Protein 6LJ9 (pdb70)

Nearest PDB structures (foldseek):
  6lj9-assembly1_B  TM=1.004E+00  e=5.883E-54  African swine fever virus pig/Kenya/KEN-50/1950
  6lj9-assembly1_A  TM=9.691E-01  e=2.703E-45  African swine fever virus pig/Kenya/KEN-50/1950
  6ljb-assembly1_A  TM=9.754E-01  e=1.232E-43  African swine fever virus pig/Kenya/KEN-50/1950
  6ups-assembly1_A  TM=6.199E-01  e=3.196E-05  Orientia tsutsugamushi str. Ikeda
  5dgg-assembly1_A  TM=4.895E-01  e=5.203E-03  Legionella pneumophila subsp. pneumophila str. Philadelphia 1

InterPro domains:
  IPR003653 Ulp1 protease family, C-terminal catalytic domain [PF02902] (165-269)
  IPR016510 Cysteine protease S273R [PIRSF007159] (1-273)
  IPR038765 Papain-like cysteine peptidase superfamily [SSF54001] (130-269)

Solvent-accessible surface area: 25075 Å² total

Organism: African swine fever virus (isolate Pig/Kenya/KEN-50/1950) (NCBI:txid561445)

Secondary structure (DSSP, 8-state):
-HHHHSS--S--B-TT-S--S--S-HHHHHHTHHHHTTTTTTT-SSHHHHTTSHHHHHHHHHHT--HHHHHHHHBPEES-SSS-PPPPHHHHHHHHHHHHHHSTTEEE--STTSS-GGGGT-SS----HHHHT-S-EEETTEEE----SEEEEEEEGGGSSSSS--EEEEEE---SSEEEEEE-TT-PPPPHHHHH--HHHHHHTTT-S-EEEEEE-SS----SSSTHHHHHHHHHHHHHTT--HHHHHHS---S---TTHHHHEE--/-HHHHSS--S--B-TT---SS-SS-HHHHHHTHHHHHTTGGGT--SHHHHTTSHHHHHHTTTTT--HHHHHHHHBPPBS-SSS-PPPPHHHHHHHHHHHHHH-TTEEEPPP------TT---HHHHT-SEEEETTEEEE---SEEEEEEE---EEEEEE---SSEEEEEE-TT-PPPPHHHHH--HHHHHHTTT-S-EEEEEE-SS----SSSTHHHHHHHHHHHHHTT--TTHHHHS---S---HHHHHH-B--

Foldseek 3Di:
DLLVLFDFDLAFWFPPDPDDVALADPVLCVVCVVQVVPQVVQPHDHPLCRLPRVVNVVVCVVPVHDSVCSPLQTGFAADDQLDLAADDVVLVQSQQLSVCQVVVQEAEDDDDVDDDDLVDAVCLQVQNDWDAHSNDTGTDHHQKYWYWAFPCRTWIWIWHDDAAIETETENLQLDWDDDVVVVNVVHQVRVVVVHPHYYYYYLRQHNQEPDDRCSPVVRVSVRSSVSSPDDSVCSNPDHDHPVVSNCSSRRHDHD/DLLVLFDFDLQFWQPPDPVSPALADPVCCVQCVVQVVVVVVLVDDHPLSSCPRPVNVVSCVVVVHDSVCSCLPTGFAADPLLDLAADDLRLVQSQVLSVCVVLVQEAEDDSVCAADLCQVVDPDHDAVQLQVQNDWGARRNDTGTDHHFKYKGWYFPVVPPDPHGAIWMWMWHPDLATETETGGLQLDFDDPSVVVCCVRQVRVVVVHPHYYYYYLRQDNQEPDPGCSVVVRVVVSSCVSSPNDSVCSNPPHDHPVSSNCSSRRHHDD

B-factor: mean 47.34, std 27.39, range [9.04, 198.15]

St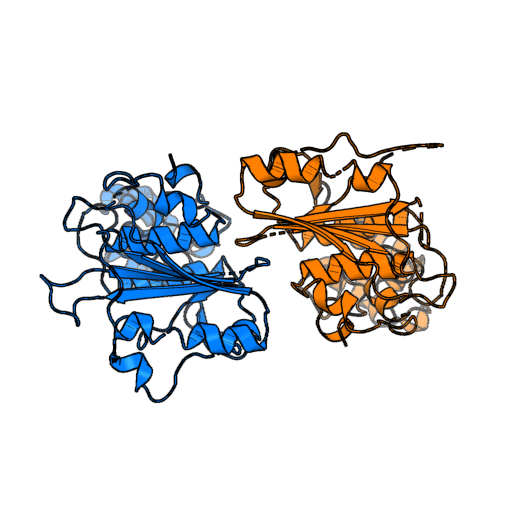ructure (mmCIF, N/CA/C/O backbone):
data_6LJ9
#
_entry.id   6LJ9
#
_cell.length_a   60.165
_cell.length_b   83.280
_cell.length_c   108.724
_cell.angle_alpha   90.000
_cell.angle_beta   90.000
_cell.angle_gamma   90.000
#
_symmetry.space_group_name_H-M   'P 21 21 21'
#
loop_
_entity.id
_entity.type
_entity.pdbx_description
1 polymer 'Cysteine protease S273R'
2 water water
#
loop_
_atom_site.group_PDB
_atom_site.id
_atom_site.type_symbol
_atom_site.label_atom_id
_atom_site.label_alt_id
_atom_site.label_comp_id
_atom_site.label_asym_id
_atom_site.label_entity_id
_atom_site.label_seq_id
_atom_site.pdbx_PDB_ins_code
_atom_site.Cartn_x
_atom_site.Cartn_y
_atom_site.Cartn_z
_atom_site.occupancy
_atom_site.B_iso_or_equiv
_atom_site.auth_seq_id
_atom_site.auth_comp_id
_atom_site.auth_asym_id
_atom_site.auth_atom_id
_atom_site.pdbx_PDB_model_num
ATOM 1 N N . SER A 1 2 ? 0.761 -34.666 -10.840 1.00 46.72 2 SER B N 1
ATOM 2 C CA . SER A 1 2 ? 1.963 -34.003 -10.348 1.00 58.68 2 SER B CA 1
ATOM 3 C C . SER A 1 2 ? 1.885 -32.501 -10.597 1.00 68.77 2 SER B C 1
ATOM 4 O O . SER A 1 2 ? 1.000 -31.823 -10.077 1.00 63.71 2 SER B O 1
ATOM 6 N N . ILE A 1 3 ? 2.824 -31.986 -11.396 1.00 72.49 3 ILE B N 1
ATOM 7 C CA . ILE A 1 3 ? 2.784 -30.577 -11.778 1.00 56.53 3 ILE B CA 1
ATOM 8 C C . ILE A 1 3 ? 1.548 -30.290 -12.618 1.00 47.78 3 ILE B C 1
ATOM 9 O O . ILE A 1 3 ? 1.021 -29.170 -12.606 1.00 45.02 3 ILE B O 1
ATOM 14 N N . LEU A 1 4 ? 1.059 -31.294 -13.350 1.00 46.96 4 LEU B N 1
ATOM 15 C CA . LEU A 1 4 ? -0.140 -31.114 -14.161 1.00 49.38 4 LEU B CA 1
ATOM 16 C C . LEU A 1 4 ? -1.357 -30.789 -13.304 1.00 48.93 4 LEU B C 1
ATOM 17 O O . LEU A 1 4 ? -2.247 -30.051 -13.744 1.00 47.19 4 LEU B O 1
ATOM 22 N N . GLU A 1 5 ? -1.417 -31.322 -12.082 1.00 52.03 5 GLU B N 1
ATOM 23 C CA . GLU A 1 5 ? -2.505 -30.992 -11.169 1.00 44.41 5 GLU B CA 1
ATOM 24 C C . GLU A 1 5 ? -2.297 -29.656 -10.469 1.00 44.41 5 GLU B C 1
ATOM 25 O O . GLU A 1 5 ? -3.252 -29.113 -9.903 1.00 50.07 5 GLU B O 1
ATOM 31 N N . LYS A 1 6 ? -1.077 -29.116 -10.497 1.00 44.26 6 LYS B N 1
ATOM 32 C CA . LYS A 1 6 ? -0.804 -27.845 -9.837 1.00 43.50 6 LYS B CA 1
ATOM 33 C C . LYS A 1 6 ? -1.219 -26.660 -10.700 1.00 43.96 6 LYS B C 1
ATOM 34 O O . LYS A 1 6 ? -1.750 -25.670 -10.184 1.00 37.31 6 LYS B O 1
ATOM 40 N N . ILE A 1 7 ? -0.993 -26.741 -12.012 1.00 36.23 7 ILE B N 1
ATOM 41 C CA . ILE A 1 7 ? -1.298 -25.631 -12.909 1.00 29.34 7 ILE B CA 1
ATOM 42 C C . ILE A 1 7 ? -2.809 -25.448 -13.001 1.00 29.87 7 ILE B C 1
ATOM 43 O O . ILE A 1 7 ? -3.582 -26.318 -12.581 1.00 32.19 7 ILE B O 1
ATOM 48 N N . THR A 1 8 ? -3.238 -24.316 -13.554 1.00 33.23 8 THR B N 1
ATOM 49 C CA . THR A 1 8 ? -4.634 -23.899 -13.506 1.00 35.81 8 THR B CA 1
ATOM 50 C C . THR A 1 8 ? -5.457 -24.371 -14.699 1.00 33.66 8 THR B C 1
ATOM 51 O O . THR A 1 8 ? -6.654 -24.070 -14.758 1.00 34.86 8 THR B O 1
ATOM 55 N N . SER A 1 9 ? -4.861 -25.096 -15.642 1.00 32.06 9 SER B N 1
ATOM 56 C CA . SER A 1 9 ? -5.591 -25.531 -16.823 1.00 32.51 9 SER B CA 1
ATOM 57 C C . SER A 1 9 ? -6.456 -26.751 -16.503 1.00 30.79 9 SER B C 1
ATOM 58 O O . SER A 1 9 ? -6.399 -27.322 -15.410 1.00 36.10 9 SER B O 1
ATOM 61 N N . SER A 1 10 ? -7.274 -27.144 -17.474 1.00 32.90 10 SER B N 1
ATOM 62 C CA . SER A 1 10 ? -8.199 -28.258 -17.313 1.00 32.99 10 SER B CA 1
ATOM 63 C C . SER A 1 10 ? -8.534 -28.802 -18.695 1.00 31.05 10 SER B C 1
ATOM 64 O O . SER A 1 10 ? -8.334 -28.111 -19.701 1.00 22.59 10 SER B O 1
ATOM 67 N N . PRO A 1 11 ? -9.035 -30.041 -18.782 1.00 25.57 11 PRO B N 1
ATOM 68 C CA . PRO A 1 11 ? -9.384 -30.605 -20.096 1.00 29.09 11 PRO B CA 1
ATOM 69 C C . PRO A 1 11 ? -10.556 -29.925 -20.786 1.00 32.00 11 PRO B C 1
ATOM 70 O O . PRO A 1 11 ? -10.909 -30.333 -21.899 1.00 35.06 11 PRO B O 1
ATOM 74 N N . SER A 1 12 ? -11.179 -28.921 -20.171 1.00 29.82 12 SER B N 1
ATOM 75 C CA . SER A 1 12 ? -12.273 -28.214 -20.821 1.00 26.76 12 SER B CA 1
ATOM 76 C C . SER A 1 12 ? -11.782 -27.520 -22.086 1.00 32.83 12 SER B C 1
ATOM 77 O O . SER A 1 12 ? -10.629 -27.091 -22.178 1.00 40.59 12 SER B O 1
ATOM 80 N N . GLU A 1 13 ? -12.669 -27.420 -23.074 1.00 17.22 13 GLU B N 1
ATOM 81 C CA . GLU A 1 13 ? -12.340 -26.774 -24.337 1.00 21.14 13 GLU B CA 1
ATOM 82 C C . GLU A 1 13 ? -12.718 -25.297 -24.367 1.00 24.08 13 GLU B C 1
ATOM 83 O O . GLU A 1 13 ? -12.553 -24.653 -25.409 1.00 32.11 13 GLU B O 1
ATOM 89 N N . CYS A 1 14 ? -13.222 -24.748 -23.264 1.00 15.74 14 CYS B N 1
ATOM 90 C CA . CYS A 1 14 ? -13.495 -23.321 -23.202 1.00 34.22 14 CYS B CA 1
ATOM 91 C C . CYS A 1 14 ? -12.193 -22.547 -23.031 1.00 33.92 14 CYS B C 1
ATOM 92 O O . CYS A 1 14 ? -11.172 -23.091 -22.606 1.00 35.72 14 CYS B O 1
ATOM 95 N N . ALA A 1 15 ? -12.240 -21.260 -23.365 1.00 36.16 15 ALA B N 1
ATOM 96 C CA . ALA A 1 15 ? -11.060 -20.419 -23.225 1.00 38.05 15 ALA B CA 1
ATOM 97 C C . ALA A 1 15 ? -10.765 -20.157 -21.751 1.00 41.60 15 ALA B C 1
ATOM 98 O O . ALA A 1 15 ? -11.662 -20.169 -20.905 1.00 32.61 15 ALA B O 1
ATOM 100 N N . GLU A 1 16 ? -9.483 -19.928 -21.447 1.00 40.47 16 GLU B N 1
ATOM 101 C CA . GLU A 1 16 ? -9.076 -19.737 -20.056 1.00 41.65 16 GLU B CA 1
ATOM 102 C C . GLU A 1 16 ? -9.690 -18.476 -19.461 1.00 40.49 16 GLU B C 1
ATOM 103 O O . GLU A 1 16 ? -10.134 -18.478 -18.307 1.00 59.06 16 GLU B O 1
ATOM 109 N N . HIS A 1 17 ? -9.719 -17.386 -20.229 1.00 44.71 17 HIS B N 1
ATOM 110 C CA . HIS A 1 17 ? -10.267 -16.136 -19.719 1.00 47.19 17 HIS B CA 1
ATOM 111 C C . HIS A 1 17 ? -11.780 -16.183 -19.546 1.00 46.22 17 HIS B C 1
ATOM 112 O O . HIS A 1 17 ? -12.341 -15.278 -18.919 1.00 52.50 17 HIS B O 1
ATOM 119 N N . ILE A 1 18 ? -12.448 -17.208 -20.075 1.00 46.90 18 ILE B N 1
ATOM 120 C CA . ILE A 1 18 ? -13.885 -17.349 -19.878 1.00 48.02 18 ILE B CA 1
ATOM 121 C C . ILE A 1 18 ? -14.153 -17.818 -18.454 1.00 55.88 18 ILE B C 1
ATOM 122 O O . ILE A 1 18 ? -13.587 -18.818 -17.994 1.00 56.89 18 ILE B O 1
ATOM 127 N N . THR A 1 19 ? -15.016 -17.090 -17.746 1.00 58.76 19 THR B N 1
ATOM 128 C CA . THR A 1 19 ? -15.376 -17.452 -16.382 1.00 64.56 19 THR B CA 1
ATOM 129 C C . THR A 1 19 ? -16.541 -18.428 -16.313 1.00 65.53 19 THR B C 1
ATOM 130 O O . THR A 1 19 ? -16.687 -19.124 -15.302 1.00 78.63 19 THR B O 1
ATOM 134 N N . ASN A 1 20 ? -17.367 -18.494 -17.355 1.00 53.93 20 ASN B N 1
ATOM 135 C CA . ASN A 1 20 ? -18.438 -19.481 -17.400 1.00 71.38 20 ASN B CA 1
ATOM 136 C C . ASN A 1 20 ? -17.855 -20.888 -17.374 1.00 73.12 20 ASN B C 1
ATOM 137 O O . ASN A 1 20 ? -16.903 -21.193 -18.097 1.00 70.90 20 ASN B O 1
ATOM 142 N N . LYS A 1 21 ? -18.423 -21.745 -16.524 1.00 74.77 21 LYS B N 1
ATOM 143 C CA . LYS A 1 21 ? -17.964 -23.120 -16.403 1.00 83.88 21 LYS B CA 1
ATOM 144 C C . LYS A 1 21 ? -18.968 -24.149 -16.897 1.00 87.33 21 LYS B C 1
ATOM 145 O O . LYS A 1 21 ? -18.561 -25.256 -17.260 1.00 80.69 21 LYS B O 1
ATOM 151 N N . ASP A 1 22 ? -20.261 -23.818 -16.916 1.00 86.95 22 ASP B N 1
ATOM 152 C CA . ASP A 1 22 ? -21.249 -24.746 -17.455 1.00 84.73 22 ASP B CA 1
ATOM 153 C C . ASP A 1 22 ? -21.137 -24.851 -18.971 1.00 72.93 22 ASP B C 1
ATOM 154 O O . ASP A 1 22 ? -21.331 -25.932 -19.540 1.00 67.93 22 ASP B O 1
ATOM 159 N N . SER A 1 23 ? -20.818 -23.745 -19.639 1.00 54.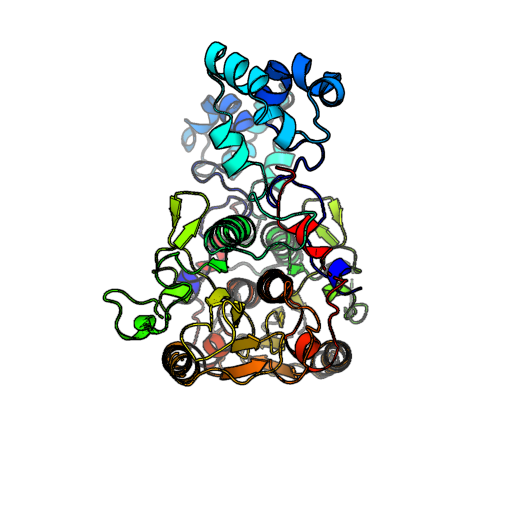95 23 SER B N 1
ATOM 160 C CA . SER A 1 23 ? -20.786 -23.713 -21.093 1.00 45.57 23 SER B CA 1
ATOM 161 C C . SER A 1 23 ? -19.727 -22.726 -21.558 1.00 41.96 23 SER B C 1
ATOM 162 O O . SER A 1 23 ? -19.448 -21.730 -20.885 1.00 34.03 23 SER B O 1
ATOM 165 N N . CYS A 1 24 ? -19.136 -23.014 -22.721 1.00 19.88 24 CYS B N 1
ATOM 166 C CA . CYS A 1 24 ? -18.226 -22.055 -23.337 1.00 37.42 24 CYS B CA 1
ATOM 167 C C . CYS A 1 24 ? -18.982 -20.958 -24.075 1.00 45.31 24 CYS B C 1
ATOM 168 O O . CYS A 1 24 ? -18.491 -19.827 -24.171 1.00 32.06 24 CYS B O 1
ATOM 171 N N . LEU A 1 25 ? -20.164 -21.275 -24.597 1.00 33.96 25 LEU B N 1
ATOM 172 C CA . LEU A 1 25 ? -20.927 -20.327 -25.395 1.00 44.72 25 LEU B CA 1
ATOM 173 C C . LEU A 1 25 ? -21.410 -19.158 -24.544 1.00 45.45 25 LEU B C 1
ATOM 174 O O . LEU A 1 25 ? -21.722 -19.307 -23.359 1.00 59.88 25 LEU B O 1
ATOM 179 N N . SER A 1 26 ? -21.466 -17.983 -25.167 1.00 38.93 26 SER B N 1
ATOM 180 C CA . SER A 1 26 ? -22.092 -16.836 -24.531 1.00 46.66 26 SER B CA 1
ATOM 181 C C . SER A 1 26 ? -23.569 -17.124 -24.286 1.00 52.08 26 SER B C 1
ATOM 182 O O . SER A 1 26 ? -24.214 -17.864 -25.035 1.00 51.85 26 SER B O 1
ATOM 185 N N . LYS A 1 27 ? -24.104 -16.531 -23.218 1.00 64.76 27 LYS B N 1
ATOM 186 C CA . LYS A 1 27 ? -25.449 -16.875 -22.773 1.00 77.04 27 LYS B CA 1
ATOM 187 C C . LYS A 1 27 ? -26.523 -16.493 -23.786 1.00 73.96 27 LYS B C 1
ATOM 188 O O . LYS A 1 27 ? -27.657 -16.970 -23.676 1.00 73.02 27 LYS B O 1
ATOM 194 N N . LYS A 1 28 ? -26.196 -15.652 -24.769 1.00 75.41 28 LYS B N 1
ATOM 195 C CA . LYS A 1 28 ? -27.150 -15.363 -25.835 1.00 76.67 28 LYS B CA 1
ATOM 196 C C . LYS A 1 28 ? -27.180 -16.487 -26.865 1.00 67.68 28 LYS B C 1
ATOM 197 O O . LYS A 1 28 ? -28.256 -16.956 -27.251 1.00 60.81 28 LYS B O 1
ATOM 203 N N . ILE A 1 29 ? -26.004 -16.927 -27.321 1.00 60.73 29 ILE B N 1
ATOM 204 C CA . ILE A 1 29 ? -25.930 -18.069 -28.229 1.00 55.48 29 ILE B CA 1
ATOM 205 C C . ILE A 1 29 ? -26.441 -19.327 -27.541 1.00 57.40 29 ILE B C 1
ATOM 206 O O . ILE A 1 29 ? -27.001 -20.221 -28.189 1.00 59.49 29 ILE B O 1
ATOM 211 N N . GLN A 1 30 ? -26.267 -19.411 -26.221 1.00 49.42 30 GLN B N 1
ATOM 212 C CA . GLN A 1 30 ? -26.692 -20.594 -25.481 1.00 44.20 30 GLN B CA 1
ATOM 213 C C . GLN A 1 30 ? -28.208 -20.752 -25.510 1.00 47.42 30 GLN B C 1
ATOM 214 O O . GLN A 1 30 ? -28.721 -21.875 -25.580 1.00 43.33 30 GLN B O 1
ATOM 220 N N . LYS A 1 31 ? -28.943 -19.637 -25.469 1.00 42.80 31 LYS B N 1
ATOM 221 C CA . LYS A 1 31 ? -30.401 -19.708 -25.485 1.00 49.68 31 LYS B CA 1
ATOM 222 C C . LYS A 1 31 ? -30.921 -20.105 -26.862 1.00 56.45 31 LYS B C 1
ATOM 223 O O . LYS A 1 31 ? -31.716 -21.043 -26.990 1.00 62.57 31 LYS B O 1
ATOM 229 N N . GLU A 1 32 ? -30.482 -19.399 -27.907 1.00 52.97 32 GLU B N 1
ATOM 230 C CA . GLU A 1 32 ? -31.031 -19.611 -29.242 1.00 71.44 32 GLU B CA 1
ATOM 231 C C . GLU A 1 32 ? -30.656 -20.965 -29.832 1.00 68.62 32 GLU B C 1
ATOM 232 O O . GLU A 1 32 ? -31.298 -21.403 -30.793 1.00 61.94 32 GLU B O 1
ATOM 238 N N . LEU A 1 33 ? -29.642 -21.637 -29.288 1.00 60.68 33 LEU B N 1
ATOM 239 C CA . LEU A 1 33 ? -29.248 -22.959 -29.757 1.00 54.62 33 LEU B CA 1
ATOM 240 C C . LEU A 1 33 ? -29.657 -24.061 -28.786 1.00 57.86 33 LEU B C 1
ATOM 241 O O . LEU A 1 33 ? -29.104 -25.163 -28.839 1.00 52.39 33 LEU B O 1
ATOM 246 N N . THR A 1 34 ? -30.624 -23.788 -27.905 1.00 69.62 34 THR B N 1
ATOM 247 C CA . THR A 1 34 ? -30.970 -24.756 -26.868 1.00 73.72 34 THR B CA 1
ATOM 248 C C . THR A 1 34 ? -31.598 -26.018 -27.448 1.00 62.87 34 THR B C 1
ATOM 249 O O . THR A 1 34 ? -31.513 -27.086 -26.832 1.00 59.63 34 THR B O 1
ATOM 253 N N . SER A 1 35 ? -32.224 -25.925 -28.624 1.00 60.65 35 SER B N 1
ATOM 254 C CA . SER A 1 35 ? -32.823 -27.110 -29.227 1.00 65.73 35 SER B CA 1
ATOM 255 C C . SER A 1 35 ? -31.758 -28.033 -29.803 1.00 68.64 35 SER B C 1
ATOM 256 O O . SER A 1 35 ? -31.815 -29.253 -29.609 1.00 77.25 35 SER B O 1
ATOM 259 N N . PHE A 1 36 ? -30.776 -27.470 -30.510 1.00 62.75 36 PHE B N 1
ATOM 260 C CA . PHE A 1 36 ? -29.698 -28.286 -31.057 1.00 57.66 36 PHE B CA 1
ATOM 261 C C . PHE A 1 36 ? -28.766 -28.795 -29.966 1.00 56.04 36 PHE B C 1
ATOM 262 O O . PHE A 1 36 ? -28.220 -29.898 -30.085 1.00 55.64 36 PHE B O 1
ATOM 270 N N . LEU A 1 37 ? -28.575 -28.015 -28.900 1.00 55.36 37 LEU B N 1
ATOM 271 C CA . LEU A 1 37 ? -27.639 -28.408 -27.852 1.00 54.18 37 LEU B CA 1
ATOM 272 C C . LEU A 1 37 ? -28.149 -29.596 -27.046 1.00 64.79 37 LEU B C 1
ATOM 273 O O . LEU A 1 37 ? -27.347 -30.419 -26.588 1.00 68.90 37 LEU B O 1
ATOM 278 N N . GLN A 1 38 ? -29.465 -29.708 -26.861 1.00 71.49 38 GLN B N 1
ATOM 279 C CA . GLN A 1 38 ? -30.009 -30.826 -26.097 1.00 70.99 38 GLN B CA 1
ATOM 280 C C . GLN A 1 38 ? -29.999 -32.129 -26.884 1.00 67.33 38 GLN B C 1
ATOM 281 O O . GLN A 1 38 ? -29.847 -33.201 -26.290 1.00 63.16 38 GLN B O 1
ATOM 287 N N . LYS A 1 39 ? -30.157 -32.066 -28.199 1.00 66.84 39 LYS B N 1
ATOM 288 C CA . LYS A 1 39 ? -30.053 -33.259 -29.042 1.00 60.62 39 LYS B CA 1
ATOM 289 C C . LYS A 1 39 ? -28.635 -33.401 -29.598 1.00 61.40 39 LYS B C 1
ATOM 290 O O . LYS A 1 39 ? -28.405 -33.479 -30.803 1.00 73.26 39 LYS B O 1
ATOM 296 N N . LYS A 1 40 ? -27.671 -33.439 -28.675 1.00 59.83 40 LYS B N 1
ATOM 297 C CA . LYS A 1 40 ? -26.265 -33.508 -29.066 1.00 57.14 40 LYS B CA 1
ATOM 298 C C . LYS A 1 40 ? -25.955 -34.807 -29.801 1.00 66.40 40 LYS B C 1
ATOM 299 O O . LYS A 1 40 ? -25.317 -34.798 -30.861 1.00 63.74 40 LYS B O 1
ATOM 305 N N . GLU A 1 41 ? -26.393 -35.941 -29.244 1.00 82.60 41 GLU B N 1
ATOM 306 C CA . GLU A 1 41 ? -26.053 -37.233 -29.830 1.00 91.59 41 GLU B CA 1
ATOM 307 C C . GLU A 1 41 ? -26.721 -37.435 -31.184 1.00 83.27 41 GLU B C 1
ATOM 308 O O . GLU A 1 41 ? -26.132 -38.059 -32.074 1.00 88.62 41 GLU B O 1
ATOM 314 N N . THR A 1 42 ? -27.942 -36.920 -31.361 1.00 78.60 42 THR B N 1
ATOM 315 C CA . THR A 1 42 ? -28.614 -37.037 -32.651 1.00 81.62 42 THR B CA 1
ATOM 316 C C . THR A 1 42 ? -27.847 -36.333 -33.764 1.00 81.32 42 THR B C 1
ATOM 317 O O . THR A 1 42 ? -28.039 -36.664 -34.939 1.00 83.76 42 THR B O 1
ATOM 321 N N . LEU A 1 43 ? -26.989 -35.373 -33.423 1.00 72.91 43 LEU B N 1
ATOM 322 C CA . LEU A 1 43 ? -26.111 -34.728 -34.389 1.00 71.65 43 LEU B CA 1
ATOM 323 C C . LEU A 1 43 ? -24.746 -35.397 -34.486 1.00 68.72 43 LEU B C 1
ATOM 324 O O . LEU A 1 43 ? -23.933 -34.994 -35.325 1.00 60.00 43 LEU B O 1
ATOM 329 N N 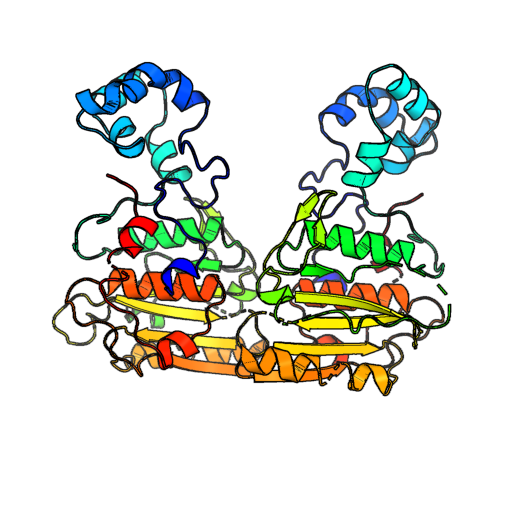. GLY A 1 44 ? -24.476 -36.398 -33.652 1.00 67.96 44 GLY B N 1
ATOM 330 C CA . GLY A 1 44 ? -23.172 -37.026 -33.625 1.00 74.70 44 GLY B CA 1
ATOM 331 C C . GLY A 1 44 ? -22.129 -36.294 -32.816 1.00 74.59 44 GLY B C 1
ATOM 332 O O . GLY A 1 44 ? -20.936 -36.580 -32.965 1.00 70.43 44 GLY B O 1
ATOM 333 N N . CYS A 1 45 ? -22.537 -35.367 -31.954 1.00 78.85 45 CYS B N 1
ATOM 334 C CA . CYS A 1 45 ? -21.619 -34.540 -31.188 1.00 80.11 45 CYS B CA 1
ATOM 335 C C . CYS A 1 45 ? -21.743 -34.823 -29.697 1.00 66.04 45 CYS B C 1
ATOM 336 O O . CYS A 1 45 ? -22.776 -35.290 -29.211 1.00 68.04 45 CYS B O 1
ATOM 339 N N . ASP A 1 46 ? -20.663 -34.526 -28.972 1.00 68.25 46 ASP B N 1
ATOM 340 C CA . ASP A 1 46 ? -20.676 -34.523 -27.518 1.00 67.42 46 ASP B CA 1
ATOM 341 C C . ASP A 1 46 ? -19.995 -33.294 -26.935 1.00 60.72 46 ASP B C 1
ATOM 342 O O . ASP A 1 46 ? -19.973 -33.140 -25.709 1.00 78.00 46 ASP B O 1
ATOM 347 N N . SER A 1 47 ? -19.441 -32.423 -27.773 1.00 53.94 47 SER B N 1
ATOM 348 C CA . SER A 1 47 ? -18.812 -31.185 -27.345 1.00 43.34 47 SER B CA 1
ATOM 349 C C . SER A 1 47 ? -19.535 -30.004 -27.979 1.00 48.09 47 SER B C 1
ATOM 350 O O . SER A 1 47 ? -20.213 -30.139 -29.002 1.00 48.24 47 SER B O 1
ATOM 353 N N . GLU A 1 48 ? -19.376 -28.834 -27.357 1.00 51.08 48 GLU B N 1
ATOM 354 C CA . GLU A 1 48 ? -20.036 -27.636 -27.865 1.00 39.02 48 GLU B CA 1
ATOM 355 C C . GLU A 1 48 ? -19.403 -27.161 -29.166 1.00 36.19 48 GLU B C 1
ATOM 356 O O . GLU A 1 48 ? -20.103 -26.661 -30.055 1.00 33.80 48 GLU B O 1
ATOM 362 N N . 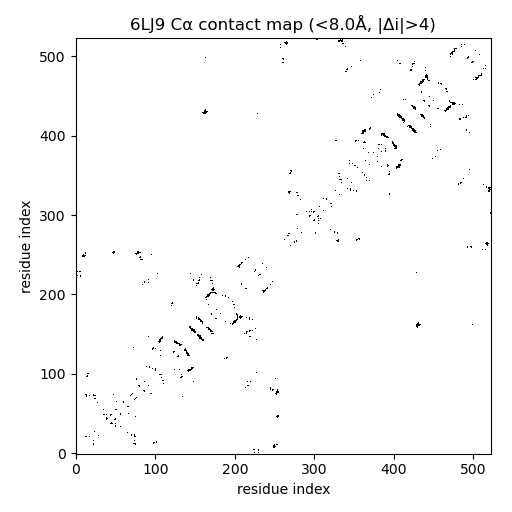SER A 1 49 ? -18.081 -27.301 -29.296 1.00 23.93 49 SER B N 1
ATOM 363 C CA . SER A 1 49 ? -17.420 -26.920 -30.539 1.00 32.87 49 SER B CA 1
ATOM 364 C C . SER A 1 49 ? -17.897 -27.772 -31.706 1.00 33.49 49 SER B C 1
ATOM 365 O O . SER A 1 49 ? -17.957 -27.292 -32.843 1.00 31.27 49 SER B O 1
ATOM 368 N N . CYS A 1 50 ? -18.240 -29.035 -31.445 1.00 35.92 50 CYS B N 1
ATOM 369 C CA . CYS A 1 50 ? -18.816 -29.882 -32.482 1.00 53.39 50 CYS B CA 1
ATOM 370 C C . CYS A 1 50 ? -20.202 -29.400 -32.889 1.00 46.96 50 CYS B C 1
ATOM 371 O O . CYS A 1 50 ? -20.594 -29.551 -34.051 1.00 44.01 50 CYS B O 1
ATOM 374 N N . VAL A 1 51 ? -20.948 -28.810 -31.955 1.00 44.42 51 VAL B N 1
ATOM 375 C CA . VAL A 1 51 ? -22.317 -28.391 -32.242 1.00 41.19 51 VAL B CA 1
ATOM 376 C C . VAL A 1 51 ? -22.327 -27.161 -33.141 1.00 42.52 51 VAL B C 1
ATOM 377 O O . VAL A 1 51 ? -22.962 -27.152 -34.202 1.00 51.10 51 VAL B O 1
ATOM 381 N N . ILE A 1 52 ? -21.612 -26.109 -32.741 1.00 29.46 52 ILE B N 1
ATOM 382 C CA . ILE A 1 52 ? -21.667 -24.829 -33.441 1.00 43.10 52 ILE B CA 1
ATOM 383 C C . ILE A 1 52 ? -20.900 -24.914 -34.757 1.00 49.53 52 ILE B C 1
ATOM 384 O O . ILE A 1 52 ? -20.878 -23.958 -35.542 1.00 55.01 52 ILE B O 1
ATOM 389 N N . THR A 1 53 ? -20.257 -26.054 -35.007 1.00 46.44 53 THR B N 1
ATOM 390 C CA . THR A 1 53 ? -19.667 -26.334 -36.308 1.00 47.79 53 THR B CA 1
ATOM 391 C C . THR A 1 53 ? -20.472 -27.333 -37.126 1.00 58.69 53 THR B C 1
ATOM 392 O O . THR A 1 53 ? -20.151 -27.546 -38.300 1.00 55.82 53 THR B O 1
ATOM 396 N N . HIS A 1 54 ? -21.496 -27.944 -36.544 1.00 59.32 54 HIS B N 1
ATOM 397 C CA . HIS A 1 54 ? -22.337 -28.867 -37.290 1.00 50.85 54 HIS B CA 1
ATOM 398 C C . HIS A 1 54 ? -23.075 -28.105 -38.387 1.00 42.46 54 HIS B C 1
ATOM 399 O O . HIS A 1 54 ? -23.634 -27.031 -38.119 1.00 46.81 54 HIS B O 1
ATOM 406 N N . PRO A 1 55 ? -23.091 -28.605 -39.626 1.00 49.84 55 PRO B N 1
ATOM 407 C CA . PRO A 1 55 ? -23.714 -27.838 -40.719 1.00 49.48 55 PRO B CA 1
ATOM 408 C C . PRO A 1 55 ? -25.194 -27.562 -40.515 1.00 49.46 55 PRO B C 1
ATOM 409 O O . PRO A 1 55 ? -25.716 -26.614 -41.115 1.00 53.64 55 PRO B O 1
ATOM 413 N N . ALA A 1 56 ? -25.888 -28.352 -39.692 1.00 47.81 56 ALA B N 1
ATOM 414 C CA . ALA A 1 56 ? -27.280 -28.044 -39.385 1.00 52.32 56 ALA B CA 1
ATOM 415 C C . ALA A 1 56 ? -27.384 -26.843 -38.455 1.00 57.96 56 ALA B C 1
ATOM 416 O O . ALA A 1 56 ? -28.250 -25.980 -38.639 1.00 51.75 56 ALA B O 1
ATOM 418 N N . VAL A 1 57 ? -26.510 -26.770 -37.450 1.00 63.23 57 VAL B N 1
ATOM 419 C CA . VAL A 1 57 ? -26.515 -25.626 -36.546 1.00 51.52 57 VAL B CA 1
ATOM 420 C C . VAL A 1 57 ? -25.978 -24.389 -37.253 1.00 40.44 57 VAL B C 1
ATOM 421 O O . VAL A 1 57 ? -26.454 -23.270 -37.024 1.00 45.03 57 VAL B O 1
ATOM 425 N N . LYS A 1 58 ? -24.984 -24.568 -38.128 1.00 39.94 58 LYS B N 1
ATOM 426 C CA . LYS A 1 58 ? -24.446 -23.436 -38.872 1.00 49.66 58 LYS B CA 1
ATOM 427 C C . LYS A 1 58 ? -25.485 -22.834 -39.807 1.00 52.45 58 LYS B C 1
ATOM 428 O O . LYS A 1 58 ? -25.421 -21.639 -40.111 1.00 56.49 58 LYS B O 1
ATOM 434 N N . ALA A 1 59 ? -26.446 -23.640 -40.269 1.00 56.54 59 ALA B N 1
ATOM 435 C CA . ALA A 1 59 ? -27.502 -23.135 -41.140 1.00 65.57 59 ALA B CA 1
ATOM 436 C C . ALA A 1 59 ? -28.625 -22.468 -40.358 1.00 65.01 59 ALA B C 1
ATOM 437 O O . ALA A 1 59 ? -29.233 -21.512 -40.853 1.00 83.00 59 ALA B O 1
ATOM 439 N N . TYR A 1 60 ? -28.923 -22.957 -39.153 1.00 60.77 60 TYR B N 1
ATOM 440 C CA . TYR A 1 60 ? -29.927 -22.304 -38.320 1.00 52.48 60 TYR B CA 1
ATOM 441 C C . TYR A 1 60 ? -29.446 -20.930 -37.872 1.00 55.95 60 TYR B C 1
ATOM 442 O O . TYR A 1 60 ? -30.135 -19.922 -38.066 1.00 64.49 60 TYR B O 1
ATOM 451 N N . ALA A 1 61 ? -28.256 -20.872 -37.269 1.00 67.60 61 ALA B N 1
ATOM 452 C CA . ALA A 1 61 ? -27.654 -19.596 -36.908 1.00 77.66 61 ALA B CA 1
ATOM 453 C C . ALA A 1 61 ? -27.280 -18.763 -38.126 1.00 83.50 61 ALA B C 1
ATOM 454 O O . ALA A 1 61 ? -26.885 -17.604 -37.966 1.00 81.49 61 ALA B O 1
ATOM 456 N N . GLN A 1 62 ? -27.379 -19.330 -39.329 1.00 89.57 62 GLN B N 1
ATOM 457 C CA . GLN A 1 62 ? -27.215 -18.566 -40.557 1.00 99.29 62 GLN B CA 1
ATOM 458 C C . GLN A 1 62 ? -28.466 -17.768 -40.904 1.00 105.04 62 GLN B C 1
ATOM 459 O O . GLN A 1 62 ? -28.393 -16.843 -41.720 1.00 112.49 62 GLN B O 1
ATOM 465 N N . GLN A 1 63 ? -29.606 -18.096 -40.291 1.00 96.94 63 GLN B N 1
ATOM 466 C CA . GLN A 1 63 ? -30.824 -17.322 -40.506 1.00 84.76 63 GLN B CA 1
ATOM 467 C C . GLN A 1 63 ? -30.817 -16.045 -39.672 1.00 84.07 63 GLN B C 1
ATOM 468 O O . GLN A 1 63 ? -30.869 -14.936 -40.213 1.00 91.54 63 GLN B O 1
ATOM 474 N N . LYS A 1 64 ? -30.751 -16.180 -38.351 1.00 82.68 64 LYS B N 1
ATOM 475 C CA . LYS A 1 64 ? -30.615 -15.009 -37.503 1.00 83.90 64 LYS B CA 1
ATOM 476 C C . LYS A 1 64 ? -29.164 -14.527 -37.503 1.00 83.46 64 LYS B C 1
ATOM 477 O O . LYS A 1 64 ? -28.251 -15.213 -37.967 1.00 84.17 64 LYS B O 1
ATOM 483 N N . GLY A 1 65 ? -28.956 -13.323 -36.977 1.00 84.04 65 GLY B N 1
ATOM 484 C CA . GLY A 1 65 ? -27.645 -12.703 -37.011 1.00 88.70 65 GLY B CA 1
ATOM 485 C C . GLY A 1 65 ? -26.641 -13.274 -36.031 1.00 91.38 65 GLY B C 1
ATOM 486 O O . GLY A 1 65 ? -25.950 -12.522 -35.337 1.00 88.93 65 GLY B O 1
ATOM 487 N N . LEU A 1 66 ? -26.538 -14.599 -35.971 1.00 88.58 66 LEU B N 1
ATOM 488 C CA . LEU A 1 66 ? -25.618 -15.263 -35.060 1.00 84.12 66 LEU B CA 1
ATOM 489 C C . LEU A 1 66 ? -24.313 -15.581 -35.779 1.00 82.17 66 LEU B C 1
ATOM 490 O O . LEU A 1 66 ? -24.317 -16.223 -36.835 1.00 78.18 66 LEU B O 1
ATOM 495 N N . ASP A 1 67 ? -23.202 -15.131 -35.202 1.00 77.34 67 ASP B N 1
ATOM 496 C CA . ASP A 1 67 ? -21.869 -15.359 -35.759 1.00 70.86 67 ASP B CA 1
ATOM 497 C C . ASP A 1 67 ? -21.225 -16.488 -34.960 1.00 68.74 67 ASP B C 1
ATOM 498 O O . ASP A 1 67 ? -20.583 -16.262 -33.934 1.00 60.11 67 ASP B O 1
ATOM 503 N N . LEU A 1 68 ? -21.406 -17.721 -35.441 1.00 63.09 68 LEU B N 1
ATOM 504 C CA . LEU A 1 68 ? -20.814 -18.870 -34.766 1.00 55.88 68 LEU B CA 1
ATOM 505 C C . LEU A 1 68 ? -19.296 -18.871 -34.885 1.00 60.76 68 LEU B C 1
ATOM 506 O O . LEU A 1 68 ? -18.609 -19.447 -34.033 1.00 65.96 68 LEU B O 1
ATOM 511 N N . SER A 1 69 ? -18.756 -18.235 -35.928 1.00 56.38 69 SER B N 1
ATOM 512 C CA . SER A 1 69 ? -17.308 -18.184 -36.095 1.00 57.57 69 SER B CA 1
ATOM 513 C C . SER A 1 69 ? -16.657 -17.328 -35.016 1.00 62.13 69 SER B C 1
ATOM 514 O O . SER A 1 69 ? -15.577 -17.664 -34.517 1.00 62.22 69 SER B O 1
ATOM 517 N N . LYS A 1 70 ? -17.297 -16.217 -34.642 1.00 64.12 70 LYS B N 1
ATOM 518 C CA . LYS A 1 70 ? -16.756 -15.381 -33.576 1.00 63.27 70 LYS B CA 1
ATOM 519 C C . LYS A 1 70 ? -16.796 -16.107 -32.237 1.00 51.23 70 LYS B C 1
ATOM 520 O O . LYS A 1 70 ? -15.884 -15.957 -31.415 1.00 45.69 70 LYS B O 1
ATOM 526 N N . GLU A 1 71 ? -17.845 -16.899 -32.001 1.00 52.60 71 GLU B N 1
ATOM 527 C CA . GLU A 1 71 ? -17.909 -17.698 -30.781 1.00 49.60 71 GLU B CA 1
ATOM 528 C C . GLU A 1 71 ? -16.807 -18.749 -30.753 1.00 32.44 71 GLU B C 1
ATOM 529 O O . GLU A 1 71 ? -16.217 -19.014 -29.701 1.00 36.10 71 GLU B O 1
ATOM 535 N N . LEU A 1 72 ? -16.511 -19.355 -31.904 1.00 29.96 72 LEU B N 1
ATOM 536 C CA . LEU A 1 72 ? -15.519 -20.424 -31.940 1.00 41.44 72 LEU B CA 1
ATOM 537 C C . LEU A 1 72 ? -14.111 -19.885 -31.712 1.00 43.72 72 LEU B C 1
ATOM 538 O O . LEU A 1 72 ? -13.291 -20.534 -31.053 1.00 42.46 72 LEU B O 1
ATOM 543 N N . GLU A 1 73 ? -13.815 -18.696 -32.238 1.00 50.82 73 GLU B N 1
ATOM 544 C CA . GLU A 1 73 ? -12.465 -18.154 -32.139 1.00 54.27 73 GLU B CA 1
ATOM 545 C C . GLU A 1 73 ? -12.207 -17.463 -30.805 1.00 46.93 73 GLU B C 1
ATOM 546 O O . GLU A 1 73 ? -11.075 -17.492 -30.310 1.00 50.27 73 GLU B O 1
ATOM 552 N N . THR A 1 74 ? -13.229 -16.848 -30.208 1.00 42.33 74 THR B N 1
ATOM 553 C CA . THR A 1 74 ? -13.042 -16.044 -29.006 1.00 30.24 74 THR B CA 1
ATOM 554 C C . THR A 1 74 ? -13.380 -16.776 -27.714 1.00 42.81 74 THR B C 1
ATOM 555 O O . THR A 1 74 ? -12.885 -16.379 -26.653 1.00 40.23 74 THR B O 1
ATOM 559 N N . ARG A 1 75 ? -14.203 -17.825 -27.769 1.00 37.09 75 ARG B N 1
ATOM 560 C CA . ARG A 1 75 ? -14.697 -18.486 -26.569 1.00 27.54 75 ARG B CA 1
ATOM 561 C C . ARG A 1 75 ? -14.098 -19.864 -26.329 1.00 30.38 75 ARG B C 1
ATOM 562 O O . ARG A 1 75 ? -14.249 -20.398 -25.225 1.00 21.96 75 ARG B O 1
ATOM 570 N N . PHE A 1 76 ? -13.435 -20.456 -27.318 1.00 26.48 76 PHE B N 1
ATOM 571 C CA . PHE A 1 76 ? -12.906 -21.806 -27.209 1.00 19.45 76 PHE B CA 1
ATOM 572 C C . PHE A 1 76 ? -11.390 -21.792 -27.340 1.00 30.86 76 PHE B C 1
ATOM 573 O O . PHE A 1 76 ? -10.792 -20.821 -27.813 1.00 37.87 76 PHE B O 1
ATOM 581 N N . LYS A 1 77 ? -10.771 -22.889 -26.912 1.00 26.09 77 LYS B N 1
ATOM 582 C CA . LYS A 1 77 ? -9.344 -23.063 -27.119 1.00 30.64 77 LYS B CA 1
ATOM 583 C C . LYS A 1 77 ? -9.057 -23.319 -28.597 1.00 30.37 77 LYS B C 1
ATOM 584 O O . LYS A 1 77 ? -9.949 -23.641 -29.386 1.00 32.91 77 LYS B O 1
ATOM 590 N N . ALA A 1 78 ? -7.789 -23.167 -28.967 1.00 37.45 78 ALA B N 1
ATOM 591 C CA . ALA A 1 78 ? -7.400 -23.304 -30.360 1.00 32.61 78 ALA B CA 1
ATOM 592 C C . ALA A 1 78 ? -7.557 -24.751 -30.826 1.00 29.87 78 ALA B C 1
ATOM 593 O O . ALA A 1 78 ? -7.432 -25.686 -30.031 1.00 28.60 78 ALA B O 1
ATOM 595 N N . PRO A 1 79 ? -7.841 -24.962 -32.109 1.00 37.45 79 PRO B N 1
ATOM 596 C CA . PRO A 1 79 ? -7.883 -26.330 -32.633 1.00 35.97 79 PRO B CA 1
ATOM 597 C C . PRO A 1 79 ? -6.484 -26.909 -32.763 1.00 44.85 79 PRO B C 1
ATOM 598 O O . PRO A 1 79 ? -5.516 -26.202 -33.052 1.00 41.24 79 PRO B O 1
ATOM 602 N N . GLY A 1 80 ? -6.385 -28.217 -32.541 1.00 36.76 80 GLY B N 1
ATOM 603 C CA . GLY A 1 80 ? -5.117 -28.900 -32.630 1.00 25.89 80 GLY B CA 1
ATOM 604 C C . GLY A 1 80 ? -5.199 -30.362 -32.243 1.00 32.28 80 GLY B C 1
ATOM 605 O O . GLY A 1 80 ? -6.269 -30.889 -31.925 1.00 36.50 80 GLY B O 1
ATOM 606 N N . PRO A 1 81 ? -4.053 -31.049 -32.266 1.00 28.53 81 PRO B N 1
ATOM 607 C CA . PRO A 1 81 ? -4.035 -32.472 -31.902 1.00 27.03 81 PRO B CA 1
ATOM 608 C C . PRO A 1 81 ? -4.311 -32.693 -30.423 1.00 31.76 81 PRO B C 1
ATOM 609 O O . PRO A 1 81 ? -3.382 -32.794 -29.615 1.00 23.81 81 PRO B O 1
ATOM 613 N N . ARG A 1 82 ? -5.591 -32.775 -30.060 1.00 26.73 82 ARG B N 1
ATOM 614 C CA . ARG A 1 82 ? -5.961 -32.882 -28.653 1.00 15.72 82 ARG B CA 1
ATOM 615 C C . ARG A 1 82 ? -5.880 -34.319 -28.150 1.00 23.34 82 ARG B C 1
ATOM 616 O O . ARG A 1 82 ? -5.350 -34.568 -27.062 1.00 31.54 82 ARG B O 1
ATOM 624 N N . ASN A 1 83 ? -6.395 -35.275 -28.924 1.00 21.80 83 ASN B N 1
ATOM 625 C CA . ASN A 1 83 ? -6.521 -36.653 -28.472 1.00 26.10 83 ASN B CA 1
ATOM 626 C C . ASN A 1 83 ? -5.518 -37.609 -29.104 1.00 16.71 83 ASN B C 1
ATOM 627 O O . ASN A 1 83 ? -5.454 -38.771 -28.686 1.00 26.59 83 ASN B O 1
ATOM 632 N N . ASN A 1 84 ? -4.743 -37.165 -30.089 1.00 30.36 84 ASN B N 1
ATOM 633 C CA . ASN A 1 84 ? -3.708 -37.981 -30.708 1.00 29.61 84 ASN B CA 1
ATOM 634 C C . ASN A 1 84 ? -2.332 -37.428 -30.360 1.00 33.95 84 ASN B C 1
ATOM 635 O O . ASN A 1 84 ? -2.192 -36.472 -29.593 1.00 37.29 84 ASN B O 1
ATOM 640 N N . THR A 1 85 ? -1.303 -38.043 -30.942 1.00 27.84 85 THR B N 1
ATOM 641 C CA . THR A 1 85 ? 0.076 -37.609 -30.758 1.00 23.81 85 THR B CA 1
ATOM 642 C C . THR A 1 85 ? 0.616 -36.894 -31.994 1.00 27.34 85 THR B C 1
ATOM 643 O O . THR A 1 85 ? 1.806 -36.985 -32.301 1.00 39.62 85 THR B O 1
ATOM 647 N N . GLY A 1 86 ? -0.250 -36.182 -32.711 1.00 34.28 86 GLY B N 1
ATOM 648 C CA . GLY A 1 86 ? 0.196 -35.436 -33.870 1.00 27.75 86 GLY B CA 1
ATOM 649 C C . GLY A 1 86 ? 1.125 -34.299 -33.489 1.00 34.86 86 GLY B C 1
ATOM 650 O O . GLY A 1 86 ? 0.992 -33.676 -32.435 1.00 28.30 86 GLY B O 1
ATOM 651 N N . LEU A 1 87 ? 2.086 -34.030 -34.368 1.00 36.65 87 LEU B N 1
ATOM 652 C CA . LEU A 1 87 ? 3.079 -33.001 -34.097 1.00 39.41 87 LEU B CA 1
ATOM 653 C C . LEU A 1 87 ? 2.444 -31.617 -34.129 1.00 38.53 87 LEU B C 1
ATOM 654 O O . LEU A 1 87 ? 1.572 -31.334 -34.955 1.00 33.28 87 LEU B O 1
ATOM 659 N N . LEU A 1 88 ? 2.888 -30.754 -33.221 1.00 35.29 88 LEU B N 1
ATOM 660 C CA . LEU A 1 88 ? 2.352 -29.405 -33.131 1.00 32.18 88 LEU B CA 1
ATOM 661 C C . LEU A 1 88 ? 3.010 -28.498 -34.161 1.00 39.33 88 LEU B C 1
ATOM 662 O O . LEU A 1 88 ? 4.229 -28.529 -34.352 1.00 41.30 88 LEU B O 1
ATOM 667 N N . THR A 1 89 ? 2.193 -27.691 -34.828 1.00 27.13 89 THR B N 1
ATOM 668 C CA . THR A 1 89 ? 2.692 -26.688 -35.752 1.00 32.66 89 THR B CA 1
ATOM 669 C C . THR A 1 89 ? 2.906 -25.365 -35.020 1.00 34.33 89 THR B C 1
ATOM 670 O O . THR A 1 89 ? 2.505 -25.189 -33.867 1.00 35.41 89 THR B O 1
ATOM 674 N N . ASN A 1 90 ? 3.560 -24.425 -35.707 1.00 34.80 90 ASN B N 1
ATOM 675 C CA . ASN A 1 90 ? 3.700 -23.083 -35.153 1.00 37.62 90 ASN B CA 1
ATOM 676 C C . ASN A 1 90 ? 2.348 -22.400 -35.009 1.00 33.75 90 ASN B C 1
ATOM 677 O O . ASN A 1 90 ? 2.188 -21.511 -34.165 1.00 46.67 90 ASN B O 1
ATOM 682 N N . PHE A 1 91 ? 1.364 -22.802 -35.818 1.00 41.01 91 PHE B N 1
ATOM 683 C CA . PHE A 1 91 ? 0.011 -22.280 -35.659 1.00 31.12 91 PHE B CA 1
ATOM 684 C C . PHE A 1 91 ? -0.589 -22.723 -34.331 1.00 38.45 91 PHE B C 1
ATOM 685 O O . PHE A 1 91 ? -1.166 -21.914 -33.596 1.00 29.33 91 PHE B O 1
ATOM 693 N N . ASN A 1 92 ? -0.458 -24.012 -34.004 1.00 34.17 92 ASN B N 1
ATOM 694 C CA . ASN A 1 92 ? -0.936 -24.506 -32.716 1.00 28.22 92 ASN B CA 1
ATOM 695 C C . ASN A 1 92 ? -0.242 -23.807 -31.556 1.00 33.54 92 ASN B C 1
ATOM 696 O O . ASN A 1 92 ? -0.856 -23.586 -30.506 1.00 24.23 92 ASN B O 1
ATOM 701 N N . ILE A 1 93 ? 1.031 -23.453 -31.726 1.00 30.13 93 ILE B N 1
ATOM 702 C CA . ILE A 1 93 ? 1.786 -22.830 -30.645 1.00 29.34 93 ILE B CA 1
ATOM 703 C C . ILE A 1 93 ? 1.484 -21.340 -30.557 1.00 26.65 93 ILE B C 1
ATOM 704 O O . ILE A 1 93 ? 1.320 -20.794 -29.460 1.00 40.41 93 ILE B O 1
ATOM 709 N N . ASP A 1 94 ? 1.402 -20.659 -31.703 1.00 37.41 94 ASP B N 1
ATOM 710 C CA . ASP A 1 94 ? 1.104 -19.229 -31.695 1.00 35.35 94 ASP B CA 1
ATOM 711 C C . ASP A 1 94 ? -0.292 -18.961 -31.147 1.00 35.23 94 ASP B C 1
ATOM 712 O O . ASP A 1 94 ? -0.485 -18.051 -30.332 1.00 31.82 94 ASP B O 1
ATOM 717 N N . GLU A 1 95 ? -1.281 -19.745 -31.584 1.00 33.98 95 GLU B N 1
ATOM 718 C CA . GLU A 1 95 ? -2.649 -19.543 -31.115 1.00 27.91 95 GLU B CA 1
ATOM 719 C C . GLU A 1 95 ? -2.764 -19.805 -29.618 1.00 27.13 95 GLU B C 1
ATOM 720 O O . GLU A 1 95 ? -3.532 -19.133 -28.920 1.00 37.70 95 GLU B O 1
ATOM 726 N N . THR A 1 96 ? -2.006 -20.777 -29.107 1.00 25.30 96 THR B N 1
ATOM 727 C CA . THR A 1 96 ? -2.061 -21.083 -27.681 1.00 26.52 96 THR B CA 1
ATOM 728 C C . THR A 1 96 ? -1.436 -19.968 -26.850 1.00 27.87 96 THR B C 1
ATOM 729 O O . THR A 1 96 ? -1.989 -19.572 -25.817 1.00 26.58 96 THR B O 1
ATOM 733 N N . LEU A 1 97 ? -0.287 -19.444 -27.285 1.00 20.52 97 LEU B N 1
ATOM 734 C CA . LEU A 1 97 ? 0.368 -18.381 -26.530 1.00 30.45 97 LEU B CA 1
ATOM 735 C C . LEU A 1 97 ? -0.437 -17.088 -26.575 1.00 17.79 97 LEU B C 1
ATOM 736 O O . LEU A 1 97 ? -0.478 -16.344 -25.588 1.00 25.85 97 LEU B O 1
ATOM 741 N N . GLN A 1 98 ? -1.080 -16.799 -27.710 1.00 29.08 98 GLN B N 1
ATOM 742 C CA . GLN A 1 98 ? -1.904 -15.597 -27.799 1.00 29.34 98 GLN B CA 1
ATOM 743 C C . GLN A 1 98 ? -3.095 -15.678 -26.855 1.00 24.17 98 GLN B C 1
ATOM 744 O O . GLN A 1 98 ? -3.501 -14.670 -26.265 1.00 28.84 98 GLN B O 1
ATOM 750 N N . ARG A 1 99 ? -3.667 -16.871 -26.696 1.00 23.14 99 ARG B N 1
ATOM 751 C CA . ARG A 1 99 ? -4.810 -17.020 -25.804 1.00 23.38 99 ARG B CA 1
ATOM 752 C C . ARG A 1 99 ? -4.397 -16.882 -24.344 1.00 23.75 99 ARG B C 1
ATOM 753 O O . ARG A 1 99 ? -5.152 -16.337 -23.530 1.00 18.99 99 ARG B O 1
ATOM 761 N N . TRP A 1 100 ? -3.201 -17.361 -23.995 1.00 23.53 100 TRP B N 1
ATOM 762 C CA . TRP A 1 100 ? -2.733 -17.242 -22.617 1.00 28.86 100 TRP B CA 1
ATOM 763 C C . TRP A 1 100 ? -2.446 -15.794 -22.239 1.00 27.34 100 TRP B C 1
ATOM 764 O O . TRP A 1 100 ? -2.577 -15.425 -21.066 1.00 22.28 100 TRP B O 1
ATOM 775 N N . ALA A 1 101 ? -2.053 -14.965 -23.210 1.00 17.64 101 ALA B N 1
ATOM 776 C CA . ALA A 1 101 ? -1.840 -13.548 -22.940 1.00 17.05 101 ALA B CA 1
ATOM 777 C C . ALA A 1 101 ? -3.126 -12.844 -22.530 1.00 22.71 101 ALA B C 1
ATOM 778 O O . ALA A 1 101 ? -3.066 -11.791 -21.886 1.00 24.94 101 ALA B O 1
ATOM 780 N N . ILE A 1 102 ? -4.283 -13.404 -22.886 1.00 27.07 102 ILE B N 1
ATOM 781 C CA . ILE A 1 102 ? -5.553 -12.807 -22.488 1.00 23.99 102 ILE B CA 1
ATOM 782 C C . ILE A 1 102 ? -5.782 -12.995 -20.993 1.00 23.23 102 ILE B C 1
ATOM 783 O O . ILE A 1 102 ? -6.143 -12.051 -20.281 1.00 27.74 102 ILE B O 1
ATOM 788 N N . LYS A 1 103 ? -5.573 -14.215 -20.493 1.00 26.77 103 LYS B N 1
ATOM 789 C CA . LYS A 1 103 ? -5.758 -14.459 -19.065 1.00 24.26 103 LYS B CA 1
ATOM 790 C C . LYS A 1 103 ? -4.626 -13.842 -18.254 1.00 31.56 103 LYS B C 1
ATOM 791 O O . LYS A 1 103 ? -4.867 -13.152 -17.257 1.00 43.45 103 LYS B O 1
ATOM 797 N N . TYR A 1 104 ? -3.383 -14.080 -18.667 1.00 28.04 104 TYR B N 1
ATOM 798 C CA . TYR A 1 104 ? -2.211 -13.535 -17.981 1.00 13.61 104 TYR B CA 1
ATOM 799 C C . TYR A 1 104 ? -1.898 -12.176 -18.594 1.00 22.51 104 TYR B C 1
ATOM 800 O O . TYR A 1 104 ? -1.186 -12.067 -19.593 1.00 29.48 104 TYR B O 1
ATOM 809 N N . THR A 1 105 ? -2.441 -11.123 -17.978 1.00 22.92 105 THR B N 1
ATOM 810 C CA . THR A 1 105 ? -2.320 -9.770 -18.506 1.00 30.37 105 THR B CA 1
ATOM 811 C C . THR A 1 105 ? -0.924 -9.179 -18.338 1.00 32.54 105 THR B C 1
ATOM 812 O O . THR A 1 105 ? -0.661 -8.102 -18.883 1.00 34.71 105 THR B O 1
ATOM 816 N N . LYS A 1 106 ? -0.031 -9.841 -17.604 1.00 27.79 106 LYS B N 1
ATOM 817 C CA . LYS A 1 106 ? 1.360 -9.416 -17.498 1.00 23.64 106 LYS B CA 1
ATOM 818 C C . LYS A 1 106 ? 2.299 -10.357 -18.246 1.00 33.43 106 LYS B C 1
ATOM 819 O O . LYS A 1 106 ? 3.489 -10.433 -17.925 1.00 24.06 106 LYS B O 1
ATOM 825 N N . PHE A 1 107 ? 1.783 -11.070 -19.243 1.00 20.63 107 PHE B N 1
ATOM 826 C CA . PHE A 1 107 ? 2.549 -12.039 -20.013 1.00 23.34 107 PHE B CA 1
ATOM 827 C C . PHE A 1 107 ? 2.688 -11.556 -21.449 1.00 28.71 107 PHE B C 1
ATOM 828 O O . PHE A 1 107 ? 1.686 -11.253 -22.107 1.00 23.19 107 PHE B O 1
ATOM 836 N N . PHE A 1 108 ? 3.926 -11.482 -21.927 1.00 19.11 108 PHE B N 1
ATOM 837 C CA . PHE A 1 108 ? 4.221 -11.082 -23.297 1.00 21.19 108 PHE B CA 1
ATOM 838 C C . PHE A 1 108 ? 4.519 -12.342 -24.101 1.00 28.34 108 PHE B C 1
ATOM 839 O O . PHE A 1 108 ? 5.511 -13.031 -23.843 1.00 20.58 108 PHE B O 1
ATOM 847 N N . ASN A 1 109 ? 3.657 -12.643 -25.069 1.00 29.33 109 ASN B N 1
ATOM 848 C CA . ASN A 1 109 ? 3.817 -13.826 -25.902 1.00 35.00 109 ASN B CA 1
ATOM 849 C C . ASN A 1 109 ? 4.679 -13.508 -27.115 1.00 37.41 109 ASN B C 1
ATOM 850 O O . ASN A 1 109 ? 4.617 -12.406 -27.667 1.00 32.91 109 ASN B O 1
ATOM 855 N N . CYS A 1 110 ? 5.481 -14.484 -27.522 1.00 48.46 110 CYS B N 1
ATOM 856 C CA . CYS A 1 110 ? 6.370 -14.336 -28.664 1.00 57.97 110 CYS B CA 1
ATOM 857 C C . CYS A 1 110 ? 5.564 -14.075 -29.931 1.00 52.42 110 CYS B C 1
ATOM 858 O O . CYS A 1 110 ? 4.696 -14.890 -30.284 1.00 48.41 110 CYS B O 1
ATOM 861 N N . PRO A 1 111 ? 5.804 -12.971 -30.637 1.00 61.91 111 PRO B N 1
ATOM 862 C CA . PRO A 1 111 ? 5.070 -12.708 -31.884 1.00 60.24 111 PRO B CA 1
ATOM 863 C C . PRO A 1 111 ? 5.561 -13.614 -33.004 1.00 74.33 111 PRO B C 1
ATOM 864 O O . PRO A 1 111 ? 6.749 -13.626 -33.335 1.00 77.97 111 PRO B O 1
ATOM 868 N N . PHE A 1 112 ? 4.640 -14.380 -33.581 1.00 75.94 112 PHE B N 1
ATOM 869 C CA . PHE A 1 112 ? 4.947 -15.239 -34.717 1.00 80.04 112 PHE B CA 1
ATOM 870 C C . PHE A 1 112 ? 4.651 -14.495 -36.012 1.00 78.87 112 PHE B C 1
ATOM 871 O O . PHE A 1 112 ? 3.582 -13.894 -36.161 1.00 77.40 112 PHE B O 1
ATOM 879 N N . SER A 1 113 ? 5.598 -14.537 -36.943 1.00 85.32 113 SER B N 1
ATOM 880 C CA . SER A 1 113 ? 5.442 -13.851 -38.219 1.00 102.17 113 SER B CA 1
ATOM 881 C C . SER A 1 113 ? 6.032 -14.672 -39.360 1.00 105.11 113 SER B C 1
ATOM 882 O O . SER A 1 113 ? 5.418 -15.629 -39.830 1.00 107.66 113 SER B O 1
ATOM 885 N N . ILE A 1 120 ? 14.244 -19.648 -44.764 1.00 142.19 120 ILE B N 1
ATOM 886 C CA . ILE A 1 120 ? 14.866 -20.770 -44.072 1.00 146.70 120 ILE B CA 1
ATOM 887 C C . ILE A 1 120 ? 15.160 -20.430 -42.617 1.00 152.74 120 ILE B C 1
ATOM 888 O O . ILE A 1 120 ? 14.705 -21.121 -41.705 1.00 152.36 120 ILE B O 1
ATOM 893 N N . HIS A 1 121 ? 15.924 -19.362 -42.402 1.00 156.17 121 HIS B N 1
ATOM 894 C CA . HIS A 1 121 ? 16.433 -19.011 -41.085 1.00 155.97 121 HIS B CA 1
ATOM 895 C C . HIS A 1 121 ? 15.831 -17.690 -40.632 1.00 152.23 121 HIS B C 1
ATOM 896 O O . HIS A 1 121 ? 15.880 -16.695 -41.363 1.00 149.35 121 HIS B O 1
ATOM 903 N N . TYR A 1 122 ? 15.265 -17.691 -39.430 1.00 152.03 122 TYR B N 1
ATOM 904 C CA . TYR A 1 122 ? 14.729 -16.498 -38.797 1.00 147.30 122 TYR B CA 1
ATOM 905 C C . TYR A 1 122 ? 15.319 -16.379 -37.400 1.00 145.08 122 TYR B C 1
ATOM 906 O O . TYR A 1 122 ? 15.908 -17.323 -36.867 1.00 142.91 122 TYR B O 1
ATOM 915 N N . LYS A 1 123 ? 15.157 -15.201 -36.804 1.00 142.36 123 LYS B N 1
ATOM 916 C CA . LYS A 1 123 ? 15.586 -14.995 -35.429 1.00 134.31 123 LYS B CA 1
ATOM 917 C C . LYS A 1 123 ? 14.837 -13.805 -34.850 1.00 133.23 123 LYS B C 1
ATOM 918 O O . LYS A 1 123 ? 14.597 -12.815 -35.546 1.00 131.15 123 LYS B O 1
ATOM 924 N N . PHE A 1 124 ? 14.475 -13.916 -33.575 1.00 131.85 124 PHE B N 1
ATOM 925 C CA . PHE A 1 124 ? 13.723 -12.890 -32.854 1.00 124.57 124 PHE B CA 1
ATOM 926 C C . PHE A 1 124 ? 14.632 -11.977 -32.042 1.00 119.97 124 PHE B C 1
ATOM 927 O O . PHE A 1 124 ? 14.276 -11.540 -30.945 1.00 105.66 124 PHE B O 1
ATOM 935 N N . ASN A 1 125 ? 15.815 -11.663 -32.565 1.00 125.88 125 ASN B N 1
ATOM 936 C CA . ASN A 1 125 ? 16.709 -10.724 -31.901 1.00 127.44 125 ASN B CA 1
ATOM 937 C C . ASN A 1 125 ? 16.151 -9.305 -31.877 1.00 123.42 125 ASN B C 1
ATOM 938 O O . ASN A 1 125 ? 16.731 -8.437 -31.218 1.00 113.81 125 ASN B O 1
ATOM 943 N N . GLN A 1 126 ? 15.031 -9.052 -32.555 1.00 125.24 126 GLN B N 1
ATOM 944 C CA . GLN A 1 126 ? 14.475 -7.710 -32.693 1.00 118.10 126 GLN B CA 1
ATOM 945 C C . GLN A 1 126 ? 13.773 -7.225 -31.433 1.00 103.25 126 GLN B C 1
ATOM 946 O O . GLN A 1 126 ? 13.173 -6.143 -31.462 1.00 97.88 126 GLN B O 1
ATOM 952 N N . VAL A 1 127 ? 13.834 -7.980 -30.350 1.00 94.59 127 VAL B N 1
ATOM 953 C CA . VAL A 1 127 ? 13.048 -7.715 -29.156 1.00 80.55 127 VAL B CA 1
ATOM 954 C C . VAL A 1 127 ? 13.922 -7.027 -28.120 1.00 66.80 127 VAL B C 1
ATOM 955 O O . VAL A 1 127 ? 15.114 -7.335 -27.981 1.00 72.39 127 VAL B O 1
ATOM 959 N N . ASP A 1 128 ? 13.330 -6.065 -27.417 1.00 45.65 128 ASP B N 1
ATOM 960 C CA . ASP A 1 128 ? 13.942 -5.379 -26.287 1.00 42.38 128 ASP B CA 1
ATOM 961 C C . ASP A 1 128 ? 13.155 -5.744 -25.037 1.00 43.35 128 ASP B C 1
ATOM 962 O O . ASP A 1 128 ? 11.981 -5.377 -24.913 1.00 49.69 128 ASP B O 1
ATOM 975 N N . VAL A 1 130 ? 13.589 -4.738 -21.961 1.00 24.71 130 VAL B N 1
ATOM 976 C CA . VAL A 1 130 ? 13.299 -3.583 -21.117 1.00 29.34 130 VAL B CA 1
ATOM 977 C C . VAL A 1 130 ? 12.031 -2.882 -21.591 1.00 37.85 130 VAL B C 1
ATOM 978 O O . VAL A 1 130 ? 11.206 -2.447 -20.779 1.00 35.57 130 VAL B O 1
ATOM 982 N N . LYS A 1 131 ? 11.851 -2.764 -22.910 1.00 32.03 131 LYS B N 1
ATOM 983 C CA . LYS A 1 131 ? 10.618 -2.184 -23.433 1.00 35.05 131 LYS B CA 1
ATOM 984 C C . LYS A 1 131 ? 9.417 -3.065 -23.109 1.00 38.42 131 LYS B C 1
ATOM 985 O O . LYS A 1 131 ? 8.323 -2.558 -22.834 1.00 29.54 131 LYS B O 1
ATOM 991 N N . VAL A 1 132 ? 9.603 -4.388 -23.136 1.00 30.30 132 VAL B N 1
ATOM 992 C CA . VAL A 1 132 ? 8.527 -5.304 -22.763 1.00 32.48 132 VAL B CA 1
ATOM 993 C C . VAL A 1 132 ? 8.115 -5.076 -21.314 1.00 34.43 132 VAL B C 1
ATOM 994 O O . VAL A 1 132 ? 6.922 -5.060 -20.983 1.00 31.55 132 VAL B O 1
ATOM 998 N N . TYR A 1 133 ? 9.097 -4.884 -20.430 1.00 28.25 133 TYR B N 1
ATOM 999 C CA . TYR A 1 133 ? 8.799 -4.693 -19.015 1.00 27.88 133 TYR B CA 1
ATOM 1000 C C . TYR A 1 133 ? 8.086 -3.369 -18.769 1.00 39.62 133 TYR B C 1
ATOM 1001 O O . TYR A 1 133 ? 7.161 -3.297 -17.951 1.00 31.55 133 TYR B O 1
ATOM 1010 N N . LYS A 1 134 ? 8.495 -2.313 -19.470 1.00 36.38 134 LYS B N 1
ATOM 1011 C CA . LYS A 1 134 ? 7.942 -0.981 -19.258 1.00 36.15 134 LYS B CA 1
ATOM 1012 C C . LYS A 1 134 ? 6.633 -0.743 -20.000 1.00 42.85 134 LYS B C 1
ATOM 1013 O O . LYS A 1 134 ? 6.058 0.342 -19.868 1.00 49.81 134 LYS B O 1
ATOM 1019 N N . GLY A 1 135 ? 6.146 -1.714 -20.766 1.00 30.59 135 GLY B N 1
ATOM 1020 C CA . GLY A 1 135 ? 4.903 -1.527 -21.494 1.00 29.43 135 GLY B CA 1
ATOM 1021 C C . GLY A 1 135 ? 5.048 -0.710 -22.756 1.00 33.12 135 GLY B C 1
ATOM 1022 O O . GLY A 1 135 ? 4.146 0.066 -23.098 1.00 23.89 135 GLY B O 1
ATOM 1023 N N . GLU A 1 136 ? 6.165 -0.864 -23.462 1.00 22.94 136 GLU B N 1
ATOM 1024 C CA . GLU A 1 136 ? 6.441 -0.095 -24.664 1.00 27.01 136 GLU B CA 1
ATOM 1025 C C . GLU A 1 136 ? 6.444 -0.943 -25.928 1.00 30.32 136 GLU B C 1
ATOM 1026 O O . GLU A 1 136 ? 6.582 -0.391 -27.024 1.00 35.37 136 GLU B O 1
ATOM 1032 N N . GLU A 1 137 ? 6.298 -2.259 -25.811 1.00 29.12 137 GLU B N 1
ATOM 1033 C CA . GLU A 1 137 ? 6.256 -3.147 -26.965 1.00 31.61 137 GLU B CA 1
ATOM 1034 C C . GLU A 1 137 ? 4.810 -3.474 -27.310 1.00 28.10 137 GLU B C 1
ATOM 1035 O O . GLU A 1 137 ? 4.039 -3.899 -26.443 1.00 33.29 137 GLU B O 1
ATOM 1041 N N . LEU A 1 138 ? 4.449 -3.273 -28.574 1.00 38.75 138 LEU B N 1
ATOM 1042 C CA . LEU A 1 138 ? 3.089 -3.538 -29.019 1.00 37.37 138 LEU B CA 1
ATOM 1043 C C . LEU A 1 138 ? 2.822 -5.037 -29.075 1.00 42.55 138 LEU B C 1
ATOM 1044 O O . LEU A 1 138 ? 3.675 -5.823 -29.499 1.00 34.11 138 LEU B O 1
ATOM 1049 N N . GLN A 1 139 ? 1.628 -5.431 -28.636 1.00 39.03 139 GLN B N 1
ATOM 1050 C CA . GLN A 1 139 ? 1.177 -6.811 -28.747 1.00 42.07 139 GLN B CA 1
ATOM 1051 C C . GLN A 1 139 ? -0.332 -6.820 -28.933 1.00 41.28 139 GLN B C 1
ATOM 1052 O O . GLN A 1 139 ? -1.034 -5.887 -28.534 1.00 40.34 139 GLN B O 1
ATOM 1058 N N . TYR A 1 140 ? -0.824 -7.893 -29.548 1.00 38.68 140 TYR B N 1
ATOM 1059 C CA . TYR A 1 140 ? -2.241 -8.052 -29.853 1.00 43.52 140 TYR B CA 1
ATOM 1060 C C . TYR A 1 140 ? -2.857 -9.015 -28.844 1.00 43.85 140 TYR B C 1
ATOM 1061 O O . TYR A 1 140 ? -2.528 -10.206 -28.832 1.00 50.44 140 TYR B O 1
ATOM 1070 N N . VAL A 1 141 ? -3.747 -8.498 -28.003 1.00 42.21 141 VAL B N 1
ATOM 1071 C CA . VAL A 1 141 ? -4.463 -9.292 -27.011 1.00 36.46 141 VAL B CA 1
ATOM 1072 C C . VAL A 1 141 ? -5.949 -9.184 -27.315 1.00 36.27 141 VAL B C 1
ATOM 1073 O O . VAL A 1 141 ? -6.505 -8.078 -27.328 1.00 41.54 141 VAL B O 1
ATOM 1077 N N . GLU A 1 142 ? -6.586 -10.329 -27.567 1.00 32.05 142 GLU B N 1
ATOM 1078 C CA . GLU A 1 142 ? -8.024 -10.396 -27.831 1.00 38.38 142 GLU B CA 1
ATOM 1079 C C . GLU A 1 142 ? -8.405 -9.552 -29.047 1.00 38.68 142 GLU B C 1
ATOM 1080 O O . GLU A 1 142 ? -9.467 -8.927 -29.086 1.00 43.97 142 GLU B O 1
ATOM 1086 N N . GLY A 1 143 ? -7.527 -9.533 -30.048 1.00 43.60 143 GLY B N 1
ATOM 1087 C CA . GLY A 1 143 ? -7.787 -8.809 -31.275 1.00 44.54 143 GLY B CA 1
ATOM 1088 C C . GLY A 1 143 ? -7.614 -7.310 -31.195 1.00 50.13 143 GLY B C 1
ATOM 1089 O O . GLY A 1 143 ? -8.053 -6.604 -32.109 1.00 47.79 143 GLY B O 1
ATOM 1090 N N . LYS A 1 144 ? -6.988 -6.798 -30.138 1.00 54.73 144 LYS B N 1
ATOM 1091 C CA . LYS A 1 144 ? -6.790 -5.367 -29.953 1.00 45.57 144 LYS B CA 1
ATOM 1092 C C . LYS A 1 144 ? -5.309 -5.080 -29.756 1.00 42.51 144 LYS B C 1
ATOM 1093 O O . LYS A 1 144 ? -4.645 -5.740 -28.950 1.00 38.57 144 LYS B O 1
ATOM 1099 N N . ALA A 1 145 ? -4.798 -4.096 -30.493 1.00 39.94 145 ALA B N 1
ATOM 1100 C CA . ALA A 1 145 ? -3.408 -3.682 -30.349 1.00 29.67 145 ALA B CA 1
ATOM 1101 C C . ALA A 1 145 ? -3.243 -2.873 -29.068 1.00 34.44 145 ALA B C 1
ATOM 1102 O O . ALA A 1 145 ? -3.861 -1.815 -28.910 1.00 31.94 145 ALA B O 1
ATOM 1104 N N . VAL A 1 146 ? -2.412 -3.371 -28.150 1.00 25.26 146 VAL B N 1
ATOM 1105 C CA . VAL A 1 146 ? -2.225 -2.751 -26.845 1.00 25.38 146 VAL B CA 1
ATOM 1106 C C . VAL A 1 146 ? -0.745 -2.747 -26.484 1.00 27.09 146 VAL B C 1
ATOM 1107 O O . VAL A 1 146 ? 0.066 -3.476 -27.060 1.00 36.31 146 VAL B O 1
ATOM 1111 N N . LYS A 1 147 ? -0.405 -1.895 -25.517 1.00 27.65 147 LYS B N 1
ATOM 1112 C CA . LYS A 1 147 ? 0.909 -1.880 -24.885 1.00 23.97 147 LYS B CA 1
ATOM 1113 C C . LYS A 1 147 ? 0.694 -1.958 -23.382 1.00 34.37 147 LYS B C 1
ATOM 1114 O O . LYS A 1 147 ? -0.021 -1.127 -22.815 1.00 41.55 147 LYS B O 1
ATOM 1120 N N . ARG A 1 148 ? 1.299 -2.953 -22.743 1.00 26.60 148 ARG B N 1
ATOM 1121 C CA . ARG A 1 148 ? 1.084 -3.199 -21.327 1.00 24.70 148 ARG B CA 1
ATOM 1122 C C . ARG A 1 148 ? 2.378 -3.675 -20.680 1.00 33.02 148 ARG B C 1
ATOM 1123 O O . ARG A 1 148 ? 3.168 -4.385 -21.313 1.00 23.27 148 ARG B O 1
ATOM 1131 N N . PRO A 1 149 ? 2.620 -3.288 -19.428 1.00 33.10 149 PRO B N 1
ATOM 1132 C CA . PRO A 1 149 ? 3.829 -3.747 -18.724 1.00 33.50 149 PRO B CA 1
ATOM 1133 C C . PRO A 1 149 ? 3.730 -5.228 -18.392 1.00 34.76 149 PRO B C 1
ATOM 1134 O O . PRO A 1 149 ? 2.858 -5.652 -17.630 1.00 34.96 149 PRO B O 1
ATOM 1138 N N . CYS A 1 150 ? 4.629 -6.016 -18.973 1.00 26.55 150 CYS B N 1
ATOM 1139 C CA . CYS A 1 150 ? 4.666 -7.458 -18.777 1.00 29.21 150 CYS B CA 1
ATOM 1140 C C . CYS A 1 150 ? 5.909 -7.826 -17.979 1.00 26.97 150 CYS B C 1
ATOM 1141 O O . CYS A 1 150 ? 7.019 -7.408 -18.326 1.00 36.58 150 CYS B O 1
ATOM 1144 N N . ASN A 1 151 ? 5.718 -8.602 -16.913 1.00 19.35 151 ASN B N 1
ATOM 1145 C CA . ASN A 1 151 ? 6.819 -9.114 -16.109 1.00 25.24 151 ASN B CA 1
ATOM 1146 C C . ASN A 1 151 ? 7.145 -10.570 -16.422 1.00 28.09 151 ASN B C 1
ATOM 1147 O O . ASN A 1 151 ? 7.967 -11.176 -15.727 1.00 21.83 151 ASN B O 1
ATOM 1152 N N . THR A 1 152 ? 6.517 -11.146 -17.445 1.00 27.11 152 THR B N 1
ATOM 1153 C CA . THR A 1 152 ? 6.868 -12.475 -17.920 1.00 21.46 152 THR B CA 1
ATOM 1154 C C . THR A 1 152 ? 6.931 -12.453 -19.440 1.00 20.99 152 THR B C 1
ATOM 1155 O O . THR A 1 152 ? 6.167 -11.744 -20.099 1.00 25.78 152 THR B O 1
ATOM 1159 N N . PHE A 1 153 ? 7.852 -13.239 -19.992 1.00 23.43 153 PHE B N 1
ATOM 1160 C CA . PHE A 1 153 ? 8.033 -13.342 -21.434 1.00 21.86 153 PHE B CA 1
ATOM 1161 C C . PHE A 1 153 ? 8.127 -14.813 -21.809 1.00 22.92 153 PHE B C 1
ATOM 1162 O O . PHE A 1 153 ? 8.886 -15.560 -21.186 1.00 25.63 153 PHE B O 1
ATOM 1170 N N . GLY A 1 154 ? 7.359 -15.230 -22.813 1.00 25.17 154 GLY B N 1
ATOM 1171 C CA . GLY A 1 154 ? 7.390 -16.620 -23.239 1.00 27.37 154 GLY B CA 1
ATOM 1172 C C . GLY A 1 154 ? 7.563 -16.833 -24.732 1.00 28.93 154 GLY B C 1
ATOM 1173 O O . GLY A 1 154 ? 7.014 -16.081 -25.543 1.00 32.63 154 GLY B O 1
ATOM 1174 N N . CYS A 1 155 ? 8.328 -17.856 -25.115 1.00 30.14 155 CYS B N 1
ATOM 1175 C CA . CYS A 1 155 ? 8.562 -18.138 -26.525 1.00 39.63 155 CYS B CA 1
ATOM 1176 C C . CYS A 1 155 ? 8.774 -19.635 -26.710 1.00 26.09 155 CYS B C 1
ATOM 1177 O O . CYS A 1 155 ? 9.362 -20.301 -25.851 1.00 30.35 155 CYS B O 1
ATOM 1180 N N . VAL A 1 156 ? 8.282 -20.160 -27.829 1.00 34.49 156 VAL B N 1
ATOM 1181 C CA . VAL A 1 156 ? 8.515 -21.544 -28.225 1.00 38.70 156 VAL B CA 1
ATOM 1182 C C . VAL A 1 156 ? 9.045 -21.511 -29.650 1.00 29.83 156 VAL B C 1
ATOM 1183 O O . VAL A 1 156 ? 8.325 -21.116 -30.576 1.00 49.78 156 VAL B O 1
ATOM 1187 N N . LEU A 1 157 ? 10.303 -21.905 -29.826 1.00 30.81 157 LEU B N 1
ATOM 1188 C CA . LEU A 1 157 ? 10.983 -21.788 -31.104 1.00 43.83 157 LEU B CA 1
ATOM 1189 C C . LEU A 1 157 ? 11.522 -23.146 -31.531 1.00 43.48 157 LEU B C 1
ATOM 1190 O O . LEU A 1 157 ? 11.548 -24.106 -30.756 1.00 33.41 157 LEU B O 1
ATOM 1195 N N . ASN A 1 158 ? 11.955 -23.211 -32.786 1.00 63.28 158 ASN B N 1
ATOM 1196 C CA . ASN A 1 158 ? 12.417 -24.441 -33.411 1.00 72.13 158 ASN B CA 1
ATOM 1197 C C . ASN A 1 158 ? 13.923 -24.366 -33.616 1.00 68.62 158 ASN B C 1
ATOM 1198 O O . ASN A 1 158 ? 14.442 -23.339 -34.066 1.00 75.12 158 ASN B O 1
ATOM 1203 N N . THR A 1 159 ? 14.617 -25.450 -33.288 1.00 70.98 159 THR B N 1
ATOM 1204 C CA . THR A 1 159 ? 16.065 -25.508 -33.451 1.00 81.65 159 THR B CA 1
ATOM 1205 C C . THR A 1 159 ? 16.437 -26.159 -34.779 1.00 87.57 159 THR B C 1
ATOM 1206 O O . THR A 1 159 ? 17.203 -25.599 -35.563 1.00 87.10 159 THR B O 1
ATOM 1210 N N . LYS A 1 167 ? 13.752 -33.167 -30.317 1.00 108.12 167 LYS B N 1
ATOM 1211 C CA . LYS A 1 167 ? 13.175 -32.113 -29.492 1.00 101.79 167 LYS B CA 1
ATOM 1212 C C . LYS A 1 167 ? 13.499 -30.746 -30.084 1.00 101.02 167 LYS B C 1
ATOM 1213 O O . LYS A 1 167 ? 14.243 -29.962 -29.496 1.00 100.81 167 LYS B O 1
ATOM 1219 N N . HIS A 1 168 ? 12.934 -30.472 -31.262 1.00 94.24 168 HIS B N 1
ATOM 1220 C CA . HIS A 1 168 ? 13.214 -29.218 -31.952 1.00 81.62 168 HIS B CA 1
ATOM 1221 C C . HIS A 1 168 ? 12.452 -28.050 -31.337 1.00 68.79 168 HIS B C 1
ATOM 1222 O O . HIS A 1 168 ? 12.979 -26.934 -31.266 1.00 73.39 168 HIS B O 1
ATOM 1229 N N . TRP A 1 169 ? 11.220 -28.279 -30.889 1.00 46.51 169 TRP B N 1
ATOM 1230 C CA . TRP A 1 169 ? 10.494 -27.256 -30.147 1.00 35.33 169 TRP B CA 1
ATOM 1231 C C . TRP A 1 169 ? 11.105 -27.104 -28.760 1.00 28.31 169 TRP B C 1
ATOM 1232 O O . TRP A 1 169 ? 11.181 -28.075 -28.005 1.00 30.26 169 TRP B O 1
ATOM 1243 N N . VAL A 1 170 ? 11.538 -25.890 -28.417 1.00 18.50 170 VAL B N 1
ATOM 1244 C CA . VAL A 1 170 ? 12.067 -25.605 -27.091 1.00 24.09 170 VAL B CA 1
ATOM 1245 C C . VAL A 1 170 ? 11.377 -24.362 -26.546 1.00 34.43 170 VAL B C 1
ATOM 1246 O O . VAL A 1 170 ? 10.750 -23.597 -27.282 1.00 23.60 170 VAL B O 1
ATOM 1250 N N . ALA A 1 171 ? 11.503 -24.166 -25.236 1.00 21.52 171 ALA B N 1
ATOM 1251 C CA . ALA A 1 171 ? 10.801 -23.105 -24.526 1.00 21.99 171 ALA B CA 1
ATOM 1252 C C . ALA A 1 171 ? 11.791 -22.085 -23.982 1.00 37.39 171 ALA B C 1
ATOM 1253 O O . ALA A 1 171 ? 12.810 -22.453 -23.388 1.00 30.23 171 ALA B O 1
ATOM 1255 N N . ILE A 1 172 ? 11.484 -20.807 -24.185 1.00 27.63 172 ILE B N 1
ATOM 1256 C CA . ILE A 1 172 ? 12.232 -19.698 -23.602 1.00 19.09 172 ILE B CA 1
ATOM 1257 C C . ILE A 1 172 ? 11.278 -18.928 -22.702 1.00 28.88 172 ILE B C 1
ATOM 1258 O O . ILE A 1 172 ? 10.211 -18.490 -23.152 1.00 23.16 172 ILE B O 1
ATOM 1263 N N . PHE A 1 173 ? 11.649 -18.771 -21.434 1.00 21.46 173 PHE B N 1
ATOM 1264 C CA . PHE A 1 173 ? 10.818 -18.056 -20.475 1.00 23.23 173 PHE B CA 1
ATOM 1265 C C . PHE A 1 173 ? 11.679 -17.085 -19.683 1.00 23.60 173 PHE B C 1
ATOM 1266 O O . PHE A 1 173 ? 12.729 -17.465 -19.157 1.00 27.65 173 PHE B O 1
ATOM 1274 N N . VAL A 1 174 ? 11.232 -15.835 -19.604 1.00 32.42 174 VAL B N 1
ATOM 1275 C CA . VAL A 1 174 ? 11.902 -14.794 -18.833 1.00 29.06 174 VAL B CA 1
ATOM 1276 C C . VAL A 1 174 ? 10.981 -14.404 -17.686 1.00 31.10 174 VAL B C 1
ATOM 1277 O O . VAL A 1 174 ? 9.845 -13.970 -17.912 1.00 31.20 174 VAL B O 1
ATOM 1281 N N . ASP A 1 175 ? 11.469 -14.559 -16.457 1.00 27.37 175 ASP B N 1
ATOM 1282 C CA . ASP A 1 175 ? 10.697 -14.277 -15.252 1.00 16.43 175 ASP B CA 1
ATOM 1283 C C . ASP A 1 175 ? 11.215 -12.980 -14.644 1.00 25.28 175 ASP B C 1
ATOM 1284 O O . ASP A 1 175 ? 12.320 -12.944 -14.093 1.00 20.22 175 ASP B O 1
ATOM 1297 N N . ARG A 1 177 ? 9.309 -11.223 -12.399 1.00 15.32 177 ARG B N 1
ATOM 1298 C CA . ARG A 1 177 ? 8.490 -11.017 -11.215 1.00 16.11 177 ARG B CA 1
ATOM 1299 C C . ARG A 1 177 ? 9.360 -11.076 -9.966 1.00 28.72 177 ARG B C 1
ATOM 1300 O O . ARG A 1 177 ? 10.351 -11.809 -9.912 1.00 27.70 177 ARG B O 1
ATOM 1308 N N . GLY A 1 178 ? 8.986 -10.282 -8.965 1.00 24.84 178 GLY B N 1
ATOM 1309 C CA . GLY A 1 178 ? 9.639 -10.326 -7.671 1.00 45.97 178 GLY B CA 1
ATOM 1310 C C . GLY A 1 178 ? 10.992 -9.647 -7.585 1.00 47.64 178 GLY B C 1
ATOM 1311 O O . GLY A 1 178 ? 11.215 -8.602 -8.203 1.00 50.79 178 GLY B O 1
ATOM 1312 N N . ASP A 1 179 ? 11.908 -10.247 -6.824 1.00 57.14 179 ASP B N 1
ATOM 1313 C CA . ASP A 1 179 ? 13.163 -9.606 -6.453 1.00 80.98 179 ASP B CA 1
ATOM 1314 C C . ASP A 1 179 ? 14.366 -10.084 -7.251 1.00 75.76 179 ASP B C 1
ATOM 1315 O O . ASP A 1 179 ? 15.333 -9.328 -7.394 1.00 90.90 179 ASP B O 1
ATOM 1320 N N . CYS A 1 180 ? 14.349 -11.311 -7.766 1.00 50.68 180 CYS B N 1
ATOM 1321 C CA . CYS A 1 180 ? 15.462 -11.838 -8.548 1.00 38.89 180 CYS B CA 1
ATOM 1322 C C . CYS A 1 180 ? 14.919 -12.470 -9.818 1.00 46.57 180 CYS B C 1
ATOM 1323 O O . CYS A 1 180 ? 14.066 -13.361 -9.756 1.00 46.44 180 CYS B O 1
ATOM 1326 N N . TRP A 1 181 ? 15.424 -12.020 -10.961 1.00 30.69 181 TRP B N 1
ATOM 1327 C CA . TRP A 1 181 ? 14.895 -12.389 -12.264 1.00 33.54 181 TRP B CA 1
ATOM 1328 C C . TRP A 1 181 ? 15.720 -13.507 -12.889 1.00 30.63 181 TRP B C 1
ATOM 1329 O O . TRP A 1 181 ? 16.876 -13.739 -12.526 1.00 39.29 181 TRP B O 1
ATOM 1340 N N . SER A 1 182 ? 15.105 -14.205 -13.843 1.00 26.59 182 SER B N 1
ATOM 1341 C CA . SER A 1 182 ? 15.718 -15.373 -14.456 1.00 25.83 182 SER B CA 1
ATOM 1342 C C . SER A 1 182 ? 15.384 -15.427 -15.938 1.00 30.00 182 SER B C 1
ATOM 1343 O O . SER A 1 182 ? 14.276 -15.072 -16.349 1.00 26.22 182 SER B O 1
ATOM 1346 N N . ILE A 1 183 ? 16.355 -15.872 -16.731 1.00 31.97 183 ILE B N 1
ATOM 1347 C CA . ILE A 1 183 ? 16.182 -16.136 -18.154 1.00 27.99 183 ILE B CA 1
ATOM 1348 C C . ILE A 1 183 ? 16.424 -17.624 -18.362 1.00 37.03 183 ILE B C 1
ATOM 1349 O O . ILE A 1 183 ? 17.522 -18.123 -18.087 1.00 35.19 183 ILE B O 1
ATOM 1354 N N . GLU A 1 184 ? 15.404 -18.330 -18.842 1.00 26.96 184 GLU B N 1
ATOM 1355 C CA . GLU A 1 184 ? 15.369 -19.784 -18.791 1.00 26.90 184 GLU B CA 1
ATOM 1356 C C . GLU A 1 184 ? 15.267 -20.381 -20.187 1.00 23.78 184 GLU B C 1
ATOM 1357 O O . GLU A 1 184 ? 14.555 -19.858 -21.050 1.00 23.97 184 GLU B O 1
ATOM 1363 N N . TYR A 1 185 ? 15.988 -21.482 -20.395 1.00 28.42 185 TYR B N 1
ATOM 1364 C CA . TYR A 1 185 ? 15.917 -22.281 -21.614 1.00 30.77 185 TYR B CA 1
ATOM 1365 C C . TYR A 1 185 ? 15.569 -23.707 -21.217 1.00 26.83 185 TYR B C 1
ATOM 1366 O O . TYR A 1 185 ? 16.287 -24.324 -20.423 1.00 30.00 185 TYR B O 1
ATOM 1375 N N . PHE A 1 186 ? 14.474 -24.230 -21.762 1.00 19.48 186 PHE B N 1
ATOM 1376 C CA . PHE A 1 186 ? 13.991 -25.560 -21.420 1.00 28.09 186 PHE B CA 1
ATOM 1377 C C . PHE A 1 186 ? 14.094 -26.481 -22.628 1.00 27.63 186 PHE B C 1
ATOM 1378 O O . PHE A 1 186 ? 13.657 -26.124 -23.727 1.00 31.00 186 PHE B O 1
ATOM 1386 N N . ASN A 1 187 ? 14.669 -27.664 -22.415 1.00 35.02 187 ASN B N 1
ATOM 1387 C CA . ASN A 1 187 ? 14.798 -28.684 -23.453 1.00 38.22 187 ASN B CA 1
ATOM 1388 C C . ASN A 1 187 ? 14.466 -30.025 -22.814 1.00 38.24 187 ASN B C 1
ATOM 1389 O O . ASN A 1 187 ? 15.270 -30.562 -22.045 1.00 49.74 187 ASN B O 1
ATOM 1394 N N . SER A 1 188 ? 13.285 -30.564 -23.126 1.00 26.25 188 SER B N 1
ATOM 1395 C CA . SER A 1 188 ? 12.825 -31.801 -22.503 1.00 35.82 188 SER B CA 1
ATOM 1396 C C . SER A 1 188 ? 13.651 -33.014 -22.907 1.00 32.85 188 SER B C 1
ATOM 1397 O O . SER A 1 188 ? 13.521 -34.065 -22.271 1.00 37.00 188 SER B O 1
ATOM 1400 N N . ALA A 1 189 ? 14.483 -32.908 -23.942 1.00 24.80 189 ALA B N 1
ATOM 1401 C CA . ALA A 1 189 ? 15.416 -33.975 -24.273 1.00 42.18 189 ALA B CA 1
ATOM 1402 C C . ALA A 1 189 ? 16.728 -33.868 -23.509 1.00 47.73 189 ALA B C 1
ATOM 1403 O O . ALA A 1 189 ? 17.575 -34.758 -23.633 1.00 49.67 189 ALA B O 1
ATOM 1405 N N . GLY A 1 190 ? 16.915 -32.806 -22.728 1.00 41.27 190 GLY B N 1
ATOM 1406 C CA . GLY A 1 190 ? 18.131 -32.641 -21.960 1.00 44.57 190 GLY B CA 1
ATOM 1407 C C . GLY A 1 190 ? 19.327 -32.146 -22.739 1.00 44.60 190 GLY B C 1
ATOM 1408 O O . GLY A 1 190 ? 20.460 -32.323 -22.283 1.00 52.24 190 GLY B O 1
ATOM 1409 N N . ASN A 1 191 ? 19.114 -31.524 -23.897 1.00 38.07 191 ASN B N 1
ATOM 1410 C CA . ASN A 1 191 ? 20.205 -31.039 -24.732 1.00 49.07 191 ASN B CA 1
ATOM 1411 C C . ASN A 1 191 ? 20.480 -29.568 -24.451 1.00 50.67 191 ASN B C 1
ATOM 1412 O O . ASN A 1 191 ? 19.553 -28.763 -24.320 1.00 37.55 191 ASN B O 1
ATOM 1417 N N . SER A 1 192 ? 21.765 -29.224 -24.372 1.00 45.49 192 SER B N 1
ATOM 1418 C CA . SER A 1 192 ? 22.166 -27.870 -24.023 1.00 44.59 192 SER B CA 1
ATOM 1419 C C . SER A 1 192 ? 21.764 -26.890 -25.127 1.00 40.89 192 SER B C 1
ATOM 1420 O O . SER A 1 192 ? 21.628 -27.279 -26.288 1.00 42.88 192 SER B O 1
ATOM 1423 N N . PRO A 1 193 ? 21.549 -25.614 -24.792 1.00 41.92 193 PRO B N 1
ATOM 1424 C CA . PRO A 1 193 ? 21.142 -24.659 -25.818 1.00 44.88 193 PRO B CA 1
ATOM 1425 C C . PRO A 1 193 ? 22.277 -24.394 -26.790 1.00 47.16 193 PRO B C 1
ATOM 1426 O O . PRO A 1 193 ? 23.460 -24.570 -26.455 1.00 39.02 193 PRO B O 1
ATOM 1430 N N . PRO A 1 194 ? 21.961 -23.996 -28.018 1.00 45.35 194 PRO B N 1
ATOM 1431 C CA . PRO A 1 194 ? 23.005 -23.687 -28.995 1.00 39.52 194 PRO B CA 1
ATOM 1432 C C . PRO A 1 194 ? 23.625 -22.323 -28.724 1.00 54.93 194 PRO B C 1
ATOM 1433 O O . PRO A 1 194 ? 23.183 -21.561 -27.864 1.00 56.77 194 PRO B O 1
ATOM 1437 N N . GLY A 1 195 ? 24.675 -22.036 -29.490 1.00 61.67 195 GLY B N 1
ATOM 1438 C CA . GLY A 1 195 ? 25.374 -20.772 -29.433 1.00 50.39 195 GLY B CA 1
ATOM 1439 C C . GLY A 1 195 ? 24.489 -19.547 -29.581 1.00 50.72 195 GLY B C 1
ATOM 1440 O O . GLY A 1 195 ? 24.529 -18.639 -28.746 1.00 45.73 195 GLY B O 1
ATOM 1441 N N . PRO A 1 196 ? 23.690 -19.478 -30.654 1.00 34.84 196 PRO B N 1
ATOM 1442 C CA . PRO A 1 196 ? 22.826 -18.297 -30.834 1.00 37.66 196 PRO B CA 1
ATOM 1443 C C . PRO A 1 196 ? 21.842 -18.081 -29.698 1.00 49.61 196 PRO B C 1
ATOM 1444 O O . PRO A 1 196 ? 21.536 -16.928 -29.368 1.00 54.78 196 PRO B O 1
ATOM 1448 N N . VAL A 1 197 ? 21.332 -19.155 -29.091 1.00 42.68 197 VAL B N 1
ATOM 1449 C CA . VAL A 1 197 ? 20.428 -18.998 -27.956 1.00 27.93 197 VAL B CA 1
ATOM 1450 C C . VAL A 1 197 ? 21.174 -18.431 -26.756 1.00 32.67 197 VAL B C 1
ATOM 1451 O O . VAL A 1 197 ? 20.676 -17.533 -26.067 1.00 39.52 197 VAL B O 1
ATOM 1455 N N . ILE A 1 198 ? 22.382 -18.937 -26.491 1.00 40.12 198 ILE B N 1
ATOM 1456 C CA . ILE A 1 198 ? 23.177 -18.428 -25.376 1.00 36.92 198 ILE B CA 1
ATOM 1457 C C . ILE A 1 198 ? 23.517 -16.959 -25.589 1.00 38.37 198 ILE B C 1
ATOM 1458 O O . ILE A 1 198 ? 23.480 -16.154 -24.650 1.00 49.17 198 ILE B O 1
ATOM 1463 N N . ARG A 1 199 ? 23.849 -16.587 -26.827 1.00 43.98 199 ARG B N 1
ATOM 1464 C CA . ARG A 1 199 ? 24.139 -15.189 -27.135 1.00 55.30 199 ARG B CA 1
ATOM 1465 C C . ARG A 1 199 ? 22.932 -14.303 -26.854 1.00 53.18 199 ARG B C 1
ATOM 1466 O O . ARG A 1 199 ? 23.070 -13.204 -26.304 1.00 62.56 199 ARG B O 1
ATOM 1474 N N . TRP A 1 200 ? 21.737 -14.768 -27.225 1.00 44.28 200 TRP B N 1
ATOM 1475 C CA . TRP A 1 200 ? 20.524 -13.998 -26.971 1.00 40.63 200 TRP B CA 1
ATOM 1476 C C . TRP A 1 200 ? 20.256 -13.863 -25.477 1.00 31.86 200 TRP B C 1
ATOM 1477 O O . TRP A 1 200 ? 19.911 -12.776 -25.000 1.00 33.48 200 TRP B O 1
ATOM 1496 N N . GLU A 1 202 ? 22.405 -13.991 -23.016 1.00 46.98 202 GLU B N 1
ATOM 1497 C CA . GLU A 1 202 ? 23.390 -13.100 -22.411 1.00 49.36 202 GLU B CA 1
ATOM 1498 C C . GLU A 1 202 ? 23.119 -11.643 -22.762 1.00 40.36 202 GLU B C 1
ATOM 1499 O O . GLU A 1 202 ? 23.376 -10.753 -21.944 1.00 48.61 202 GLU B O 1
ATOM 1505 N N . ARG A 1 203 ? 22.605 -11.379 -23.967 1.00 34.08 203 ARG B N 1
ATOM 1506 C CA . ARG A 1 203 ? 22.246 -10.012 -24.330 1.00 43.38 203 ARG B CA 1
ATOM 1507 C C . ARG A 1 203 ? 21.054 -9.522 -23.517 1.00 47.14 203 ARG B C 1
ATOM 1508 O O . ARG A 1 203 ? 21.033 -8.371 -23.065 1.00 43.42 203 ARG B O 1
ATOM 1516 N N . VAL A 1 204 ? 20.054 -10.385 -23.314 1.00 34.08 204 VAL B N 1
ATOM 1517 C CA . VAL A 1 204 ? 18.887 -10.001 -22.527 1.00 33.60 204 VAL B CA 1
ATOM 1518 C C . VAL A 1 204 ? 19.270 -9.770 -21.069 1.00 34.21 204 VAL B C 1
ATOM 1519 O O . VAL A 1 204 ? 18.714 -8.883 -20.408 1.00 40.09 204 VAL B O 1
ATOM 1523 N N . LYS A 1 205 ? 20.227 -10.541 -20.544 1.00 31.64 205 LYS B N 1
ATOM 1524 C CA . LYS A 1 205 ? 20.655 -10.337 -19.162 1.00 39.55 205 LYS B CA 1
ATOM 1525 C C . LYS A 1 205 ? 21.314 -8.975 -18.985 1.00 49.09 205 LYS B C 1
ATOM 1526 O O . LYS A 1 205 ? 21.112 -8.307 -17.963 1.00 55.68 205 LYS B O 1
ATOM 1532 N N . GLN A 1 206 ? 22.105 -8.545 -19.971 1.00 49.75 206 GLN B N 1
ATOM 1533 C CA . GLN A 1 206 ? 22.748 -7.237 -19.888 1.00 43.26 206 GLN B CA 1
ATOM 1534 C C . GLN A 1 206 ? 21.717 -6.116 -19.899 1.00 44.48 206 GLN B C 1
ATOM 1535 O O . GLN A 1 206 ? 21.887 -5.099 -19.217 1.00 46.92 206 GLN B O 1
ATOM 1541 N N . GLN A 1 207 ? 20.638 -6.284 -20.667 1.00 38.14 207 GLN B N 1
ATOM 1542 C CA . GLN A 1 207 ? 19.584 -5.275 -20.690 1.00 32.44 207 GLN B CA 1
ATOM 1543 C C . GLN A 1 207 ? 18.845 -5.217 -19.359 1.00 38.07 207 GLN B C 1
ATOM 1544 O O . GLN A 1 207 ? 18.564 -4.128 -18.846 1.00 37.64 207 GLN B O 1
ATOM 1550 N N . LEU A 1 208 ? 18.522 -6.379 -18.785 1.00 38.16 208 LEU B N 1
ATOM 1551 C CA . LEU A 1 208 ? 17.740 -6.402 -17.553 1.00 32.94 208 LEU B CA 1
ATOM 1552 C C . LEU A 1 208 ? 18.556 -5.947 -16.350 1.00 32.94 208 LEU B C 1
ATOM 1553 O O . LEU A 1 208 ? 17.985 -5.452 -15.371 1.00 43.84 208 LEU B O 1
ATOM 1558 N N . LEU A 1 209 ? 19.883 -6.101 -16.397 1.00 31.91 209 LEU B N 1
ATOM 1559 C CA . LEU A 1 209 ? 20.728 -5.643 -15.300 1.00 27.40 209 LEU B CA 1
ATOM 1560 C C . LEU A 1 209 ? 20.758 -4.126 -15.181 1.00 47.91 209 LEU B C 1
ATOM 1561 O O . LEU A 1 209 ? 21.318 -3.608 -14.210 1.00 54.70 209 LEU B O 1
ATOM 1566 N N . LYS A 1 210 ? 20.179 -3.408 -16.144 1.00 43.83 210 LYS B N 1
ATOM 1567 C CA . LYS A 1 210 ? 20.069 -1.959 -16.053 1.00 44.80 210 LYS B CA 1
ATOM 1568 C C . LYS A 1 210 ? 18.873 -1.517 -15.219 1.00 46.22 210 LYS B C 1
ATOM 1569 O O . LYS A 1 210 ? 18.877 -0.395 -14.701 1.00 57.78 210 LYS B O 1
ATOM 1575 N N . ILE A 1 211 ? 17.860 -2.367 -15.074 1.00 42.99 211 ILE B N 1
ATOM 1576 C CA . ILE A 1 211 ? 16.675 -2.038 -14.290 1.00 31.90 211 ILE B CA 1
ATOM 1577 C C . ILE A 1 211 ? 16.507 -2.924 -13.066 1.00 33.90 211 ILE B C 1
ATOM 1578 O O . ILE A 1 211 ? 15.590 -2.678 -12.267 1.00 42.42 211 ILE B O 1
ATOM 1583 N N . HIS A 1 212 ? 17.347 -3.941 -12.886 1.00 29.98 212 HIS B N 1
ATOM 1584 C CA . HIS A 1 212 ? 17.238 -4.839 -11.747 1.00 38.35 212 HIS B CA 1
ATOM 1585 C C . HIS A 1 212 ? 18.629 -5.239 -11.281 1.00 41.06 212 HIS B C 1
ATOM 1586 O O . HIS A 1 212 ? 19.584 -5.253 -12.061 1.00 53.50 212 HIS B O 1
ATOM 1593 N N . HIS A 1 213 ? 18.724 -5.584 -9.996 1.00 39.48 213 HIS B N 1
ATOM 1594 C CA . HIS A 1 213 ? 20.024 -5.832 -9.385 1.00 43.87 213 HIS B CA 1
ATOM 1595 C C . HIS A 1 213 ? 20.528 -7.244 -9.665 1.00 39.96 213 HIS B C 1
ATOM 1596 O O . HIS A 1 213 ? 21.721 -7.436 -9.925 1.00 53.26 213 HIS B O 1
ATOM 1603 N N . THR A 1 214 ? 19.646 -8.239 -9.621 1.00 46.10 214 THR B N 1
ATOM 1604 C CA . THR A 1 214 ? 20.030 -9.634 -9.802 1.00 49.29 214 THR B CA 1
ATOM 1605 C C . THR A 1 214 ? 19.252 -10.226 -10.968 1.00 42.75 214 THR B C 1
ATOM 1606 O O . THR A 1 214 ? 18.018 -10.269 -10.938 1.00 57.37 214 THR B O 1
ATOM 1610 N N . VAL A 1 215 ? 19.976 -10.678 -11.988 1.00 42.65 215 VAL B N 1
ATOM 1611 C CA . VAL A 1 215 ? 19.400 -11.374 -13.132 1.00 43.80 215 VAL B CA 1
ATOM 1612 C C . VAL A 1 215 ? 20.217 -12.636 -13.363 1.00 42.55 215 VAL B C 1
ATOM 1613 O O . VAL A 1 215 ? 21.440 -12.564 -13.536 1.00 44.08 215 VAL B O 1
ATOM 1617 N N . LYS A 1 216 ? 19.549 -13.784 -13.361 1.00 40.89 216 LYS B N 1
ATOM 1618 C CA . LYS A 1 216 ? 20.201 -15.073 -13.530 1.00 41.25 216 LYS B CA 1
ATOM 1619 C C . LYS A 1 216 ? 19.831 -15.669 -14.881 1.00 37.20 216 LYS B C 1
ATOM 1620 O O . LYS A 1 216 ? 18.685 -15.562 -15.325 1.00 42.74 216 LYS B O 1
ATOM 1626 N N . THR A 1 217 ? 20.808 -16.285 -15.535 1.00 35.18 217 THR B N 1
ATOM 1627 C CA . THR A 1 217 ? 20.584 -17.010 -16.775 1.00 41.60 217 THR B CA 1
ATOM 1628 C C . THR A 1 217 ? 20.719 -18.502 -16.496 1.00 45.14 217 THR B C 1
ATOM 1629 O O . THR A 1 217 ? 21.559 -18.919 -15.690 1.00 49.91 217 THR B O 1
ATOM 1633 N N . LEU A 1 218 ? 19.872 -19.305 -17.135 1.00 37.69 218 LEU B N 1
ATOM 1634 C CA . LEU A 1 218 ? 19.722 -20.689 -16.710 1.00 43.52 218 LEU B CA 1
ATOM 1635 C C . LEU A 1 218 ? 19.309 -21.575 -17.875 1.00 31.84 218 LEU B C 1
ATOM 1636 O O . LEU A 1 218 ? 18.484 -21.184 -18.704 1.00 33.46 218 LEU B O 1
ATOM 1641 N N . ALA A 1 219 ? 19.881 -22.775 -17.916 1.00 29.04 219 ALA B N 1
ATOM 1642 C CA . ALA A 1 219 ? 19.482 -23.824 -18.845 1.00 30.96 219 ALA B CA 1
ATOM 1643 C C . ALA A 1 219 ? 18.807 -24.937 -18.055 1.00 39.36 219 ALA B C 1
ATOM 1644 O O . ALA A 1 219 ? 19.413 -25.507 -17.141 1.00 44.55 219 ALA B O 1
ATOM 1646 N N . VAL A 1 220 ? 17.556 -25.237 -18.400 1.00 41.90 220 VAL B N 1
ATOM 1647 C CA . VAL A 1 220 ? 16.815 -26.316 -17.756 1.00 35.18 220 VAL B CA 1
ATOM 1648 C C . VAL A 1 220 ? 16.929 -27.567 -18.618 1.00 36.53 220 VAL B C 1
ATOM 1649 O O . VAL A 1 220 ? 16.003 -27.913 -19.361 1.00 30.65 220 VAL B O 1
ATOM 1653 N N . THR A 1 221 ? 18.079 -28.246 -18.532 1.00 46.33 221 THR B N 1
ATOM 1654 C CA . THR A 1 221 ? 18.364 -29.414 -19.359 1.00 54.13 221 THR B CA 1
ATOM 1655 C C . THR A 1 221 ? 18.905 -30.581 -18.537 1.00 54.89 221 THR B C 1
ATOM 1656 O O . THR A 1 221 ? 19.583 -31.454 -19.088 1.00 60.15 221 THR B O 1
ATOM 1660 N N . ASN A 1 222 ? 18.619 -30.613 -17.233 1.00 48.08 222 ASN B N 1
ATOM 1661 C CA . ASN A 1 222 ? 19.143 -31.673 -16.375 1.00 52.35 222 ASN B CA 1
ATOM 1662 C C . ASN A 1 222 ? 18.602 -33.036 -16.791 1.00 57.21 222 ASN B C 1
ATOM 1663 O O . ASN A 1 222 ? 19.364 -33.995 -16.958 1.00 53.35 222 ASN B O 1
ATOM 1668 N N . ILE A 1 223 ? 17.288 -33.140 -16.958 1.00 51.19 223 ILE B N 1
ATOM 1669 C CA . ILE A 1 223 ? 16.612 -34.412 -17.177 1.00 39.39 223 ILE B CA 1
ATOM 1670 C C . ILE A 1 223 ? 16.177 -34.507 -18.632 1.00 40.79 223 ILE B C 1
ATOM 1671 O O . ILE A 1 223 ? 15.761 -33.510 -19.235 1.00 46.45 223 ILE B O 1
ATOM 1676 N N . ARG A 1 224 ? 16.283 -35.709 -19.198 1.00 34.54 224 ARG B N 1
ATOM 1677 C CA . ARG A 1 224 ? 15.667 -36.014 -20.487 1.00 51.05 224 ARG B CA 1
ATOM 1678 C C . ARG A 1 224 ? 14.231 -36.434 -20.204 1.00 44.49 224 ARG B C 1
ATOM 1679 O O . ARG A 1 224 ? 13.930 -37.612 -20.005 1.00 41.13 224 ARG B O 1
ATOM 1687 N N . HIS A 1 225 ? 13.332 -35.448 -20.171 1.00 34.77 225 HIS B N 1
ATOM 1688 C CA . HIS A 1 225 ? 11.933 -35.728 -19.864 1.00 28.41 225 HIS B CA 1
ATOM 1689 C C . HIS A 1 225 ? 11.278 -36.545 -20.971 1.00 27.88 225 HIS B C 1
ATOM 1690 O O . HIS A 1 225 ? 10.562 -37.517 -20.701 1.00 20.55 225 HIS B O 1
ATOM 1697 N N . GLN A 1 226 ? 11.517 -36.169 -22.224 1.00 32.22 226 GLN B N 1
ATOM 1698 C CA . GLN A 1 226 ? 10.822 -36.774 -23.352 1.00 34.83 226 GLN B CA 1
ATOM 1699 C C . GLN A 1 226 ? 11.510 -38.069 -23.765 1.00 35.99 226 GLN B C 1
ATOM 1700 O O . GLN A 1 226 ? 12.695 -38.067 -24.118 1.00 41.72 226 GLN B O 1
ATOM 1706 N N . ARG A 1 227 ? 10.765 -39.174 -23.719 1.00 29.84 227 ARG B N 1
ATOM 1707 C CA . ARG A 1 227 ? 11.219 -40.444 -24.263 1.00 29.97 227 ARG B CA 1
ATOM 1708 C C . ARG A 1 227 ? 10.499 -40.826 -25.548 1.00 41.06 227 ARG B C 1
ATOM 1709 O O . ARG A 1 227 ? 10.903 -41.794 -26.201 1.00 41.05 227 ARG B O 1
ATOM 1717 N N . SER A 1 228 ? 9.451 -40.096 -25.922 1.00 31.33 228 SER B N 1
ATOM 1718 C CA . SER A 1 228 ? 8.744 -40.323 -27.170 1.00 35.66 228 SER B CA 1
ATOM 1719 C C . SER A 1 228 ? 9.317 -39.417 -28.259 1.00 44.30 228 SER B C 1
ATOM 1720 O O . SER A 1 228 ? 10.269 -38.664 -28.043 1.00 37.68 228 SER B O 1
ATOM 1723 N N . GLN A 1 229 ? 8.727 -39.489 -29.451 1.00 43.37 229 GLN B N 1
ATOM 1724 C CA . GLN A 1 229 ? 9.172 -38.706 -30.595 1.00 44.51 229 GLN B CA 1
ATOM 1725 C C . GLN A 1 229 ? 8.181 -37.616 -30.978 1.00 39.39 229 GLN B C 1
ATOM 1726 O O . GLN A 1 229 ? 8.301 -37.035 -32.062 1.00 42.77 229 GLN B O 1
ATOM 1732 N N . THR A 1 230 ? 7.208 -37.320 -30.116 1.00 36.64 230 THR B N 1
ATOM 1733 C CA . THR A 1 230 ? 6.077 -36.482 -30.495 1.00 37.09 230 THR B CA 1
ATOM 1734 C C . THR A 1 230 ? 5.795 -35.310 -29.566 1.00 31.32 230 THR B C 1
ATOM 1735 O O . THR A 1 230 ? 5.108 -34.374 -29.992 1.00 36.77 230 THR B O 1
ATOM 1739 N N . GLU A 1 231 ? 6.285 -35.316 -28.329 1.00 24.86 231 GLU B N 1
ATOM 1740 C CA . GLU A 1 231 ? 5.777 -34.409 -27.307 1.00 34.20 231 GLU B CA 1
ATOM 1741 C C . GLU A 1 231 ? 6.670 -33.207 -27.037 1.00 29.96 231 GLU B C 1
ATOM 1742 O O . GLU A 1 231 ? 6.472 -32.531 -26.024 1.00 28.19 231 GLU B O 1
ATOM 1748 N N . CYS A 1 232 ? 7.628 -32.909 -27.915 1.00 37.63 232 CYS B N 1
ATOM 1749 C CA . CYS A 1 232 ? 8.466 -31.731 -27.705 1.00 36.45 232 CYS B CA 1
ATOM 1750 C C . CYS A 1 232 ? 7.642 -30.450 -27.697 1.00 39.44 232 CYS B C 1
ATOM 1751 O O . CYS A 1 232 ? 7.974 -29.501 -26.976 1.00 31.74 232 CYS B O 1
ATOM 1754 N N . GLY A 1 233 ? 6.570 -30.406 -28.481 1.00 26.79 233 GLY B N 1
ATOM 1755 C CA . GLY A 1 233 ? 5.674 -29.275 -28.497 1.00 25.40 233 GLY B CA 1
ATOM 1756 C C . GLY A 1 233 ? 4.933 -29.097 -27.186 1.00 38.70 233 GLY B C 1
ATOM 1757 O O . GLY A 1 233 ? 5.021 -28.048 -26.538 1.00 22.78 233 GLY B O 1
ATOM 1758 N N . PRO A 1 234 ? 4.170 -30.117 -26.774 1.00 27.61 234 PRO B N 1
ATOM 1759 C CA . PRO A 1 234 ? 3.477 -30.023 -25.477 1.00 29.25 234 PRO B CA 1
ATOM 1760 C C . PRO A 1 234 ? 4.409 -29.789 -24.300 1.00 29.91 234 PRO B C 1
ATOM 1761 O O . PRO A 1 234 ? 4.035 -29.072 -23.364 1.00 28.53 234 PRO B O 1
ATOM 1765 N N . TYR A 1 235 ? 5.609 -30.376 -24.314 1.00 29.04 235 TYR B N 1
ATOM 1766 C CA . TYR A 1 235 ? 6.558 -30.146 -23.227 1.00 23.10 235 TYR B CA 1
ATOM 1767 C C . TYR A 1 235 ? 6.922 -28.670 -23.118 1.00 16.98 235 TYR B C 1
ATOM 1768 O O . TYR A 1 235 ? 6.987 -28.115 -22.014 1.00 18.42 235 TYR B O 1
ATOM 1777 N N . SER A 1 236 ? 7.162 -28.018 -24.258 1.00 20.75 236 SER B N 1
ATOM 1778 C CA . SER A 1 236 ? 7.554 -26.612 -24.248 1.00 21.17 236 SER B CA 1
ATOM 1779 C C . SER A 1 236 ? 6.415 -25.723 -23.764 1.00 22.38 236 SER B C 1
ATOM 1780 O O . SER A 1 236 ? 6.622 -24.824 -22.941 1.00 20.71 236 SER B O 1
ATOM 1783 N N . LEU A 1 237 ? 5.202 -25.956 -24.271 1.00 23.24 237 LEU B N 1
ATOM 1784 C CA . LEU A 1 237 ? 4.048 -25.193 -23.805 1.00 20.64 237 LEU B CA 1
ATOM 1785 C C . LEU A 1 237 ? 3.747 -25.477 -22.340 1.00 21.41 237 LEU B C 1
ATOM 1786 O O . LEU A 1 237 ? 3.264 -24.593 -21.624 1.00 21.81 237 LEU B O 1
ATOM 1791 N N . PHE A 1 238 ? 4.026 -26.697 -21.878 1.00 19.01 238 PHE B N 1
ATOM 1792 C CA . PHE A 1 238 ? 3.773 -27.034 -20.481 1.00 17.30 238 PHE B CA 1
ATOM 1793 C C . PHE A 1 238 ? 4.728 -26.297 -19.551 1.00 20.42 238 PHE B C 1
ATOM 1794 O O . PHE A 1 238 ? 4.331 -25.863 -18.464 1.00 20.55 238 PHE B O 1
ATOM 1802 N N . TYR A 1 239 ? 5.990 -26.146 -19.960 1.00 18.05 239 TYR B N 1
ATOM 1803 C CA . TYR A 1 239 ? 6.950 -25.426 -19.129 1.00 11.52 239 TYR B CA 1
ATOM 1804 C C . TYR A 1 239 ? 6.549 -23.966 -18.967 1.00 17.57 239 TYR B C 1
ATOM 1805 O O . TYR A 1 239 ? 6.596 -23.421 -17.857 1.00 28.17 239 TYR B O 1
ATOM 1814 N N . ILE A 1 240 ? 6.144 -23.317 -20.062 1.00 15.24 240 ILE B N 1
ATOM 1815 C CA . ILE A 1 240 ? 5.737 -21.916 -19.991 1.00 25.72 240 ILE B CA 1
ATOM 1816 C C . ILE A 1 240 ? 4.491 -21.764 -19.128 1.00 21.21 240 ILE B C 1
ATOM 1817 O O . ILE A 1 240 ? 4.405 -20.856 -18.292 1.00 18.02 240 ILE B O 1
ATOM 1822 N N . ARG A 1 241 ? 3.512 -22.655 -19.306 1.00 17.98 241 ARG B N 1
ATOM 1823 C CA . ARG A 1 241 ? 2.293 -22.581 -18.506 1.00 12.44 241 ARG B CA 1
ATOM 1824 C C . ARG A 1 241 ? 2.584 -22.829 -17.031 1.00 23.71 241 ARG B C 1
ATOM 1825 O O . ARG A 1 241 ? 2.001 -22.176 -16.158 1.00 20.87 241 ARG B O 1
ATOM 1833 N N . ALA A 1 242 ? 3.484 -23.769 -16.733 1.00 19.01 242 ALA B N 1
ATOM 1834 C CA . ALA A 1 242 ? 3.815 -24.050 -15.339 1.00 15.88 242 ALA B CA 1
ATOM 1835 C C . ALA A 1 242 ? 4.550 -22.880 -14.697 1.00 22.66 242 ALA B C 1
ATOM 1836 O O . ALA A 1 242 ? 4.304 -22.551 -13.530 1.00 28.39 242 ALA B O 1
ATOM 1838 N N . ARG A 1 243 ? 5.455 -22.236 -15.440 1.00 21.62 243 ARG B N 1
ATOM 1839 C CA . ARG A 1 243 ? 6.137 -21.059 -14.911 1.00 22.37 243 ARG B CA 1
ATOM 1840 C C . ARG A 1 243 ? 5.176 -19.891 -14.730 1.00 25.02 243 ARG B C 1
ATOM 1841 O O . ARG A 1 243 ? 5.340 -19.094 -13.798 1.00 25.48 243 ARG B O 1
ATOM 1849 N N . LEU A 1 244 ? 4.176 -19.769 -15.605 1.00 17.19 244 LEU B N 1
ATOM 1850 C CA . LEU A 1 244 ? 3.181 -18.712 -15.445 1.00 22.39 244 LEU B CA 1
ATOM 1851 C C . LEU A 1 244 ? 2.370 -18.909 -14.170 1.00 24.46 244 LEU B C 1
ATOM 1852 O O . LEU A 1 244 ? 2.011 -17.935 -13.497 1.00 23.95 244 LEU B O 1
ATOM 1857 N N . ASP A 1 245 ? 2.074 -20.161 -13.821 1.00 14.68 245 ASP B N 1
ATOM 1858 C CA . ASP A 1 245 ? 1.347 -20.486 -12.602 1.00 15.64 245 ASP B CA 1
ATOM 1859 C C . ASP A 1 245 ? 2.269 -20.659 -11.397 1.00 22.77 245 ASP B C 1
ATOM 1860 O O . ASP A 1 245 ? 1.880 -21.306 -10.417 1.00 23.85 245 ASP B O 1
ATOM 1865 N N . ASN A 1 246 ? 3.484 -20.109 -11.465 1.00 22.50 246 ASN B N 1
ATOM 1866 C CA . ASN A 1 246 ? 4.402 -19.997 -10.330 1.00 39.57 246 ASN B CA 1
ATOM 1867 C C . ASN A 1 246 ? 4.913 -21.350 -9.841 1.00 39.77 246 ASN B C 1
ATOM 1868 O O . ASN A 1 246 ? 5.135 -21.538 -8.642 1.00 47.17 246 ASN B O 1
ATOM 1873 N N . VAL A 1 247 ? 5.114 -22.297 -10.752 1.00 33.53 247 VAL B N 1
ATOM 1874 C CA . VAL A 1 247 ? 5.878 -23.503 -10.453 1.00 16.66 247 VAL B CA 1
ATOM 1875 C C . VAL A 1 247 ? 7.342 -23.197 -10.734 1.00 24.26 247 VAL B C 1
ATOM 1876 O O . VAL A 1 247 ? 7.701 -22.826 -11.857 1.00 35.72 247 VAL B O 1
ATOM 1880 N N . SER A 1 248 ? 8.184 -23.335 -9.714 1.00 24.62 248 SER B N 1
ATOM 1881 C CA . SER A 1 248 ? 9.587 -22.980 -9.861 1.00 26.57 248 SER B CA 1
ATOM 1882 C C . SER A 1 248 ? 10.261 -23.873 -10.897 1.00 23.83 248 SER B C 1
ATOM 1883 O O . SER A 1 248 ? 9.880 -25.029 -11.100 1.00 23.35 248 SER B O 1
ATOM 1886 N N . TYR A 1 249 ? 11.269 -23.312 -11.570 1.00 22.44 249 TYR B N 1
ATOM 1887 C CA . TYR A 1 249 ? 12.033 -24.082 -12.543 1.00 25.96 249 TYR B CA 1
ATOM 1888 C C . TYR A 1 249 ? 12.745 -25.266 -11.906 1.00 26.58 249 TYR B C 1
ATOM 1889 O O . TYR A 1 249 ? 13.102 -26.215 -12.612 1.00 32.07 249 TYR B O 1
ATOM 1898 N N . THR A 1 250 ? 12.961 -25.226 -10.588 1.00 27.53 250 THR B N 1
ATOM 1899 C CA . THR A 1 250 ? 13.664 -26.303 -9.902 1.00 32.14 250 THR B CA 1
ATOM 1900 C C . THR A 1 250 ? 12.899 -27.617 -9.950 1.00 33.80 250 THR B C 1
ATOM 1901 O O . THR A 1 250 ? 13.513 -28.683 -9.824 1.00 42.18 250 THR B O 1
ATOM 1905 N N . HIS A 1 251 ? 11.577 -27.568 -10.127 1.00 29.80 251 HIS B N 1
ATOM 1906 C CA . HIS A 1 251 ? 10.799 -28.799 -10.208 1.00 30.42 251 HIS B CA 1
ATOM 1907 C C . HIS A 1 251 ? 11.054 -29.543 -11.513 1.00 29.26 251 HIS B C 1
ATOM 1908 O O . HIS A 1 251 ? 10.979 -30.776 -11.545 1.00 36.57 251 HIS B O 1
ATOM 1915 N N . PHE A 1 252 ? 11.356 -28.820 -12.591 1.00 22.31 252 PHE B N 1
ATOM 1916 C CA . PHE A 1 252 ? 11.708 -29.452 -13.856 1.00 29.99 252 PHE B CA 1
ATOM 1917 C C . PHE A 1 252 ? 13.131 -29.994 -13.868 1.00 34.91 252 PHE B C 1
ATOM 1918 O O . PHE A 1 252 ? 13.521 -30.644 -14.843 1.00 35.71 252 PHE B O 1
ATOM 1926 N N . ILE A 1 253 ? 13.908 -29.748 -12.815 1.00 37.93 253 ILE B N 1
ATOM 1927 C CA . ILE A 1 253 ? 15.301 -30.175 -12.755 1.00 34.59 253 ILE 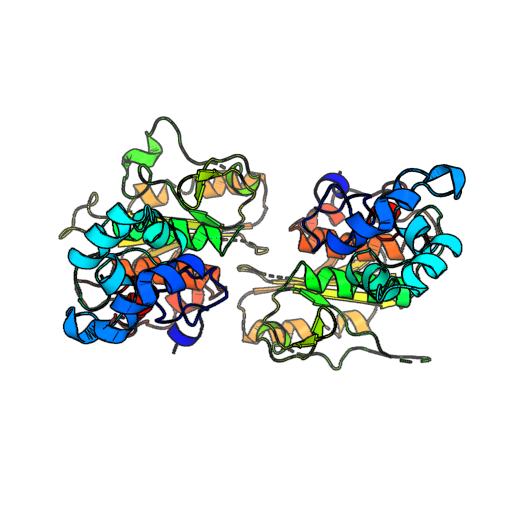B CA 1
ATOM 1928 C C . ILE A 1 253 ? 15.413 -31.408 -11.868 1.00 30.71 253 ILE B C 1
ATOM 1929 O O . ILE A 1 253 ? 16.235 -32.297 -12.120 1.00 40.82 253 ILE B O 1
ATOM 1934 N N . SER A 1 254 ? 14.572 -31.480 -10.837 1.00 39.65 254 SER B N 1
ATOM 1935 C CA . SER A 1 254 ? 14.685 -32.517 -9.819 1.00 38.73 254 SER B CA 1
ATOM 1936 C C . SER A 1 254 ? 13.793 -33.726 -10.067 1.00 42.87 254 SER B C 1
ATOM 1937 O O . SER A 1 254 ? 14.138 -34.829 -9.629 1.00 57.10 254 SER B O 1
ATOM 1940 N N . THR A 1 255 ? 12.661 -33.556 -10.751 1.00 50.79 255 THR B N 1
ATOM 1941 C CA . THR A 1 255 ? 11.719 -34.644 -10.973 1.00 55.22 255 THR B CA 1
ATOM 1942 C C . THR A 1 255 ? 11.325 -34.706 -12.441 1.00 47.88 255 THR B C 1
ATOM 1943 O O . THR A 1 255 ? 11.088 -33.673 -13.073 1.00 46.67 255 THR B O 1
ATOM 1947 N N . ARG A 1 256 ? 11.246 -35.924 -12.971 1.00 31.31 256 ARG B N 1
ATOM 1948 C CA . ARG A 1 256 ? 10.954 -36.124 -14.383 1.00 38.13 256 ARG B CA 1
ATOM 1949 C C . ARG A 1 256 ? 9.455 -36.054 -14.643 1.00 38.56 256 ARG B C 1
ATOM 1950 O O . ARG A 1 256 ? 8.644 -36.505 -13.829 1.00 31.82 256 ARG B O 1
ATOM 1958 N N . ILE A 1 257 ? 9.092 -35.486 -15.790 1.00 34.95 257 ILE B N 1
ATOM 1959 C CA . ILE A 1 257 ? 7.708 -35.403 -16.242 1.00 34.99 257 ILE B CA 1
ATOM 1960 C C . ILE A 1 257 ? 7.556 -36.328 -17.441 1.00 37.41 257 ILE B C 1
ATOM 1961 O O . ILE A 1 257 ? 8.205 -36.129 -18.476 1.00 40.02 257 ILE B O 1
ATOM 1966 N N . THR A 1 258 ? 6.699 -37.337 -17.301 1.00 38.74 258 THR B N 1
ATOM 1967 C CA . THR A 1 258 ? 6.581 -38.395 -18.290 1.00 38.68 258 THR B CA 1
ATOM 1968 C C . THR A 1 258 ? 5.825 -37.914 -19.527 1.00 33.86 258 THR B C 1
ATOM 1969 O O . THR A 1 258 ? 5.155 -36.877 -19.520 1.00 28.89 258 THR B O 1
ATOM 1973 N N . ASP A 1 259 ? 5.951 -38.690 -20.607 1.00 25.89 259 ASP B N 1
ATOM 1974 C CA . ASP A 1 259 ? 5.202 -38.410 -21.826 1.00 33.14 259 ASP B CA 1
ATOM 1975 C C . ASP A 1 259 ? 3.714 -38.684 -21.659 1.00 35.54 259 ASP B C 1
ATOM 1976 O O . ASP A 1 259 ? 2.904 -38.097 -22.384 1.00 28.69 259 ASP B O 1
ATOM 1981 N N . GLU A 1 260 ? 3.340 -39.560 -20.723 1.00 33.22 260 GLU B N 1
ATOM 1982 C CA . GLU A 1 260 ? 1.925 -39.805 -20.464 1.00 30.56 260 GLU B CA 1
ATOM 1983 C C . GLU A 1 260 ? 1.237 -38.551 -19.945 1.00 36.58 260 GLU B C 1
ATOM 1984 O O . GLU A 1 260 ? 0.082 -38.279 -20.294 1.00 28.72 260 GLU B O 1
ATOM 1990 N N . GLU A 1 261 ? 1.929 -37.774 -19.108 1.00 26.52 261 GLU B N 1
ATOM 1991 C CA . GLU A 1 261 ? 1.349 -36.533 -18.604 1.00 32.01 261 GLU B CA 1
ATOM 1992 C C . GLU A 1 261 ? 1.193 -35.497 -19.709 1.00 27.87 261 GLU B C 1
ATOM 1993 O O . GLU A 1 261 ? 0.290 -34.656 -19.646 1.00 32.15 261 GLU B O 1
ATOM 2007 N N . TYR A 1 263 ? 0.567 -36.331 -22.851 1.00 14.30 263 TYR B N 1
ATOM 2008 C CA . TYR A 1 263 ? -0.622 -36.791 -23.560 1.00 22.63 263 TYR B CA 1
ATOM 2009 C C . TYR A 1 263 ? -1.881 -36.217 -22.924 1.00 28.06 263 TYR B C 1
ATOM 2010 O O . TYR A 1 263 ? -2.825 -35.834 -23.626 1.00 29.85 263 TYR B O 1
ATOM 2019 N N . LYS A 1 264 ? -1.909 -36.148 -21.591 1.00 30.84 264 LYS B N 1
ATOM 2020 C CA . LYS A 1 264 ? -3.045 -35.556 -20.894 1.00 33.93 264 LYS B CA 1
ATOM 2021 C C . LYS A 1 264 ? -3.052 -34.038 -21.020 1.00 25.45 264 LYS B C 1
ATOM 2022 O O . LYS A 1 264 ? -4.126 -33.427 -21.057 1.00 18.90 264 LYS B O 1
ATOM 2028 N N . PHE A 1 265 ? -1.873 -33.416 -21.083 1.00 20.20 265 PHE B N 1
ATOM 2029 C CA . PHE A 1 265 ? -1.805 -31.968 -21.235 1.00 24.70 265 PHE B CA 1
ATOM 2030 C C . PHE A 1 265 ? -2.280 -31.511 -22.607 1.00 21.72 265 PHE B C 1
ATOM 2031 O O . PHE A 1 265 ? -2.680 -30.351 -22.756 1.00 22.32 265 PHE B O 1
ATOM 2039 N N . ARG A 1 266 ? -2.246 -32.394 -23.609 1.00 23.18 266 ARG B N 1
ATOM 2040 C CA . ARG A 1 266 ? -2.825 -32.060 -24.906 1.00 12.90 266 ARG B CA 1
ATOM 2041 C C . ARG A 1 266 ? -4.315 -31.769 -24.788 1.00 19.02 266 ARG B C 1
ATOM 2042 O O . ARG A 1 266 ? -4.843 -30.924 -25.520 1.00 23.10 266 ARG B O 1
ATOM 2050 N N . THR A 1 267 ? -5.008 -32.456 -23.876 1.00 23.73 267 THR B N 1
ATOM 2051 C CA . THR A 1 267 ? -6.417 -32.171 -23.640 1.00 29.12 267 THR B CA 1
ATOM 2052 C C . THR A 1 267 ? -6.623 -30.828 -22.951 1.00 23.52 267 THR B C 1
ATOM 2053 O O . THR A 1 267 ? -7.722 -30.269 -23.025 1.00 25.08 267 THR B O 1
ATOM 2057 N N . HIS A 1 268 ? -5.595 -30.302 -22.282 1.00 25.57 268 HIS B N 1
ATOM 2058 C CA . HIS A 1 268 ? -5.668 -28.962 -21.712 1.00 17.99 268 HIS B CA 1
ATOM 2059 C C . HIS A 1 268 ? -5.381 -27.879 -22.742 1.00 24.34 268 HIS B C 1
ATOM 2060 O O . HIS A 1 268 ? -5.739 -26.718 -22.518 1.00 27.32 268 HIS B O 1
ATOM 2067 N N . LEU A 1 269 ? -4.748 -28.233 -23.859 1.00 22.46 269 LEU B N 1
ATOM 2068 C CA . LEU A 1 269 ? -4.269 -27.249 -24.822 1.00 29.12 269 LEU B CA 1
ATOM 2069 C C . LEU A 1 269 ? -5.284 -26.929 -25.911 1.00 39.57 269 LEU B C 1
ATOM 2070 O O . LEU A 1 269 ? -5.480 -25.755 -26.243 1.00 23.69 269 LEU B O 1
ATOM 2075 N N . PHE A 1 270 ? -5.932 -27.941 -26.481 1.00 27.49 270 PHE B N 1
ATOM 2076 C CA . PHE A 1 270 ? -6.693 -27.757 -27.706 1.00 30.74 270 PHE B CA 1
ATOM 2077 C C . PHE A 1 270 ? -8.130 -28.225 -27.536 1.00 38.07 270 PHE B C 1
ATOM 2078 O O . PHE A 1 270 ? -8.474 -28.943 -26.594 1.00 40.24 270 PHE B O 1
ATOM 2086 N N . ARG A 1 271 ? -8.965 -27.798 -28.477 1.00 35.18 271 ARG B N 1
ATOM 2087 C CA . ARG A 1 271 ? -10.321 -28.297 -28.634 1.00 40.08 271 ARG B CA 1
ATOM 2088 C C . ARG A 1 271 ? -10.358 -29.332 -29.755 1.00 36.11 271 ARG B C 1
ATOM 2089 O O . ARG A 1 271 ? -9.416 -29.471 -30.537 1.00 28.13 271 ARG B O 1
ATOM 2097 N N . ILE A 1 272 ? -11.466 -30.058 -29.832 1.00 66.77 272 ILE B N 1
ATOM 2098 C CA . ILE A 1 272 ? -11.663 -31.029 -30.901 1.00 75.86 272 ILE B CA 1
ATOM 2099 C C . ILE A 1 272 ? -12.136 -30.307 -32.153 1.00 81.56 272 ILE B C 1
ATOM 2100 O O . ILE A 1 272 ? -13.120 -29.559 -32.119 1.00 77.90 272 ILE B O 1
ATOM 2105 N N . ALA A 1 273 ? -11.447 -30.541 -33.262 1.00 85.74 273 ALA B N 1
ATOM 2106 C CA . ALA A 1 273 ? -11.789 -29.897 -34.522 1.00 82.27 273 ALA B CA 1
ATOM 2107 C C . ALA A 1 273 ? -11.173 -30.653 -35.672 1.00 61.33 273 ALA B C 1
ATOM 2108 O O . ALA A 1 273 ? -11.537 -30.425 -36.815 1.00 62.77 273 ALA B O 1
ATOM 2110 N N . SER B 1 2 ? 7.076 12.070 -8.838 1.00 77.24 2 SER A N 1
ATOM 2111 C CA . SER B 1 2 ? 7.883 11.163 -9.646 1.00 85.75 2 SER A CA 1
ATOM 2112 C C . SER B 1 2 ? 7.494 9.709 -9.398 1.00 83.13 2 SER A C 1
ATOM 2113 O O . SER B 1 2 ? 6.905 9.057 -10.260 1.00 85.10 2 SER A O 1
ATOM 2116 N N . ILE B 1 3 ? 7.834 9.208 -8.208 1.00 76.87 3 ILE A N 1
ATOM 2117 C CA . ILE B 1 3 ? 7.517 7.830 -7.856 1.00 72.05 3 ILE A CA 1
ATOM 2118 C C . ILE B 1 3 ? 6.016 7.622 -7.707 1.00 58.12 3 ILE A C 1
ATOM 2119 O O . ILE B 1 3 ? 5.532 6.492 -7.844 1.00 52.13 3 ILE A O 1
ATOM 2124 N N . LEU B 1 4 ? 5.261 8.687 -7.430 1.00 45.61 4 LEU A N 1
ATOM 2125 C CA . LEU B 1 4 ? 3.808 8.566 -7.392 1.00 42.25 4 LEU A CA 1
ATOM 2126 C C . LEU B 1 4 ? 3.243 8.257 -8.772 1.00 46.90 4 LEU A C 1
ATOM 2127 O O . LEU B 1 4 ? 2.199 7.604 -8.882 1.00 47.29 4 LEU A O 1
ATOM 2132 N N . GLU B 1 5 ? 3.919 8.710 -9.832 1.00 55.35 5 GLU A N 1
ATOM 2133 C CA . GLU B 1 5 ? 3.528 8.339 -11.186 1.00 63.46 5 GLU A CA 1
ATOM 2134 C C . GLU B 1 5 ? 3.830 6.878 -11.494 1.00 58.98 5 GLU A C 1
ATOM 2135 O O . GLU B 1 5 ? 3.207 6.307 -12.395 1.00 59.70 5 GLU A O 1
ATOM 2141 N N . LYS B 1 6 ? 4.769 6.266 -10.769 1.00 62.68 6 LYS A N 1
ATOM 2142 C CA . LYS B 1 6 ? 5.140 4.881 -11.045 1.00 65.16 6 LYS A CA 1
ATOM 2143 C C . LYS B 1 6 ? 3.984 3.928 -10.762 1.00 67.99 6 LYS A C 1
ATOM 2144 O O . LYS B 1 6 ? 3.635 3.092 -11.604 1.00 85.14 6 LYS A O 1
ATOM 2150 N N . ILE B 1 7 ? 3.382 4.035 -9.577 1.00 52.77 7 ILE A N 1
ATOM 2151 C CA . ILE B 1 7 ? 2.343 3.102 -9.152 1.00 37.37 7 ILE A CA 1
ATOM 2152 C C . ILE B 1 7 ? 1.076 3.332 -9.966 1.00 36.93 7 ILE A C 1
ATOM 2153 O O . ILE B 1 7 ? 0.966 4.317 -10.705 1.00 47.39 7 ILE A O 1
ATOM 2158 N N . THR B 1 8 ? 0.108 2.426 -9.829 1.00 32.61 8 THR A N 1
ATOM 2159 C CA . THR B 1 8 ? -1.052 2.375 -10.709 1.00 29.12 8 THR A CA 1
ATOM 2160 C C . THR B 1 8 ? -2.285 3.065 -10.133 1.00 31.04 8 THR A C 1
ATOM 2161 O O . THR B 1 8 ? -3.360 2.987 -10.738 1.00 30.47 8 THR A O 1
ATOM 2165 N N . SER B 1 9 ? -2.162 3.737 -8.993 1.00 35.76 9 SER A N 1
ATOM 2166 C CA . SER B 1 9 ? -3.303 4.404 -8.384 1.00 44.70 9 SER A CA 1
ATOM 2167 C C . SER B 1 9 ? -3.485 5.807 -8.959 1.00 37.78 9 SER A C 1
ATOM 2168 O O . SER B 1 9 ? -2.665 6.307 -9.732 1.00 37.51 9 SER A O 1
ATOM 2171 N N . SER B 1 10 ? -4.578 6.446 -8.559 1.00 41.19 10 SER A N 1
ATOM 2172 C CA . SER B 1 10 ? -4.952 7.751 -9.080 1.00 38.59 10 SER A CA 1
ATOM 2173 C C . SER B 1 10 ? -5.717 8.494 -7.999 1.00 44.24 10 SER A C 1
ATOM 2174 O O . SER B 1 10 ? -6.197 7.881 -7.037 1.00 40.73 10 SER A O 1
ATOM 2177 N N . PRO B 1 11 ? -5.837 9.821 -8.114 1.00 47.82 11 PRO A N 1
ATOM 2178 C CA . PRO B 1 11 ? -6.604 10.586 -7.119 1.00 45.50 11 PRO A CA 1
ATOM 2179 C C . PRO B 1 11 ? -8.107 10.353 -7.166 1.00 39.13 11 PRO A C 1
ATOM 2180 O O . PRO B 1 11 ? -8.831 10.974 -6.379 1.00 49.45 11 PRO A O 1
ATOM 2184 N N . SER B 1 12 ? -8.606 9.497 -8.056 1.00 30.75 12 SER A N 1
ATOM 2185 C CA . SER B 1 12 ? -10.038 9.235 -8.115 1.00 34.18 12 SER A CA 1
ATOM 2186 C C . SER B 1 12 ? -10.514 8.580 -6.824 1.00 40.32 12 SER A C 1
ATOM 2187 O O . SER B 1 12 ? -9.795 7.790 -6.208 1.00 33.67 12 SER A O 1
ATOM 2190 N N . GLU B 1 13 ? -11.732 8.921 -6.408 1.00 33.23 13 GLU A N 1
ATOM 2191 C CA . GLU B 1 13 ? -12.310 8.353 -5.199 1.00 34.12 13 GLU A CA 1
ATOM 2192 C C . GLU B 1 13 ? -13.089 7.070 -5.458 1.00 33.37 13 GLU A C 1
ATOM 2193 O O . GLU B 1 13 ? -13.569 6.452 -4.502 1.00 35.99 13 GLU A O 1
ATOM 2199 N N . CYS B 1 14 ? -13.234 6.658 -6.716 1.00 31.62 14 CYS A N 1
ATOM 2200 C CA . CYS B 1 14 ? -13.858 5.378 -7.004 1.00 33.71 14 CYS A CA 1
ATOM 2201 C C . CYS B 1 14 ? -12.947 4.239 -6.559 1.00 42.41 14 CYS A C 1
ATOM 2202 O O . CYS B 1 14 ? -11.732 4.400 -6.417 1.00 39.59 14 CYS A O 1
ATOM 2205 N N . ALA B 1 15 ? -13.551 3.074 -6.333 1.00 46.34 15 ALA A N 1
ATOM 2206 C CA . ALA B 1 15 ? -12.767 1.897 -5.989 1.00 48.13 15 ALA A CA 1
ATOM 2207 C C . ALA B 1 15 ? -11.845 1.525 -7.146 1.00 45.98 15 ALA A C 1
ATOM 2208 O O . ALA B 1 15 ? -12.164 1.743 -8.319 1.00 50.24 15 ALA A O 1
ATOM 2210 N N . GLU B 1 16 ? -10.685 0.961 -6.801 1.00 44.66 16 GLU A N 1
ATOM 2211 C CA . GLU B 1 16 ? -9.660 0.686 -7.804 1.00 46.27 16 GLU A CA 1
ATOM 2212 C C . GLU B 1 16 ? -10.136 -0.330 -8.837 1.00 46.54 16 GLU A C 1
ATOM 2213 O O . GLU B 1 16 ? -9.787 -0.227 -10.018 1.00 62.89 16 GLU A O 1
ATOM 2219 N N . HIS B 1 17 ? -10.925 -1.316 -8.413 1.00 51.04 17 HIS A N 1
ATOM 2220 C CA . HIS B 1 17 ? -11.416 -2.344 -9.322 1.00 61.69 17 HIS A CA 1
ATOM 2221 C C . HIS B 1 17 ? -12.592 -1.880 -10.172 1.00 63.53 17 HIS A C 1
ATOM 2222 O O . HIS B 1 17 ? -13.061 -2.651 -11.018 1.00 62.01 17 HIS A O 1
ATOM 2229 N N . ILE B 1 18 ? -13.080 -0.660 -9.972 1.00 72.60 18 ILE A N 1
ATOM 2230 C CA . ILE B 1 18 ? -14.197 -0.145 -10.756 1.00 78.73 18 ILE A CA 1
ATOM 2231 C C . ILE B 1 18 ? -13.680 0.283 -12.124 1.00 75.43 18 ILE A C 1
ATOM 2232 O O . ILE B 1 18 ? -12.764 1.107 -12.224 1.00 68.73 18 ILE A O 1
ATOM 2237 N N . THR B 1 19 ? -14.273 -0.274 -13.182 1.00 88.55 19 THR A N 1
ATOM 2238 C CA . THR B 1 19 ? -13.821 0.013 -14.539 1.00 101.02 19 THR A CA 1
ATOM 2239 C C . THR B 1 19 ? -14.400 1.319 -15.076 1.00 96.96 19 THR A C 1
ATOM 2240 O O . THR B 1 19 ? -13.784 1.954 -15.939 1.00 93.55 19 THR A O 1
ATOM 2244 N N . ASN B 1 20 ? -15.563 1.740 -14.570 1.00 98.58 20 ASN A N 1
ATOM 2245 C CA . ASN B 1 20 ? -16.205 2.954 -15.073 1.00 103.48 20 ASN A CA 1
ATOM 2246 C C . ASN B 1 20 ? -15.300 4.170 -14.912 1.00 113.38 20 ASN A C 1
ATOM 2247 O O . ASN B 1 20 ? -15.136 4.961 -15.848 1.00 114.12 20 ASN A O 1
ATOM 2252 N N . LYS B 1 21 ? -14.726 4.346 -13.719 1.00 118.54 21 LYS A N 1
ATOM 2253 C CA . LYS B 1 21 ? -13.767 5.408 -13.420 1.00 119.05 21 LYS A CA 1
ATOM 2254 C C . LYS B 1 21 ? -14.387 6.803 -13.468 1.00 124.11 21 LYS A C 1
ATOM 2255 O O . LYS B 1 21 ? -14.062 7.651 -12.631 1.00 122.56 21 LYS A O 1
ATOM 2261 N N . ASP B 1 22 ? -15.265 7.061 -14.439 1.00 125.08 22 ASP A N 1
ATOM 2262 C CA . ASP B 1 22 ? -15.899 8.374 -14.529 1.00 119.62 22 ASP A CA 1
ATOM 2263 C C . ASP B 1 22 ? -16.828 8.613 -13.344 1.00 106.76 22 ASP A C 1
ATOM 2264 O O . ASP B 1 22 ? -16.622 9.541 -12.554 1.00 103.48 22 ASP A O 1
ATOM 2269 N N . SER B 1 23 ? -17.855 7.781 -13.202 1.00 87.18 23 SER A N 1
ATOM 2270 C CA . SER B 1 23 ? -18.762 7.827 -12.065 1.00 61.27 23 SER A CA 1
ATOM 2271 C C . SER B 1 23 ? -18.567 6.574 -11.223 1.00 50.75 23 SER A C 1
ATOM 2272 O O . SER B 1 23 ? -18.511 5.462 -11.760 1.00 58.52 23 SER A O 1
ATOM 2275 N N . CYS B 1 24 ? -18.453 6.755 -9.907 1.00 41.53 24 CYS A N 1
ATOM 2276 C CA . CYS B 1 24 ? -18.289 5.613 -9.017 1.00 47.82 24 CYS A CA 1
ATOM 2277 C C . CYS B 1 24 ? -19.608 4.921 -8.703 1.00 43.81 24 CYS A C 1
ATOM 2278 O O . CYS B 1 24 ? -19.596 3.775 -8.241 1.00 38.41 24 CYS A O 1
ATOM 2281 N N . LEU B 1 25 ? -20.737 5.581 -8.944 1.00 37.82 25 LEU A N 1
ATOM 2282 C CA . LEU B 1 25 ? -22.030 5.058 -8.528 1.00 47.47 25 LEU A CA 1
ATOM 2283 C C . LEU B 1 25 ? -22.555 4.028 -9.521 1.00 45.14 25 LEU A C 1
ATOM 2284 O O . LEU B 1 25 ? -22.237 4.059 -10.713 1.00 42.72 25 LEU A O 1
ATOM 2289 N N . SER B 1 26 ? -23.371 3.108 -9.011 1.00 45.29 26 SER A N 1
ATOM 2290 C CA . SER B 1 26 ? -24.062 2.166 -9.878 1.00 50.85 26 SER A CA 1
ATOM 2291 C C . SER B 1 26 ? -25.021 2.913 -10.797 1.00 54.81 26 SER A C 1
ATOM 2292 O O . SER B 1 26 ? -25.525 3.989 -10.463 1.00 62.99 26 SER A O 1
ATOM 2295 N N . LYS B 1 27 ? -25.270 2.330 -11.972 1.00 61.30 27 LYS A N 1
ATOM 2296 C CA . LYS B 1 27 ? -26.132 2.980 -12.952 1.00 67.20 27 LYS A CA 1
ATOM 2297 C C . LYS B 1 27 ? -27.575 3.093 -12.478 1.00 59.08 27 LYS A C 1
ATOM 2298 O O . LYS B 1 27 ? -28.303 3.968 -12.957 1.00 69.46 27 LYS A O 1
ATOM 2304 N N . LYS B 1 28 ? -28.003 2.238 -11.548 1.00 47.82 28 LYS A N 1
ATOM 2305 C CA . LYS B 1 28 ? -29.302 2.438 -10.915 1.00 48.43 28 LYS A CA 1
ATOM 2306 C C . LYS B 1 28 ? -29.263 3.628 -9.964 1.00 54.60 28 LYS A C 1
ATOM 2307 O O . LYS B 1 28 ? -30.161 4.477 -9.978 1.00 67.12 28 LYS A O 1
ATOM 2313 N N . ILE B 1 29 ? -28.222 3.705 -9.132 1.00 47.59 29 ILE A N 1
ATOM 2314 C CA . ILE B 1 29 ? -28.094 4.804 -8.178 1.00 37.99 29 ILE A CA 1
ATOM 2315 C C . ILE B 1 29 ? -27.890 6.127 -8.905 1.00 31.68 29 ILE A C 1
ATOM 2316 O O . ILE B 1 29 ? -28.337 7.182 -8.433 1.00 37.50 29 ILE A O 1
ATOM 2321 N N . GLN B 1 30 ? -27.219 6.097 -10.059 1.00 39.11 30 GLN A N 1
ATOM 2322 C CA . GLN B 1 30 ? -27.137 7.288 -10.900 1.00 40.87 30 GLN A CA 1
ATOM 2323 C C . GLN B 1 30 ? -28.525 7.766 -11.308 1.00 49.57 30 GLN A C 1
ATOM 2324 O O . GLN B 1 30 ? -28.811 8.969 -11.278 1.00 46.63 30 GLN A O 1
ATOM 2330 N N . LYS B 1 31 ? -29.403 6.835 -11.691 1.00 44.58 31 LYS A N 1
ATOM 2331 C CA . LYS B 1 31 ? -30.743 7.209 -12.136 1.00 50.71 31 LYS A CA 1
ATOM 2332 C C . LYS B 1 31 ? -31.580 7.750 -10.984 1.00 52.75 31 LYS A C 1
ATOM 2333 O O . LYS B 1 31 ? -32.199 8.814 -11.097 1.00 53.65 31 LYS A O 1
ATOM 2339 N N . GLU B 1 32 ? -31.613 7.025 -9.865 1.00 42.92 32 GLU A N 1
ATOM 2340 C CA . GLU B 1 32 ? -32.489 7.383 -8.755 1.00 55.08 32 GLU A CA 1
ATOM 2341 C C . GLU B 1 32 ? -32.071 8.673 -8.059 1.00 57.42 32 GLU A C 1
ATOM 2342 O O . GLU B 1 32 ? -32.909 9.308 -7.411 1.00 42.57 32 GLU A O 1
ATOM 2348 N N . LEU B 1 33 ? -30.804 9.076 -8.174 1.00 52.09 33 LEU A N 1
ATOM 2349 C CA . LEU B 1 33 ? -30.300 10.263 -7.489 1.00 48.41 33 LEU A CA 1
ATOM 2350 C C . LEU B 1 33 ? -29.816 11.334 -8.460 1.00 48.87 33 LEU A C 1
ATOM 2351 O O . LEU B 1 33 ? -28.998 12.179 -8.082 1.00 51.87 33 LEU A O 1
ATOM 2356 N N . THR B 1 34 ? -30.307 11.322 -9.701 1.00 49.31 34 THR A N 1
ATOM 2357 C CA . THR B 1 34 ? -29.872 12.314 -10.680 1.00 52.62 34 THR A CA 1
ATOM 2358 C C . THR B 1 34 ? -30.288 13.724 -10.279 1.00 52.60 34 THR A C 1
ATOM 2359 O O . THR B 1 34 ? -29.644 14.699 -10.684 1.00 47.87 34 THR A O 1
ATOM 2363 N N . SER B 1 35 ? -31.358 13.855 -9.490 1.00 54.58 35 SER A N 1
ATOM 2364 C CA . SER B 1 35 ? -31.783 15.173 -9.032 1.00 50.57 35 SER A CA 1
ATOM 2365 C C . SER B 1 35 ? -30.782 15.764 -8.047 1.00 57.97 35 SER A C 1
ATOM 2366 O O . SER B 1 35 ? -30.430 16.945 -8.145 1.00 56.88 35 SER A O 1
ATOM 2369 N N . PHE B 1 36 ? -30.312 14.958 -7.091 1.00 48.28 36 PHE A N 1
ATOM 2370 C CA . PHE B 1 36 ? -29.375 15.462 -6.094 1.00 33.96 36 PHE A CA 1
ATOM 2371 C C . PHE B 1 36 ? -27.976 15.638 -6.671 1.00 38.62 36 PHE A C 1
ATOM 2372 O O . PHE B 1 36 ? -27.251 16.555 -6.267 1.00 37.95 36 PHE A O 1
ATOM 2380 N N . LEU B 1 37 ? -27.581 14.777 -7.611 1.00 40.44 37 LEU A N 1
ATOM 2381 C CA . LEU B 1 37 ? -26.214 14.814 -8.123 1.00 35.47 37 LEU A CA 1
ATOM 2382 C C . LEU B 1 37 ? -25.940 16.071 -8.940 1.00 40.34 37 LEU A C 1
ATOM 2383 O O . LEU B 1 37 ? -24.817 16.588 -8.914 1.00 49.95 37 LEU A O 1
ATOM 2388 N N . GLN B 1 38 ? -26.938 16.576 -9.665 1.00 39.90 38 GLN A N 1
ATOM 2389 C CA . GLN B 1 38 ? -26.725 17.732 -10.528 1.00 44.47 38 GLN A CA 1
ATOM 2390 C C . GLN B 1 38 ? -26.838 19.060 -9.790 1.00 44.32 38 GLN A C 1
ATOM 2391 O O . GLN B 1 38 ? -26.544 20.104 -10.383 1.00 55.06 38 GLN A O 1
ATOM 2397 N N . LYS B 1 39 ? -27.248 19.050 -8.525 1.00 37.63 39 LYS A N 1
ATOM 2398 C CA . LYS B 1 39 ? -27.254 20.232 -7.671 1.00 35.95 39 LYS A CA 1
ATOM 2399 C C . LYS B 1 39 ? -26.391 19.996 -6.436 1.00 30.66 39 LYS A C 1
ATOM 2400 O O . LYS B 1 39 ? -26.697 20.463 -5.336 1.00 36.22 39 LYS A O 1
ATOM 2406 N N . LYS B 1 40 ? -25.285 19.268 -6.619 1.00 30.40 40 LYS A N 1
ATOM 2407 C CA . LYS B 1 40 ? -24.448 18.867 -5.492 1.00 31.57 40 LYS A CA 1
ATOM 2408 C C . LYS B 1 40 ? -23.779 20.058 -4.817 1.00 30.22 40 LYS A C 1
ATOM 2409 O O . LYS B 1 40 ? -23.497 20.004 -3.615 1.00 33.72 40 LYS A O 1
ATOM 2415 N N . GLU B 1 41 ? -23.514 21.133 -5.563 1.00 25.76 41 GLU A N 1
ATOM 2416 C CA . GLU B 1 41 ? -22.920 22.317 -4.951 1.00 31.05 41 GLU A CA 1
ATOM 2417 C C . GLU B 1 41 ? -23.880 22.963 -3.960 1.00 38.45 41 GLU A C 1
ATOM 2418 O O . GLU B 1 41 ? -23.458 23.452 -2.905 1.00 32.48 41 GLU A O 1
ATOM 2424 N N . THR B 1 42 ? -25.176 22.969 -4.279 1.00 28.18 42 THR A N 1
ATOM 2425 C CA . THR B 1 42 ? -26.165 23.529 -3.366 1.00 34.24 42 THR A CA 1
ATOM 2426 C C . THR B 1 42 ? -26.350 22.671 -2.122 1.00 35.07 42 THR A C 1
ATOM 2427 O O . THR B 1 42 ? -26.916 23.149 -1.133 1.00 40.65 42 THR A O 1
ATOM 2431 N N . LEU B 1 43 ? -25.897 21.421 -2.152 1.00 27.66 43 LEU A N 1
ATOM 2432 C CA . LEU B 1 43 ? -25.891 20.565 -0.976 1.00 27.48 43 LEU A CA 1
ATOM 2433 C C . LEU B 1 43 ? -24.594 20.670 -0.185 1.00 38.52 43 LEU A C 1
ATOM 2434 O O . LEU B 1 43 ? -24.445 19.982 0.830 1.00 44.57 43 LEU A O 1
ATOM 2439 N N . GLY B 1 44 ? -23.662 21.514 -0.621 1.00 42.34 44 GLY A N 1
ATOM 2440 C CA . GLY B 1 44 ? -22.361 21.587 0.011 1.00 43.30 44 GLY A CA 1
ATOM 2441 C C . GLY B 1 44 ? -21.427 20.460 -0.357 1.00 43.47 44 GLY A C 1
ATOM 2442 O O . GLY B 1 44 ? -20.606 20.050 0.470 1.00 50.64 44 GLY A O 1
ATOM 2443 N N . CYS B 1 45 ? -21.519 19.949 -1.583 1.00 45.32 45 CYS A N 1
ATOM 2444 C CA . CYS B 1 45 ? -20.761 18.779 -1.999 1.00 45.90 45 CYS A CA 1
ATOM 2445 C C . CYS B 1 45 ? -20.033 19.062 -3.306 1.00 44.00 45 CYS A C 1
ATOM 2446 O O . CYS B 1 45 ? -20.505 19.835 -4.144 1.00 53.81 45 CYS A O 1
ATOM 2449 N N . ASP B 1 46 ? -18.868 18.434 -3.465 1.00 43.38 46 ASP A N 1
ATOM 2450 C CA . ASP B 1 46 ? -18.136 18.448 -4.727 1.00 49.92 46 ASP A CA 1
ATOM 2451 C C . ASP B 1 46 ? -17.620 17.051 -5.049 1.00 44.18 46 ASP A C 1
ATOM 2452 O O . ASP B 1 46 ? -16.508 16.881 -5.559 1.00 65.63 46 ASP A O 1
ATOM 2457 N N . SER B 1 47 ? -18.421 16.034 -4.743 1.00 27.86 47 SER A N 1
ATOM 2458 C CA . SER B 1 47 ? -18.066 14.647 -5.010 1.00 26.27 47 SER A CA 1
ATOM 2459 C C . SER B 1 47 ? -19.308 13.794 -4.812 1.00 28.94 47 SER A C 1
ATOM 2460 O O . SER B 1 47 ? -20.227 14.165 -4.076 1.00 31.33 47 SER A O 1
ATOM 2463 N N . GLU B 1 48 ? -19.322 12.639 -5.481 1.00 32.80 48 GLU A N 1
ATOM 2464 C CA . GLU B 1 48 ? -20.449 11.723 -5.346 1.00 36.58 48 GLU A CA 1
ATOM 2465 C C . GLU B 1 48 ? -20.526 11.127 -3.948 1.00 39.24 48 GLU A C 1
ATOM 2466 O O . GLU B 1 48 ? -21.626 10.874 -3.443 1.00 41.03 48 GLU A O 1
ATOM 2472 N N . SER B 1 49 ? -19.376 10.898 -3.308 1.00 30.95 49 SER A N 1
ATOM 2473 C CA . SER B 1 49 ? -19.378 10.367 -1.950 1.00 32.90 49 SER A CA 1
ATOM 2474 C C . SER B 1 49 ? -19.965 11.363 -0.958 1.00 27.03 49 SER A C 1
ATOM 2475 O O . SER B 1 49 ? -20.623 10.960 0.007 1.00 30.02 49 SER A O 1
ATOM 2478 N N . CYS B 1 50 ? -19.739 12.661 -1.176 1.00 31.63 50 CYS A N 1
ATOM 2479 C CA . CYS B 1 50 ? -20.358 13.667 -0.320 1.00 28.19 50 CYS A CA 1
ATOM 2480 C C . CYS B 1 50 ? -21.863 13.738 -0.540 1.00 28.87 50 CYS A C 1
ATOM 2481 O O . CYS B 1 50 ? -22.610 14.063 0.391 1.00 34.57 50 CYS A O 1
ATOM 2484 N N . VAL B 1 51 ? -22.324 13.439 -1.756 1.00 30.72 51 VAL A N 1
ATOM 2485 C CA . VAL B 1 51 ? -23.754 13.494 -2.046 1.00 27.52 51 VAL A CA 1
ATOM 2486 C C . VAL B 1 51 ? -24.490 12.379 -1.315 1.00 27.50 51 VAL A C 1
ATOM 2487 O O . VAL B 1 51 ? -25.465 12.624 -0.595 1.00 37.55 51 VAL A O 1
ATOM 2491 N N . ILE B 1 52 ? -24.032 11.133 -1.484 1.00 29.01 52 ILE A N 1
ATOM 2492 C CA . ILE B 1 52 ? -24.717 9.989 -0.885 1.00 42.82 52 ILE A CA 1
ATOM 2493 C C . ILE B 1 52 ? -24.487 9.875 0.612 1.00 47.84 52 ILE A C 1
ATOM 2494 O O . ILE B 1 52 ? -24.997 8.936 1.236 1.00 53.70 52 ILE A O 1
ATOM 2499 N N . THR B 1 53 ? -23.730 10.794 1.211 1.00 38.65 53 THR A N 1
ATOM 2500 C CA . THR B 1 53 ? -23.650 10.912 2.661 1.00 36.28 53 THR A CA 1
ATOM 2501 C C . THR B 1 53 ? -24.403 12.126 3.183 1.00 37.53 53 THR A C 1
ATOM 2502 O O . THR B 1 53 ? -24.484 12.315 4.402 1.00 42.85 53 THR A O 1
ATOM 2506 N N . HIS B 1 54 ? -24.949 12.951 2.294 1.00 32.48 54 HIS A N 1
ATOM 2507 C CA . HIS B 1 54 ? -25.741 14.093 2.716 1.00 40.68 54 HIS A CA 1
ATOM 2508 C C . HIS B 1 54 ? -27.025 13.612 3.389 1.00 43.21 54 HIS A C 1
ATOM 2509 O O . HIS B 1 54 ? -27.656 12.660 2.916 1.00 40.39 54 HIS A O 1
ATOM 2516 N N . PRO B 1 55 ? -27.434 14.240 4.494 1.00 35.20 55 PRO A N 1
ATOM 2517 C CA . PRO B 1 55 ? -28.621 13.751 5.217 1.00 43.35 55 PRO A CA 1
ATOM 2518 C C . PRO B 1 55 ? -29.902 13.799 4.400 1.00 40.14 55 PRO A C 1
ATOM 2519 O O . PRO B 1 55 ? -30.778 12.947 4.596 1.00 43.18 55 PRO A O 1
ATOM 2523 N N . ALA B 1 56 ? -30.040 14.765 3.490 1.00 32.53 56 ALA A N 1
ATOM 2524 C CA . ALA B 1 56 ? -31.230 14.815 2.646 1.00 37.79 56 ALA A CA 1
ATOM 2525 C C . ALA B 1 56 ? -31.247 13.666 1.645 1.00 41.55 56 ALA A C 1
ATOM 2526 O O . ALA B 1 56 ? -32.311 13.111 1.346 1.00 43.19 56 ALA A O 1
ATOM 2528 N N . VAL B 1 57 ? -30.079 13.298 1.113 1.00 31.23 57 VAL A N 1
ATOM 2529 C CA . VAL B 1 57 ? -30.007 12.175 0.183 1.00 36.36 57 VAL A CA 1
ATOM 2530 C C . VAL B 1 57 ? -30.222 10.859 0.920 1.00 49.13 57 VAL A C 1
ATOM 2531 O O . VAL B 1 57 ? -30.822 9.921 0.382 1.00 43.70 57 VAL A O 1
ATOM 2535 N N . LYS B 1 58 ? -29.737 10.768 2.162 1.00 43.68 58 LYS A N 1
ATOM 2536 C CA . LYS B 1 58 ? -29.956 9.563 2.957 1.00 32.77 58 LYS A CA 1
ATOM 2537 C C . LYS B 1 58 ? -31.441 9.329 3.206 1.00 45.44 58 LYS A C 1
ATOM 2538 O O . LYS B 1 58 ? -31.907 8.183 3.201 1.00 42.78 58 LYS A O 1
ATOM 2544 N N . ALA B 1 59 ? -32.201 10.404 3.426 1.00 37.13 59 ALA A N 1
ATOM 2545 C CA . ALA B 1 59 ? -33.636 10.261 3.649 1.00 37.39 59 ALA A CA 1
ATOM 2546 C C . ALA B 1 59 ? -34.354 9.847 2.371 1.00 50.52 59 ALA A C 1
ATOM 2547 O O . ALA B 1 59 ? -35.249 8.994 2.404 1.00 52.63 59 ALA A O 1
ATOM 2549 N N . TYR B 1 60 ? -33.974 10.439 1.235 1.00 49.68 60 TYR A N 1
ATOM 2550 C CA . TYR B 1 60 ? -34.584 10.061 -0.036 1.00 41.95 60 TYR A CA 1
ATOM 2551 C C . TYR B 1 60 ? -34.241 8.623 -0.402 1.00 50.30 60 TYR A C 1
ATOM 2552 O O . TYR B 1 60 ? -35.066 7.908 -0.985 1.00 51.70 60 TYR A O 1
ATOM 2561 N N . ALA B 1 61 ? -33.027 8.179 -0.069 1.00 52.39 61 ALA A N 1
ATOM 2562 C CA . ALA B 1 61 ? -32.644 6.799 -0.348 1.00 48.26 61 ALA A CA 1
ATOM 2563 C C . ALA B 1 61 ? -33.423 5.823 0.524 1.00 49.06 61 ALA A C 1
ATOM 2564 O O . ALA B 1 61 ? -33.796 4.736 0.067 1.00 47.58 61 ALA A O 1
ATOM 2566 N N . GLN B 1 62 ? -33.672 6.190 1.783 1.00 55.40 62 GLN A N 1
ATOM 2567 C CA . GLN B 1 62 ? -34.487 5.344 2.649 1.00 63.20 62 GLN A CA 1
ATOM 2568 C C . GLN B 1 62 ? -35.913 5.241 2.124 1.00 59.00 62 GLN A C 1
ATOM 2569 O O . GLN B 1 62 ? -36.560 4.196 2.261 1.00 51.12 62 GLN A O 1
ATOM 2575 N N . GLN B 1 63 ? -36.418 6.317 1.516 1.00 57.98 63 GLN A N 1
ATOM 2576 C CA . GLN B 1 63 ? -37.743 6.272 0.908 1.00 55.99 63 GLN A CA 1
ATOM 2577 C C . GLN B 1 63 ? -37.787 5.265 -0.234 1.00 51.30 63 GLN A C 1
ATOM 2578 O O . GLN B 1 63 ? -38.692 4.426 -0.305 1.00 58.29 63 GLN A O 1
ATOM 2584 N N . LYS B 1 64 ? -36.808 5.327 -1.134 1.00 48.40 64 LYS A N 1
ATOM 2585 C CA . LYS B 1 64 ? -36.790 4.503 -2.335 1.00 48.65 64 LYS A CA 1
ATOM 2586 C C . LYS B 1 64 ? -36.133 3.144 -2.126 1.00 40.81 64 LYS A C 1
ATOM 2587 O O . LYS B 1 64 ? -36.110 2.336 -3.060 1.00 47.77 64 LYS A O 1
ATOM 2593 N N . GLY B 1 65 ? -35.601 2.872 -0.940 1.00 49.61 65 GLY A N 1
ATOM 2594 C CA . GLY B 1 65 ? -35.012 1.573 -0.671 1.00 37.64 65 GLY A CA 1
ATOM 2595 C C . GLY B 1 65 ? -33.654 1.357 -1.298 1.00 41.77 65 GLY A C 1
ATOM 2596 O O . GLY B 1 65 ? -33.347 0.241 -1.738 1.00 49.75 65 GLY A O 1
ATOM 2597 N N . LEU B 1 66 ? -32.828 2.396 -1.352 1.00 46.19 66 LEU A N 1
ATOM 2598 C CA . LEU B 1 66 ? -31.491 2.312 -1.923 1.00 50.79 66 LEU A CA 1
ATOM 2599 C C . LEU B 1 66 ? -30.475 2.134 -0.803 1.00 58.30 66 LEU A C 1
ATOM 2600 O O . LEU B 1 66 ? -30.468 2.903 0.165 1.00 71.90 66 LEU A O 1
ATOM 2605 N N . ASP B 1 67 ? -29.621 1.121 -0.937 1.00 57.94 67 ASP A N 1
ATOM 2606 C CA . ASP B 1 67 ? -28.584 0.840 0.054 1.00 58.79 67 ASP A CA 1
ATOM 2607 C C . ASP B 1 67 ? -27.367 1.691 -0.285 1.00 58.64 67 ASP A C 1
ATOM 2608 O O . ASP B 1 67 ? -26.491 1.289 -1.051 1.00 43.92 67 ASP A O 1
ATOM 2613 N N . LEU B 1 68 ? -27.314 2.892 0.298 1.00 53.99 68 LEU A N 1
ATOM 2614 C CA . LEU B 1 68 ? -26.171 3.771 0.075 1.00 45.65 68 LEU A CA 1
ATOM 2615 C C . LEU B 1 68 ? -24.933 3.288 0.818 1.00 44.96 68 LEU A C 1
ATOM 2616 O O . LEU B 1 68 ? -23.808 3.538 0.369 1.00 42.52 68 LEU A O 1
ATOM 2621 N N . SER B 1 69 ? -25.115 2.605 1.951 1.00 48.30 69 SER A N 1
ATOM 2622 C CA . SER B 1 69 ? -23.967 2.118 2.711 1.00 53.50 69 SER A CA 1
ATOM 2623 C C . SER B 1 69 ? -23.187 1.074 1.923 1.00 51.94 69 SER A C 1
ATOM 2624 O O . SER B 1 69 ? -21.954 1.021 2.000 1.00 52.75 69 SER A O 1
ATOM 2627 N N . LYS B 1 70 ? -23.887 0.235 1.157 1.00 48.35 70 LYS A N 1
ATOM 2628 C CA . LYS B 1 70 ? -23.195 -0.748 0.330 1.00 42.71 70 LYS A CA 1
ATOM 2629 C C . LYS B 1 70 ? -22.507 -0.091 -0.858 1.00 46.55 70 LYS A C 1
ATOM 2630 O O . LYS B 1 70 ? -21.494 -0.603 -1.348 1.00 50.49 70 LYS A O 1
ATOM 2636 N N . GLU B 1 71 ? -23.038 1.037 -1.334 1.00 47.95 71 GLU A N 1
ATOM 2637 C CA . GLU B 1 71 ? -22.379 1.766 -2.412 1.00 44.32 71 GLU A CA 1
ATOM 2638 C C . GLU B 1 71 ? -21.052 2.348 -1.943 1.00 33.95 71 GLU A C 1
ATOM 2639 O O . GLU B 1 71 ? -20.065 2.348 -2.690 1.00 49.19 71 GLU A O 1
ATOM 2645 N N . LEU B 1 72 ? -21.008 2.841 -0.703 1.00 41.85 72 LEU A N 1
ATOM 2646 C CA . LEU B 1 72 ? -19.775 3.400 -0.161 1.00 34.11 72 LEU A CA 1
ATOM 2647 C C . LEU B 1 72 ? -18.732 2.323 0.109 1.00 39.15 72 LEU A C 1
ATOM 2648 O O . LEU B 1 72 ? -17.532 2.574 -0.047 1.00 51.91 72 LEU A O 1
ATOM 2653 N N . GLU B 1 73 ? -19.161 1.124 0.509 1.00 44.17 73 GLU A N 1
ATOM 2654 C CA . GLU B 1 73 ? -18.207 0.080 0.868 1.00 53.73 73 GLU A CA 1
ATOM 2655 C C . GLU B 1 73 ? -17.689 -0.681 -0.346 1.00 40.90 73 GLU A C 1
ATOM 2656 O O . GLU B 1 73 ? -16.586 -1.236 -0.293 1.00 54.87 73 GLU A O 1
ATOM 2662 N N . THR B 1 74 ? -18.454 -0.724 -1.439 1.00 36.12 74 THR A N 1
ATOM 2663 C CA . THR B 1 74 ? -18.106 -1.562 -2.578 1.00 41.01 74 THR A CA 1
ATOM 2664 C C . THR B 1 74 ? -17.627 -0.795 -3.802 1.00 38.89 74 THR A C 1
ATOM 2665 O O . THR B 1 74 ? -16.897 -1.369 -4.615 1.00 39.40 74 THR A O 1
ATOM 2669 N N . ARG B 1 75 ? -18.012 0.471 -3.959 1.00 36.00 75 ARG A N 1
ATOM 2670 C CA . ARG B 1 75 ? -17.664 1.230 -5.151 1.00 37.14 75 ARG A CA 1
ATOM 2671 C C . ARG B 1 75 ? -16.862 2.492 -4.865 1.00 36.56 75 ARG A C 1
ATOM 2672 O O . ARG B 1 75 ? -16.530 3.220 -5.807 1.00 39.43 75 ARG A O 1
ATOM 2680 N N . PHE B 1 76 ? -16.542 2.774 -3.606 1.00 32.33 76 PHE A N 1
ATOM 2681 C CA . PHE B 1 76 ? -15.727 3.922 -3.246 1.00 29.73 76 PHE A CA 1
ATOM 2682 C C . PHE B 1 76 ? -14.523 3.467 -2.434 1.00 37.27 76 PHE A C 1
ATOM 2683 O O . PHE B 1 76 ? -14.505 2.370 -1.868 1.00 32.91 76 PHE A O 1
ATOM 2691 N N . LYS B 1 77 ? -13.509 4.326 -2.386 1.00 30.93 77 LYS A N 1
ATOM 2692 C CA . LYS B 1 77 ? -12.368 4.067 -1.527 1.00 25.56 77 LYS A CA 1
ATOM 2693 C C . LYS B 1 77 ? -12.755 4.293 -0.066 1.00 31.75 77 LYS A C 1
ATOM 2694 O O . LYS B 1 77 ? -13.806 4.856 0.251 1.00 34.90 77 LYS A O 1
ATOM 2700 N N . ALA B 1 78 ? -11.887 3.836 0.832 1.00 28.82 78 ALA A N 1
ATOM 2701 C CA . ALA B 1 78 ? -12.171 3.932 2.253 1.00 29.94 78 ALA A CA 1
ATOM 2702 C C . ALA B 1 78 ? -12.182 5.393 2.702 1.00 35.86 78 ALA A C 1
ATOM 2703 O O . ALA B 1 78 ? -11.469 6.229 2.143 1.00 31.97 78 ALA A O 1
ATOM 2705 N N . PRO B 1 79 ? -12.993 5.727 3.703 1.00 41.88 79 PRO A N 1
ATOM 2706 C CA . PRO B 1 79 ? -12.960 7.088 4.246 1.00 30.04 79 PRO A CA 1
ATOM 2707 C C . PRO B 1 79 ? -11.718 7.308 5.092 1.00 31.49 79 PRO A C 1
ATOM 2708 O O . PRO B 1 79 ? -11.216 6.394 5.751 1.00 32.19 79 PRO A O 1
ATOM 2712 N N . GLY B 1 80 ? -11.219 8.541 5.066 1.00 27.08 80 GLY A N 1
ATOM 2713 C CA . GLY B 1 80 ? -10.035 8.888 5.814 1.00 28.34 80 GLY A CA 1
ATOM 2714 C C . GLY B 1 80 ? -9.536 10.290 5.530 1.00 44.09 80 GLY A C 1
ATOM 2715 O O . GLY B 1 80 ? -10.068 11.008 4.677 1.00 46.02 80 GLY A O 1
ATOM 2716 N N . PRO B 1 81 ? -8.491 10.707 6.252 1.00 36.21 81 PRO A N 1
ATOM 2717 C CA . PRO B 1 81 ? -7.931 12.050 6.045 1.00 25.94 81 PRO A CA 1
ATOM 2718 C C . PRO B 1 81 ? -7.316 12.215 4.664 1.00 33.79 81 PRO A C 1
ATOM 2719 O O . PRO B 1 81 ? -6.104 12.053 4.489 1.00 29.92 81 PRO A O 1
ATOM 2723 N N . ARG B 1 82 ? -8.150 12.543 3.676 1.00 19.84 82 ARG A N 1
ATOM 2724 C CA . ARG B 1 82 ? -7.677 12.651 2.301 1.00 22.59 82 ARG A CA 1
ATOM 2725 C C . ARG B 1 82 ? -6.984 13.983 2.039 1.00 36.17 82 ARG A C 1
ATOM 2726 O O . ARG B 1 82 ? -5.957 14.025 1.354 1.00 29.52 82 ARG A O 1
ATOM 2734 N N . ASN B 1 83 ? -7.526 15.080 2.573 1.00 51.41 83 ASN A N 1
ATOM 2735 C CA . ASN B 1 83 ? -7.007 16.416 2.297 1.00 45.08 83 ASN A CA 1
ATOM 2736 C C . ASN B 1 83 ? -6.562 17.140 3.562 1.00 38.52 83 ASN A C 1
ATOM 2737 O O . ASN B 1 83 ? -6.529 18.374 3.592 1.00 52.29 83 ASN A O 1
ATOM 2742 N N . ASN B 1 84 ? -6.228 16.395 4.609 1.00 35.51 84 ASN A N 1
ATOM 2743 C CA . ASN B 1 84 ? -5.592 16.948 5.793 1.00 32.52 84 ASN A CA 1
ATOM 2744 C C . ASN B 1 84 ? -4.499 15.984 6.228 1.00 37.66 84 ASN A C 1
ATOM 2745 O O . ASN B 1 84 ? -4.381 14.872 5.708 1.00 37.89 84 ASN A O 1
ATOM 2750 N N . THR B 1 85 ? -3.686 16.421 7.186 1.00 25.47 85 THR A N 1
ATOM 2751 C CA . THR B 1 85 ? -2.536 15.649 7.631 1.00 34.10 85 THR A CA 1
ATOM 2752 C C . THR B 1 85 ? -2.839 14.819 8.878 1.00 33.03 85 THR A C 1
ATOM 2753 O O . THR B 1 85 ? -1.911 14.361 9.555 1.00 31.43 85 THR A O 1
ATOM 2757 N N . GLY B 1 86 ? -4.119 14.602 9.179 1.00 30.30 86 GLY A N 1
ATOM 2758 C CA . GLY B 1 86 ? -4.475 13.820 10.348 1.00 29.28 86 GLY A CA 1
ATOM 2759 C C . GLY B 1 86 ? -3.905 12.416 10.287 1.00 35.19 86 GLY A C 1
ATOM 2760 O O . GLY B 1 86 ? -3.705 11.845 9.212 1.00 35.53 86 GLY A O 1
ATOM 2761 N N . LEU B 1 87 ? -3.644 11.856 11.465 1.00 22.50 87 LEU A N 1
ATOM 2762 C CA . LEU B 1 87 ? -3.004 10.553 11.547 1.00 26.58 87 LEU A CA 1
ATOM 2763 C C . LEU B 1 87 ? -3.971 9.445 11.150 1.00 37.37 87 LEU A C 1
ATOM 2764 O O . LEU B 1 87 ? -5.176 9.509 11.414 1.00 38.40 87 LEU A O 1
ATOM 2769 N N . LEU B 1 88 ? -3.420 8.416 10.516 1.00 35.52 88 LEU A N 1
ATOM 2770 C CA . LEU B 1 88 ? -4.198 7.256 10.110 1.00 27.73 88 LEU A CA 1
ATOM 2771 C C . LEU B 1 88 ? -4.513 6.374 11.310 1.00 31.74 88 LEU A C 1
ATOM 2772 O O . LEU B 1 88 ? -3.681 6.192 12.204 1.00 37.07 88 LEU A O 1
ATOM 2777 N N . THR B 1 89 ? -5.723 5.830 11.326 1.00 32.34 89 THR A N 1
ATOM 2778 C CA . THR B 1 89 ? -6.141 4.883 12.347 1.00 31.61 89 THR A CA 1
ATOM 2779 C C . THR B 1 89 ? -6.048 3.460 11.804 1.00 30.34 89 THR A C 1
ATOM 2780 O O . THR B 1 89 ? -5.793 3.232 10.620 1.00 34.11 89 THR A O 1
ATOM 2784 N N . ASN B 1 90 ? -6.251 2.492 12.701 1.00 28.92 90 ASN A N 1
ATOM 2785 C CA . ASN B 1 90 ? -6.262 1.095 12.281 1.00 37.29 90 ASN A CA 1
ATOM 2786 C C . ASN B 1 90 ? -7.418 0.804 11.335 1.00 35.95 90 ASN A C 1
ATOM 2787 O O . ASN B 1 90 ? -7.330 -0.113 10.511 1.00 38.91 90 ASN A O 1
ATOM 2792 N N . PHE B 1 91 ? -8.506 1.571 11.434 1.00 33.25 91 PHE A N 1
ATOM 2793 C CA . PHE B 1 91 ? -9.634 1.364 10.532 1.00 24.78 91 PHE A CA 1
ATOM 2794 C C . PHE B 1 91 ? -9.323 1.877 9.132 1.00 30.08 91 PHE A C 1
ATOM 2795 O O . PHE B 1 91 ? -9.707 1.250 8.138 1.00 22.54 91 PHE A O 1
ATOM 2803 N N . ASN B 1 92 ? -8.632 3.016 9.034 1.00 24.52 92 ASN A N 1
ATOM 2804 C CA . ASN B 1 92 ? -8.262 3.544 7.724 1.00 31.09 92 ASN A CA 1
ATOM 2805 C C . ASN B 1 92 ? -7.338 2.584 6.988 1.00 31.09 92 ASN A C 1
ATOM 2806 O O . ASN B 1 92 ? -7.433 2.430 5.764 1.00 31.08 92 ASN A O 1
ATOM 2811 N N . ILE B 1 93 ? -6.441 1.924 7.719 1.00 22.13 93 ILE A N 1
ATOM 2812 C CA . ILE B 1 93 ? -5.474 1.029 7.095 1.00 24.64 93 ILE A CA 1
ATOM 2813 C C . ILE B 1 93 ? -6.107 -0.319 6.773 1.00 23.99 93 ILE A C 1
ATOM 2814 O O . ILE B 1 93 ? -5.859 -0.893 5.708 1.00 34.28 93 ILE A O 1
ATOM 2819 N N . ASP B 1 94 ? -6.933 -0.843 7.682 1.00 26.01 94 ASP A N 1
ATOM 2820 C CA . ASP B 1 94 ? -7.560 -2.141 7.453 1.00 29.81 94 ASP A CA 1
ATOM 2821 C C . ASP B 1 94 ? -8.491 -2.093 6.249 1.00 34.14 94 ASP A C 1
ATOM 2822 O O . ASP B 1 94 ? -8.458 -2.977 5.385 1.00 30.12 94 ASP A O 1
ATOM 2827 N N . GLU B 1 95 ? -9.327 -1.057 6.174 1.00 26.25 95 GLU A N 1
ATOM 2828 C CA . GLU B 1 95 ? -10.276 -0.934 5.076 1.00 27.95 95 GLU A CA 1
ATOM 2829 C C . GLU B 1 95 ? -9.598 -0.598 3.754 1.00 20.95 95 GLU A C 1
ATOM 2830 O O . GLU B 1 95 ? -10.181 -0.846 2.694 1.00 33.07 95 GLU A O 1
ATOM 2836 N N . THR B 1 96 ? -8.384 -0.045 3.790 1.00 24.90 96 THR A N 1
ATOM 2837 C CA . THR B 1 96 ? -7.647 0.206 2.556 1.00 22.62 96 THR A CA 1
ATOM 2838 C C . THR B 1 96 ? -7.025 -1.078 2.017 1.00 21.72 96 THR A C 1
ATOM 2839 O O . THR B 1 96 ? -7.124 -1.369 0.819 1.00 23.86 96 THR A O 1
ATOM 2843 N N . LEU B 1 97 ? -6.385 -1.860 2.891 1.00 22.30 97 LEU A N 1
ATOM 2844 C CA . LEU B 1 97 ? -5.767 -3.109 2.456 1.00 23.10 97 LEU A CA 1
ATOM 2845 C C . LEU B 1 97 ? -6.811 -4.135 2.035 1.00 21.91 97 LEU A C 1
ATOM 2846 O O . LEU B 1 97 ? -6.542 -4.968 1.162 1.00 23.84 97 LEU A O 1
ATOM 2851 N N . GLN B 1 98 ? -8.001 -4.092 2.641 1.00 16.08 98 GLN A N 1
ATOM 2852 C CA . GLN B 1 98 ? -9.085 -4.962 2.198 1.00 30.29 98 GLN A CA 1
ATOM 2853 C C . GLN B 1 98 ? -9.534 -4.626 0.781 1.00 22.20 98 GLN A C 1
ATOM 2854 O O . GLN B 1 98 ? -9.956 -5.520 0.040 1.00 31.01 98 GLN A O 1
ATOM 2860 N N . ARG B 1 99 ? -9.452 -3.353 0.384 1.00 19.89 99 ARG A N 1
ATOM 2861 C CA . ARG B 1 99 ? -9.837 -2.977 -0.973 1.00 24.93 99 ARG A CA 1
ATOM 2862 C C . ARG B 1 99 ? -8.760 -3.350 -1.985 1.00 25.70 99 ARG A C 1
ATOM 2863 O O . ARG B 1 99 ? -9.075 -3.727 -3.120 1.00 28.52 99 ARG A O 1
ATOM 2871 N N . TRP B 1 100 ? -7.486 -3.246 -1.598 1.00 25.35 100 TRP A N 1
ATOM 2872 C CA . TRP B 1 100 ? -6.409 -3.630 -2.504 1.00 20.95 100 TRP A CA 1
ATOM 2873 C C . TRP B 1 100 ? -6.411 -5.129 -2.771 1.00 23.38 100 TRP A C 1
ATOM 2874 O O . TRP B 1 100 ? -5.984 -5.567 -3.846 1.00 32.02 100 TRP A O 1
ATOM 2885 N N . ALA B 1 101 ? -6.886 -5.927 -1.812 1.00 17.50 101 ALA A N 1
ATOM 2886 C CA . ALA B 1 101 ? -6.977 -7.368 -2.013 1.00 25.12 101 ALA A CA 1
ATOM 2887 C C . ALA B 1 101 ? -8.006 -7.738 -3.073 1.00 29.56 101 ALA A C 1
ATOM 2888 O O . ALA B 1 101 ? -7.946 -8.846 -3.616 1.00 21.87 101 ALA A O 1
ATOM 2890 N N . ILE B 1 102 ? -8.947 -6.841 -3.373 1.00 29.68 102 ILE A N 1
ATOM 2891 C CA . ILE B 1 102 ? -9.880 -7.075 -4.471 1.00 27.22 102 ILE A CA 1
ATOM 2892 C C . ILE B 1 102 ? -9.150 -6.999 -5.806 1.00 19.66 102 ILE A C 1
ATOM 2893 O O . ILE B 1 102 ? -9.290 -7.879 -6.664 1.00 45.18 102 ILE A O 1
ATOM 2898 N N . LYS B 1 103 ? -8.359 -5.942 -5.999 1.00 19.12 103 LYS A N 1
ATOM 2899 C CA . LYS B 1 103 ? -7.677 -5.724 -7.269 1.00 27.83 103 LYS A CA 1
ATOM 2900 C C . LYS B 1 103 ? -6.478 -6.653 -7.427 1.00 23.80 103 LYS A C 1
ATOM 2901 O O . LYS B 1 103 ? -6.298 -7.272 -8.481 1.00 29.66 103 LYS A O 1
ATOM 2907 N N . TYR B 1 104 ? -5.652 -6.761 -6.390 1.00 27.66 104 TYR A N 1
ATOM 2908 C CA . TYR B 1 104 ? -4.506 -7.668 -6.387 1.00 18.44 104 TYR A CA 1
ATOM 2909 C C . TYR B 1 104 ? -4.962 -8.987 -5.774 1.00 25.55 104 TYR A C 1
ATOM 2910 O O . TYR B 1 104 ? -4.967 -9.151 -4.552 1.00 19.49 104 TYR A O 1
ATOM 2919 N N . THR B 1 105 ? -5.346 -9.934 -6.632 1.00 23.37 105 THR A N 1
ATOM 2920 C CA . THR B 1 105 ? -5.982 -11.170 -6.193 1.00 26.84 105 THR A CA 1
ATOM 2921 C C . THR B 1 105 ? -5.004 -12.193 -5.628 1.00 30.24 105 THR A C 1
ATOM 2922 O O . THR B 1 105 ? -5.446 -13.235 -5.133 1.00 21.97 105 THR A O 1
ATOM 2926 N N . LYS B 1 106 ? -3.697 -11.937 -5.697 1.00 28.22 106 LYS A N 1
ATOM 2927 C CA . LYS B 1 106 ? -2.700 -12.783 -5.050 1.00 23.30 106 LYS A CA 1
ATOM 2928 C C . LYS B 1 106 ? -2.060 -12.090 -3.853 1.00 26.75 106 LYS A C 1
ATOM 2929 O O . LYS B 1 106 ? -0.937 -12.430 -3.468 1.00 30.41 106 LYS A O 1
ATOM 2935 N N . PHE B 1 107 ? -2.756 -11.125 -3.260 1.00 20.63 107 PHE A N 1
ATOM 2936 C CA . PHE B 1 107 ? -2.249 -10.340 -2.144 1.00 16.67 107 PHE A CA 1
ATOM 2937 C C . PHE B 1 107 ? -3.011 -10.704 -0.878 1.00 18.18 107 PHE A C 1
ATOM 2938 O O . PHE B 1 107 ? -4.247 -10.708 -0.871 1.00 20.90 107 PHE A O 1
ATOM 2946 N N . PHE B 1 108 ? -2.274 -11.010 0.187 1.00 21.49 108 PHE A N 1
ATOM 2947 C CA . PHE B 1 108 ? -2.860 -11.382 1.469 1.00 21.79 108 PHE A CA 1
ATOM 2948 C C . PHE B 1 108 ? -2.777 -10.178 2.401 1.00 27.23 108 PHE A C 1
ATOM 2949 O O . PHE B 1 108 ? -1.681 -9.734 2.757 1.00 20.36 108 PHE A O 1
ATOM 2957 N N . ASN B 1 109 ? -3.934 -9.653 2.793 1.00 28.25 109 ASN A N 1
ATOM 2958 C CA . ASN B 1 109 ? -3.998 -8.534 3.720 1.00 30.89 109 ASN A CA 1
ATOM 2959 C C . ASN B 1 109 ? -4.178 -9.072 5.135 1.00 26.47 109 ASN A C 1
ATOM 2960 O O . ASN B 1 109 ? -5.072 -9.886 5.385 1.00 36.14 109 ASN A O 1
ATOM 2965 N N . CYS B 1 110 ? -3.322 -8.630 6.050 1.00 30.53 110 CYS A N 1
ATOM 2966 C CA . CYS B 1 110 ? -3.344 -9.173 7.399 1.00 43.57 110 CYS A CA 1
ATOM 2967 C C . CYS B 1 110 ? -4.631 -8.752 8.109 1.00 50.71 110 CYS A C 1
ATOM 2968 O O . CYS B 1 110 ? -5.142 -7.654 7.863 1.00 49.49 110 CYS A O 1
ATOM 2971 N N . PRO B 1 111 ? -5.195 -9.603 8.981 1.00 65.97 111 PRO A N 1
ATOM 2972 C CA . PRO B 1 111 ? -6.455 -9.240 9.649 1.00 61.08 111 PRO A CA 1
ATOM 2973 C C . PRO B 1 111 ? -6.310 -8.073 10.614 1.00 78.43 111 PRO A C 1
ATOM 2974 O O . PRO B 1 111 ? -5.213 -7.542 10.814 1.00 68.36 111 PRO A O 1
ATOM 2978 N N . PHE B 1 112 ? -7.427 -7.675 11.229 1.00 97.87 112 PHE A N 1
ATOM 2979 C CA . PHE B 1 112 ? -7.420 -6.499 12.092 1.00 109.08 112 PHE A CA 1
ATOM 2980 C C . PHE B 1 112 ? -6.762 -6.789 13.436 1.00 120.12 112 PHE A C 1
ATOM 2981 O O . PHE B 1 112 ? -6.117 -5.905 14.011 1.00 120.48 112 PHE A O 1
ATOM 2989 N N . SER B 1 113 ? -6.906 -8.013 13.949 1.00 128.69 113 SER A N 1
ATOM 2990 C CA . SER B 1 113 ? -6.373 -8.326 15.272 1.00 134.88 113 SER A CA 1
ATOM 2991 C C . SER B 1 113 ? -4.854 -8.449 15.241 1.00 138.55 113 SER A C 1
ATOM 2992 O O . SER B 1 113 ? -4.161 -7.921 16.119 1.00 140.68 113 SER A O 1
ATOM 2995 N N . MET B 1 114 ? -4.318 -9.143 14.238 1.00 137.52 114 MET A N 1
ATOM 2996 C CA . MET B 1 114 ? -2.876 -9.319 14.121 1.00 137.71 114 MET A CA 1
ATOM 2997 C C . MET B 1 114 ? -2.236 -8.151 13.383 1.00 131.97 114 MET A C 1
ATOM 2998 O O . MET B 1 114 ? -1.221 -8.325 12.699 1.00 128.54 114 MET A O 1
ATOM 3003 N N . MET B 1 115 ? -2.813 -6.959 13.515 1.00 133.76 115 MET A N 1
ATOM 3004 C CA . MET B 1 115 ? -2.328 -5.807 12.762 1.00 138.89 115 MET A CA 1
ATOM 3005 C C . MET B 1 115 ? -1.235 -5.053 13.517 1.00 154.34 115 MET A C 1
ATOM 3006 O O . MET B 1 115 ? -0.104 -4.946 13.035 1.00 156.60 115 MET A O 1
ATOM 3011 N N . ASP B 1 116 ? -1.558 -4.531 14.706 1.00 162.84 116 ASP A N 1
ATOM 3012 C CA . ASP B 1 116 ? -0.663 -3.643 15.453 1.00 166.91 116 ASP A CA 1
ATOM 3013 C C . ASP B 1 116 ? -0.439 -4.209 16.857 1.00 155.10 116 ASP A C 1
ATOM 3014 O O . ASP B 1 116 ? -0.846 -3.603 17.850 1.00 158.63 116 ASP A O 1
ATOM 3019 N N . PHE B 1 117 ? 0.228 -5.358 16.947 1.00 138.84 117 PHE A N 1
ATOM 3020 C CA . PHE B 1 117 ? 0.458 -5.961 18.253 1.00 126.66 117 PHE A CA 1
ATOM 3021 C C . PHE B 1 117 ? 1.731 -6.793 18.251 1.00 108.48 117 PHE A C 1
ATOM 3022 O O . PHE B 1 117 ? 1.968 -7.582 17.332 1.00 87.93 117 PHE A O 1
ATOM 3030 N N . GLU B 1 118 ? 2.545 -6.596 19.290 1.00 123.80 118 GLU A N 1
ATOM 3031 C CA . GLU B 1 118 ? 3.671 -7.477 19.569 1.00 127.32 118 GLU A CA 1
ATOM 3032 C C . GLU B 1 118 ? 3.208 -8.865 19.992 1.00 126.28 118 GLU A C 1
ATOM 3033 O O . GLU B 1 118 ? 3.945 -9.840 19.810 1.00 129.60 118 GLU A O 1
ATOM 3039 N N . ARG B 1 119 ? 1.991 -8.974 20.521 1.00 117.07 119 ARG A N 1
ATOM 3040 C CA . ARG B 1 119 ? 1.390 -10.202 21.030 1.00 107.53 119 ARG A CA 1
ATOM 3041 C C . ARG B 1 119 ? 1.103 -11.227 19.940 1.00 107.63 119 ARG A C 1
ATOM 3042 O O . ARG B 1 119 ? 0.467 -12.245 20.247 1.00 109.11 119 ARG A O 1
ATOM 3050 N N . ILE B 1 120 ? 1.544 -11.002 18.700 1.00 107.05 120 ILE A N 1
ATOM 3051 C CA . ILE B 1 120 ? 1.248 -11.932 17.617 1.00 109.24 120 ILE A CA 1
ATOM 3052 C C . ILE B 1 120 ? 1.946 -13.269 17.832 1.00 118.10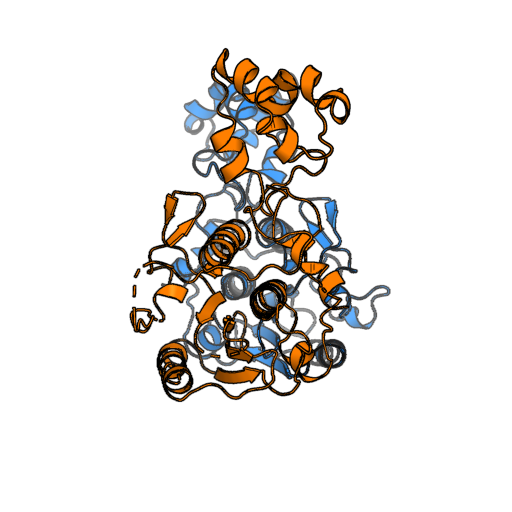 120 ILE A C 1
ATOM 3053 O O . ILE B 1 120 ? 1.483 -14.301 17.332 1.00 127.79 120 ILE A O 1
ATOM 3058 N N . HIS B 1 121 ? 3.047 -13.280 18.585 1.00 112.83 121 HIS A N 1
ATOM 3059 C CA . HIS B 1 121 ? 3.739 -14.527 18.882 1.00 105.61 121 HIS A CA 1
ATOM 3060 C C . HIS B 1 121 ? 2.987 -15.381 19.892 1.00 99.63 121 HIS A C 1
ATOM 3061 O O . HIS B 1 121 ? 3.203 -16.598 19.942 1.00 99.07 121 HIS A O 1
ATOM 3068 N N . TYR B 1 122 ? 2.108 -14.778 20.689 1.00 96.41 122 TYR A N 1
ATOM 3069 C CA . TYR B 1 122 ? 1.349 -15.495 21.702 1.00 93.90 122 TYR A CA 1
ATOM 3070 C C . TYR B 1 122 ? -0.142 -15.535 21.405 1.00 90.40 122 TYR A C 1
ATOM 3071 O O . TYR B 1 122 ? -0.910 -16.042 22.228 1.00 89.66 122 TYR A O 1
ATOM 3080 N N . LYS B 1 123 ? -0.571 -15.016 20.259 1.00 86.81 123 LYS A N 1
ATOM 3081 C CA . LYS B 1 123 ? -1.973 -15.099 19.887 1.00 83.01 123 LYS A CA 1
ATOM 3082 C C . LYS B 1 123 ? -2.351 -16.540 19.566 1.00 78.72 123 LYS A C 1
ATOM 3083 O O . LYS B 1 123 ? -1.540 -17.323 19.063 1.00 76.86 123 LYS A O 1
ATOM 3089 N N . PHE B 1 124 ? -3.603 -16.883 19.874 1.00 76.23 124 PHE A N 1
ATOM 3090 C CA . PHE B 1 124 ? -4.047 -18.270 19.787 1.00 72.23 124 PHE A CA 1
ATOM 3091 C C . PHE B 1 124 ? -3.913 -18.810 18.368 1.00 75.71 124 PHE A C 1
ATOM 3092 O O . PHE B 1 124 ? -3.299 -19.860 18.147 1.00 69.67 124 PHE A O 1
ATOM 3100 N N . ASN B 1 125 ? -4.485 -18.108 17.396 1.00 81.81 125 ASN A N 1
ATOM 3101 C CA . ASN B 1 125 ? -4.375 -18.474 15.990 1.00 89.50 125 ASN A CA 1
ATOM 3102 C C . ASN B 1 125 ? -3.453 -17.480 15.296 1.00 99.05 125 ASN A C 1
ATOM 3103 O O . ASN B 1 125 ? -3.712 -16.271 15.313 1.00 113.99 125 ASN A O 1
ATOM 3108 N N . GLN B 1 126 ? -2.385 -17.988 14.696 1.00 90.83 126 GLN A N 1
ATOM 3109 C CA . GLN B 1 126 ? -1.405 -17.176 13.994 1.00 83.87 126 GLN A CA 1
ATOM 3110 C C . GLN B 1 126 ? -1.484 -17.440 12.497 1.00 62.38 126 GLN A C 1
ATOM 3111 O O . GLN B 1 126 ? -2.108 -18.401 12.039 1.00 69.09 126 GLN A O 1
ATOM 3117 N N . VAL B 1 127 ? -0.835 -16.571 11.736 1.00 58.71 127 VAL A N 1
ATOM 3118 C CA . VAL B 1 127 ? -0.755 -16.745 10.293 1.00 52.12 127 VAL A CA 1
ATOM 3119 C C . VAL B 1 127 ? 0.415 -17.665 9.973 1.00 44.16 127 VAL A C 1
ATOM 3120 O O . VAL B 1 127 ? 1.466 -17.617 10.624 1.00 41.64 127 VAL A O 1
ATOM 3124 N N . ASP B 1 128 ? 0.222 -18.539 8.990 1.00 42.27 128 ASP A N 1
ATOM 3125 C CA . ASP B 1 128 ? 1.262 -19.446 8.516 1.00 34.64 128 ASP A CA 1
ATOM 3126 C C . ASP B 1 128 ? 1.551 -19.078 7.068 1.00 32.56 128 ASP A C 1
ATOM 3127 O O . ASP B 1 128 ? 0.709 -19.293 6.189 1.00 25.81 128 ASP A O 1
ATOM 3140 N N . VAL B 1 130 ? 3.351 -20.302 4.817 1.00 25.16 130 VAL A N 1
ATOM 3141 C CA . VAL B 1 130 ? 3.240 -21.413 3.877 1.00 29.76 130 VAL A CA 1
ATOM 3142 C C . VAL B 1 130 ? 1.780 -21.664 3.523 1.00 31.76 130 VAL A C 1
ATOM 3143 O O . VAL B 1 130 ? 1.435 -21.858 2.351 1.00 28.90 130 VAL A O 1
ATOM 3147 N N . LYS B 1 131 ? 0.899 -21.668 4.527 1.00 28.97 131 LYS A N 1
ATOM 3148 C CA . LYS B 1 131 ? -0.526 -21.816 4.250 1.00 24.76 131 LYS A CA 1
ATOM 3149 C C . LYS B 1 131 ? -1.065 -20.616 3.479 1.00 25.99 131 LYS A C 1
ATOM 3150 O O . LYS B 1 131 ? -2.023 -20.751 2.710 1.00 36.52 131 LYS A O 1
ATOM 3156 N N . VAL B 1 132 ? -0.462 -19.440 3.669 1.00 27.92 132 VAL A N 1
ATOM 3157 C CA . VAL B 1 132 ? -0.823 -18.276 2.862 1.00 17.57 132 VAL A CA 1
ATOM 3158 C C . VAL B 1 132 ? -0.477 -18.524 1.401 1.00 26.88 132 VAL A C 1
ATOM 3159 O O . VAL B 1 132 ? -1.274 -18.251 0.496 1.00 18.67 132 VAL A O 1
ATOM 3163 N N . TYR B 1 133 ? 0.722 -19.056 1.151 1.00 28.97 133 TYR A N 1
ATOM 3164 C CA . TYR B 1 133 ? 1.146 -19.326 -0.217 1.00 22.76 133 TYR A CA 1
ATOM 3165 C C . TYR B 1 133 ? 0.302 -20.425 -0.852 1.00 31.37 133 TYR A C 1
ATOM 3166 O O . TYR B 1 133 ? -0.014 -20.362 -2.046 1.00 26.90 133 TYR A O 1
ATOM 3175 N N . LYS B 1 134 ? -0.076 -21.436 -0.070 1.00 27.31 134 LYS A N 1
ATOM 3176 C CA . LYS B 1 134 ? -0.856 -22.554 -0.585 1.00 26.80 134 LYS A CA 1
ATOM 3177 C C . LYS B 1 134 ? -2.341 -22.240 -0.713 1.00 34.90 134 LYS A C 1
ATOM 3178 O O . LYS B 1 134 ? -3.073 -23.031 -1.317 1.00 31.94 134 LYS A O 1
ATOM 3184 N N . GLY B 1 135 ? -2.799 -21.119 -0.168 1.00 19.54 135 GLY A N 1
ATOM 3185 C CA . GLY B 1 135 ? -4.208 -20.784 -0.225 1.00 27.56 135 GLY A CA 1
ATOM 3186 C C . GLY B 1 135 ? -5.049 -21.458 0.834 1.00 33.69 135 GLY A C 1
ATOM 3187 O O . GLY B 1 135 ? -6.162 -21.912 0.542 1.00 31.88 135 GLY A O 1
ATOM 3188 N N . GLU B 1 136 ? -4.545 -21.538 2.066 1.00 24.63 136 GLU A N 1
ATOM 3189 C CA . GLU B 1 136 ? -5.249 -22.215 3.146 1.00 31.70 136 GLU A CA 1
ATOM 3190 C C . GLU B 1 136 ? -5.444 -21.321 4.364 1.00 28.47 136 GLU A C 1
ATOM 3191 O O . GLU B 1 136 ? -5.792 -21.824 5.438 1.00 38.38 136 GLU A O 1
ATOM 3197 N N . GLU B 1 137 ? -5.228 -20.016 4.228 1.00 23.60 137 GLU A N 1
ATOM 3198 C CA . GLU B 1 137 ? -5.428 -19.059 5.305 1.00 24.70 137 GLU A CA 1
ATOM 3199 C C . GLU B 1 137 ? -6.591 -18.136 4.969 1.00 26.93 137 GLU A C 1
ATOM 3200 O O . GLU B 1 137 ? -6.736 -17.695 3.825 1.00 23.04 137 GLU A O 1
ATOM 3206 N N . LEU B 1 138 ? -7.416 -17.849 5.973 1.00 25.95 138 LEU A N 1
ATOM 3207 C CA . LEU B 1 138 ? -8.554 -16.959 5.795 1.00 31.29 138 LEU A CA 1
ATOM 3208 C C . LEU B 1 138 ? -8.096 -15.507 5.764 1.00 36.29 138 LEU A C 1
ATOM 3209 O O . LEU B 1 138 ? -7.414 -15.039 6.682 1.00 33.33 138 LEU A O 1
ATOM 3214 N N . GLN B 1 139 ? -8.465 -14.802 4.701 1.00 24.57 139 GLN A N 1
ATOM 3215 C CA . GLN B 1 139 ? -8.346 -13.357 4.611 1.00 29.59 139 GLN A CA 1
ATOM 3216 C C . GLN B 1 139 ? -9.725 -12.775 4.336 1.00 31.49 139 GLN A C 1
ATOM 3217 O O . GLN B 1 139 ? -10.665 -13.489 3.977 1.00 25.50 139 GLN A O 1
ATOM 3223 N N . TYR B 1 140 ? -9.847 -11.464 4.506 1.00 36.87 140 TYR A N 1
ATOM 3224 C CA . TYR B 1 140 ? -11.139 -10.794 4.407 1.00 40.91 140 TYR A CA 1
ATOM 3225 C C . TYR B 1 140 ? -11.082 -9.771 3.280 1.00 35.83 140 TYR A C 1
ATOM 3226 O O . TYR B 1 140 ? -10.527 -8.679 3.438 1.00 38.61 140 TYR A O 1
ATOM 3235 N N . VAL B 1 141 ? -11.658 -10.149 2.141 1.00 30.85 141 VAL A N 1
ATOM 3236 C CA . VAL B 1 141 ? -11.758 -9.306 0.958 1.00 31.75 141 VAL A CA 1
ATOM 3237 C C . VAL B 1 141 ? -13.193 -8.811 0.865 1.00 50.73 141 VAL A C 1
ATOM 3238 O O . VAL B 1 141 ? -14.135 -9.611 0.942 1.00 47.62 141 VAL A O 1
ATOM 3242 N N . GLU B 1 142 ? -13.356 -7.501 0.694 1.00 73.28 142 GLU A N 1
ATOM 3243 C CA . GLU B 1 142 ? -14.649 -6.820 0.857 1.00 83.79 142 GLU A CA 1
ATOM 3244 C C . GLU B 1 142 ? -15.089 -7.109 2.291 1.00 79.73 142 GLU A C 1
ATOM 3245 O O . GLU B 1 142 ? -14.302 -6.878 3.223 1.00 82.96 142 GLU A O 1
ATOM 3251 N N . GLY B 1 143 ? -16.299 -7.608 2.521 1.00 61.84 143 GLY A N 1
ATOM 3252 C CA . GLY B 1 143 ? -16.698 -8.024 3.850 1.00 64.80 143 GLY A CA 1
ATOM 3253 C C . GLY B 1 143 ? -16.896 -9.523 3.917 1.00 62.56 143 GLY A C 1
ATOM 3254 O O . GLY B 1 143 ? -17.757 -10.016 4.653 1.00 70.10 143 GLY A O 1
ATOM 3255 N N . LYS B 1 144 ? -16.089 -10.258 3.154 1.00 43.95 144 LYS A N 1
ATOM 3256 C CA . LYS B 1 144 ? -16.278 -11.686 2.954 1.00 42.99 144 LYS A CA 1
ATOM 3257 C C . LYS B 1 144 ? -14.982 -12.436 3.226 1.00 44.99 144 LYS A C 1
ATOM 3258 O O . LYS B 1 144 ? -13.902 -12.002 2.813 1.00 41.51 144 LYS A O 1
ATOM 3264 N N . ALA B 1 145 ? -15.100 -13.563 3.925 1.00 38.02 145 ALA A N 1
ATOM 3265 C CA . ALA B 1 145 ? -13.954 -14.429 4.163 1.00 25.62 145 ALA A CA 1
ATOM 3266 C C . ALA B 1 145 ? -13.537 -15.119 2.870 1.00 29.71 145 ALA A C 1
ATOM 3267 O O . ALA B 1 145 ? -14.380 -15.539 2.073 1.00 26.76 145 ALA A O 1
ATOM 3269 N N . VAL B 1 146 ? -12.228 -15.242 2.668 1.00 27.45 146 VAL A N 1
ATOM 3270 C CA . VAL B 1 146 ? -11.681 -15.733 1.406 1.00 19.06 146 VAL A CA 1
ATOM 3271 C C . VAL B 1 146 ? -10.432 -16.554 1.694 1.00 26.42 146 VAL A C 1
ATOM 3272 O O . VAL B 1 146 ? -9.592 -16.166 2.511 1.00 31.92 146 VAL A O 1
ATOM 3276 N N . LYS B 1 147 ? -10.316 -17.699 1.020 1.00 20.92 147 LYS A N 1
ATOM 3277 C CA . LYS B 1 147 ? -9.096 -18.498 1.012 1.00 29.35 147 LYS A CA 1
ATOM 3278 C C . LYS B 1 147 ? -8.630 -18.641 -0.428 1.00 31.59 147 LYS A C 1
ATOM 3279 O O . LYS B 1 147 ? -9.367 -19.161 -1.273 1.00 41.33 147 LYS A O 1
ATOM 3285 N N . ARG B 1 148 ? -7.412 -18.180 -0.704 1.00 27.07 148 ARG A N 1
ATOM 3286 C CA . ARG B 1 148 ? -6.882 -18.163 -2.060 1.00 20.94 148 ARG A CA 1
ATOM 3287 C C . ARG B 1 148 ? -5.365 -18.152 -1.987 1.00 33.48 148 ARG A C 1
ATOM 3288 O O . ARG B 1 148 ? -4.801 -17.637 -1.014 1.00 29.96 148 ARG A O 1
ATOM 3296 N N . PRO B 1 149 ? -4.678 -18.717 -2.981 1.00 28.60 149 PRO A N 1
ATOM 3297 C CA . PRO B 1 149 ? -3.209 -18.697 -2.968 1.00 30.55 149 PRO A CA 1
ATOM 3298 C C . PRO B 1 149 ? -2.681 -17.286 -3.182 1.00 26.18 149 PRO A C 1
ATOM 3299 O O . PRO B 1 149 ? -3.042 -16.610 -4.147 1.00 37.25 149 PRO A O 1
ATOM 3303 N N . CYS B 1 150 ? -1.818 -16.848 -2.268 1.00 17.09 150 CYS A N 1
ATOM 3304 C CA . CYS B 1 150 ? -1.240 -15.512 -2.292 1.00 14.81 150 CYS A CA 1
ATOM 3305 C C . CYS B 1 150 ? 0.278 -15.617 -2.274 1.00 25.95 150 CYS A C 1
ATOM 3306 O O . CYS B 1 150 ? 0.842 -16.353 -1.456 1.00 33.35 150 CYS A O 1
ATOM 3309 N N . ASN B 1 151 ? 0.933 -14.887 -3.178 1.00 19.92 151 ASN A N 1
ATOM 3310 C CA . ASN B 1 151 ? 2.388 -14.795 -3.211 1.00 27.40 151 ASN A CA 1
ATOM 3311 C C . ASN B 1 151 ? 2.894 -13.441 -2.727 1.00 25.35 151 ASN A C 1
ATOM 3312 O O . ASN B 1 151 ? 4.080 -13.136 -2.890 1.00 25.14 151 ASN A O 1
ATOM 3317 N N . THR B 1 152 ? 2.023 -12.620 -2.143 1.00 18.14 152 THR A N 1
ATOM 3318 C CA . THR B 1 152 ? 2.424 -11.380 -1.496 1.00 12.38 152 THR A CA 1
ATOM 3319 C C . THR B 1 152 ? 1.659 -11.230 -0.190 1.00 19.52 152 THR A C 1
ATOM 3320 O O . THR B 1 152 ? 0.492 -11.617 -0.086 1.00 23.63 152 THR A O 1
ATOM 3324 N N . PHE B 1 153 ? 2.335 -10.664 0.806 1.00 25.60 153 PHE A N 1
ATOM 3325 C CA . PHE B 1 153 ? 1.776 -10.460 2.134 1.00 19.47 153 PHE A CA 1
ATOM 3326 C C . PHE B 1 153 ? 2.067 -9.035 2.577 1.00 22.11 153 PHE A C 1
ATOM 3327 O O . PHE B 1 153 ? 3.189 -8.546 2.416 1.00 24.77 153 PHE A O 1
ATOM 3335 N N . GLY B 1 154 ? 1.057 -8.371 3.132 1.00 22.55 154 GLY A N 1
ATOM 3336 C CA . GLY B 1 154 ? 1.213 -6.989 3.538 1.00 14.76 154 GLY A CA 1
ATOM 3337 C C . GLY B 1 154 ? 0.562 -6.667 4.866 1.00 22.43 154 GLY A C 1
ATOM 3338 O O . GLY B 1 154 ? -0.540 -7.139 5.156 1.00 26.50 154 GLY A O 1
ATOM 3339 N N . CYS B 1 155 ? 1.234 -5.857 5.679 1.00 22.62 155 CYS A N 1
ATOM 3340 C CA . CYS B 1 155 ? 0.699 -5.486 6.979 1.00 17.05 155 CYS A CA 1
ATOM 3341 C C . CYS B 1 155 ? 1.334 -4.177 7.423 1.00 29.30 155 CYS A C 1
ATOM 3342 O O . CYS B 1 155 ? 2.505 -3.912 7.141 1.00 32.93 155 CYS A O 1
ATOM 3345 N N . VAL B 1 156 ? 0.540 -3.362 8.112 1.00 17.20 156 VAL A N 1
ATOM 3346 C CA . VAL B 1 156 ? 0.992 -2.108 8.703 1.00 16.86 156 VAL A CA 1
ATOM 3347 C C . VAL B 1 156 ? 0.765 -2.197 10.203 1.00 23.91 156 VAL A C 1
ATOM 3348 O O . VAL B 1 156 ? -0.343 -2.518 10.646 1.00 27.40 156 VAL A O 1
ATOM 3352 N N . LEU B 1 157 ? 1.807 -1.916 10.983 1.00 22.32 157 LEU A N 1
ATOM 3353 C CA . LEU B 1 157 ? 1.745 -2.069 12.428 1.00 29.72 157 LEU A CA 1
ATOM 3354 C C . LEU B 1 157 ? 2.238 -0.806 13.121 1.00 35.73 157 LEU A C 1
ATOM 3355 O O . LEU B 1 157 ? 2.957 0.012 12.541 1.00 37.54 157 LEU A O 1
ATOM 3360 N N . ASN B 1 158 ? 1.837 -0.666 14.382 1.00 34.05 158 ASN A N 1
ATOM 3361 C CA . ASN B 1 158 ? 2.179 0.486 15.206 1.00 37.74 158 ASN A CA 1
ATOM 3362 C C . ASN B 1 158 ? 3.314 0.099 16.146 1.00 41.90 158 ASN A C 1
ATOM 3363 O O . ASN B 1 158 ? 3.194 -0.870 16.903 1.00 48.37 158 ASN A O 1
ATOM 3368 N N . THR B 1 159 ? 4.408 0.858 16.101 1.00 50.71 159 THR A N 1
ATOM 3369 C CA . THR B 1 159 ? 5.569 0.609 16.945 1.00 50.36 159 THR A CA 1
ATOM 3370 C C . THR B 1 159 ? 5.469 1.287 18.305 1.00 52.88 159 THR A C 1
ATOM 3371 O O . THR B 1 159 ? 6.482 1.398 19.003 1.00 53.31 159 THR A O 1
ATOM 3375 N N . ASP B 1 160 ? 4.275 1.738 18.697 1.00 68.20 160 ASP A N 1
ATOM 3376 C CA . ASP B 1 160 ? 4.121 2.428 19.972 1.00 86.51 160 ASP A CA 1
ATOM 3377 C C . ASP B 1 160 ? 4.342 1.504 21.163 1.00 100.58 160 ASP A C 1
ATOM 3378 O O . ASP B 1 160 ? 4.605 1.993 22.267 1.00 106.19 160 ASP A O 1
ATOM 3383 N N . PHE B 1 161 ? 4.240 0.185 20.971 1.00 111.53 161 PHE A N 1
ATOM 3384 C CA . PHE B 1 161 ? 4.508 -0.737 22.072 1.00 121.55 161 PHE A CA 1
ATOM 3385 C C . PHE B 1 161 ? 5.955 -0.624 22.537 1.00 125.38 161 PHE A C 1
ATOM 3386 O O . PHE B 1 161 ? 6.228 -0.604 23.743 1.00 129.46 161 PHE A O 1
ATOM 3394 N N . SER B 1 162 ? 6.895 -0.543 21.598 1.00 119.96 162 SER A N 1
ATOM 3395 C CA . SER B 1 162 ? 8.252 -0.152 21.943 1.00 117.10 162 SER A CA 1
ATOM 3396 C C . SER B 1 162 ? 8.270 1.339 22.254 1.00 135.44 162 SER A C 1
ATOM 3397 O O . SER B 1 162 ? 7.585 2.129 21.597 1.00 140.08 162 SER A O 1
ATOM 3400 N N . THR B 1 163 ? 9.044 1.719 23.270 1.00 146.87 163 THR A N 1
ATOM 3401 C CA . THR B 1 163 ? 8.950 3.069 23.815 1.00 153.08 163 THR A CA 1
ATOM 3402 C C . THR B 1 163 ? 9.211 4.117 22.738 1.00 144.84 163 THR A C 1
ATOM 3403 O O . THR B 1 163 ? 10.135 3.988 21.930 1.00 149.88 163 THR A O 1
ATOM 3407 N N . GLY B 1 164 ? 8.367 5.143 22.714 1.00 131.51 164 GLY A N 1
ATOM 3408 C CA . GLY B 1 164 ? 8.467 6.183 21.708 1.00 122.35 164 GLY A CA 1
ATOM 3409 C C . GLY B 1 164 ? 7.448 7.265 21.981 1.00 115.19 164 GLY A C 1
ATOM 3410 O O . GLY B 1 164 ? 6.640 7.170 22.909 1.00 106.04 164 GLY A O 1
ATOM 3411 N N . THR B 1 165 ? 7.496 8.306 21.145 1.00 123.24 165 THR A N 1
ATOM 3412 C CA . THR B 1 165 ? 6.603 9.446 21.328 1.00 128.29 165 THR A CA 1
ATOM 3413 C C . THR B 1 165 ? 5.139 9.040 21.220 1.00 120.13 165 THR A C 1
ATOM 3414 O O . THR B 1 165 ? 4.283 9.607 21.910 1.00 119.36 165 THR A O 1
ATOM 3418 N N . GLY B 1 166 ? 4.831 8.065 20.370 1.00 112.37 166 GLY A N 1
ATOM 3419 C CA . GLY B 1 166 ? 3.463 7.605 20.231 1.00 108.30 166 GLY A CA 1
ATOM 3420 C C . GLY B 1 166 ? 3.222 6.750 19.005 1.00 97.30 166 GLY A C 1
ATOM 3421 O O . GLY B 1 166 ? 4.026 5.871 18.680 1.00 91.92 166 GLY A O 1
ATOM 3422 N N . LYS B 1 167 ? 2.111 7.005 18.318 1.00 83.76 167 LYS A N 1
ATOM 3423 C CA . LYS B 1 167 ? 1.741 6.221 17.147 1.00 75.83 167 LYS A CA 1
ATOM 3424 C C . LYS B 1 167 ? 2.740 6.433 16.017 1.00 70.61 167 LYS A C 1
ATOM 3425 O O . LYS B 1 167 ? 2.986 7.567 15.596 1.00 48.02 167 LYS A O 1
ATOM 3431 N N . HIS B 1 168 ? 3.313 5.336 15.525 1.00 66.57 168 HIS A N 1
ATOM 3432 C CA . HIS B 1 168 ? 4.228 5.372 14.388 1.00 62.61 168 HIS A CA 1
ATOM 3433 C C . HIS B 1 168 ? 3.991 4.119 13.559 1.00 54.57 168 HIS A C 1
ATOM 3434 O O . HIS B 1 168 ? 4.286 3.008 14.010 1.00 46.28 168 HIS A O 1
ATOM 3441 N N . TRP B 1 169 ? 3.459 4.296 12.353 1.00 27.15 169 TRP A N 1
ATOM 3442 C CA . TRP B 1 169 ? 3.156 3.168 11.487 1.00 36.25 169 TRP A CA 1
ATOM 3443 C C . TRP B 1 169 ? 4.386 2.748 10.695 1.00 36.06 169 TRP A C 1
ATOM 3444 O O . TRP B 1 169 ? 5.116 3.587 10.159 1.00 28.41 169 TRP A O 1
ATOM 3455 N N . VAL B 1 170 ? 4.614 1.437 10.628 1.00 24.33 170 VAL A N 1
ATOM 3456 C CA . VAL B 1 170 ? 5.633 0.853 9.768 1.00 26.26 170 VAL A CA 1
ATOM 3457 C C . VAL B 1 170 ? 4.988 -0.278 8.979 1.00 22.10 170 VAL A C 1
ATOM 3458 O O . VAL B 1 170 ? 3.962 -0.837 9.374 1.00 24.92 170 VAL A O 1
ATOM 3462 N N . ALA B 1 171 ? 5.601 -0.610 7.848 1.00 27.26 171 ALA A N 1
ATOM 3463 C CA . ALA B 1 171 ? 5.059 -1.599 6.930 1.00 22.67 171 ALA A CA 1
ATOM 3464 C C . ALA B 1 171 ? 5.889 -2.876 6.956 1.00 25.91 171 ALA A C 1
ATOM 3465 O O . ALA B 1 171 ? 7.102 -2.847 7.182 1.00 26.89 171 ALA A O 1
ATOM 3467 N N . ILE B 1 172 ? 5.214 -4.002 6.727 1.00 20.89 172 ILE A N 1
ATOM 3468 C CA . ILE B 1 172 ? 5.852 -5.302 6.561 1.00 20.01 172 ILE A CA 1
ATOM 3469 C C . ILE B 1 172 ? 5.318 -5.923 5.279 1.00 20.37 172 ILE A C 1
ATOM 3470 O O . ILE B 1 172 ? 4.101 -6.050 5.107 1.00 28.38 172 ILE A O 1
ATOM 3475 N N . PHE B 1 173 ? 6.224 -6.301 4.380 1.00 19.61 173 PHE A N 1
ATOM 3476 C CA . PHE B 1 173 ? 5.853 -6.859 3.087 1.00 21.91 173 PHE A CA 1
ATOM 3477 C C . PHE B 1 173 ? 6.654 -8.127 2.835 1.00 23.99 173 PHE A C 1
ATOM 3478 O O . PHE B 1 173 ? 7.879 -8.132 2.991 1.00 19.03 173 PHE A O 1
ATOM 3486 N N . VAL B 1 174 ? 5.960 -9.194 2.451 1.00 18.75 174 VAL A N 1
ATOM 3487 C CA . VAL B 1 174 ? 6.579 -10.470 2.113 1.00 21.07 174 VAL A CA 1
ATOM 3488 C C . VAL B 1 174 ? 6.344 -10.706 0.629 1.00 23.54 174 VAL A C 1
ATOM 3489 O O . VAL B 1 174 ? 5.200 -10.883 0.191 1.00 18.35 174 VAL A O 1
ATOM 3493 N N . ASP B 1 175 ? 7.421 -10.704 -0.150 1.00 24.22 175 ASP A N 1
ATOM 3494 C CA . ASP B 1 175 ? 7.345 -10.873 -1.595 1.00 22.03 175 ASP A CA 1
ATOM 3495 C C . ASP B 1 175 ? 7.740 -12.307 -1.931 1.00 27.42 175 ASP A C 1
ATOM 3496 O O . ASP B 1 175 ? 8.906 -12.688 -1.782 1.00 23.65 175 ASP A O 1
ATOM 3509 N N . ARG B 1 177 ? 6.990 -13.660 -5.024 1.00 16.12 177 ARG A N 1
ATOM 3510 C CA . ARG B 1 177 ? 6.796 -13.720 -6.468 1.00 24.63 177 ARG A CA 1
ATOM 3511 C C . ARG B 1 177 ? 8.072 -14.077 -7.218 1.00 25.67 177 ARG A C 1
ATOM 3512 O O . ARG B 1 177 ? 8.016 -14.783 -8.229 1.00 26.33 177 ARG A O 1
ATOM 3520 N N . GLY B 1 178 ? 9.226 -13.604 -6.753 1.00 31.30 178 GLY A N 1
ATOM 3521 C CA . GLY B 1 178 ? 10.464 -13.759 -7.482 1.00 36.11 178 GLY A CA 1
ATOM 3522 C C . GLY B 1 178 ? 11.234 -15.007 -7.097 1.00 46.95 178 GLY A C 1
ATOM 3523 O O . GLY B 1 178 ? 10.799 -15.828 -6.286 1.00 53.34 178 GLY A O 1
ATOM 3524 N N . ASP B 1 179 ? 12.418 -15.137 -7.699 1.00 30.93 179 ASP A N 1
ATOM 3525 C CA . ASP B 1 179 ? 13.255 -16.296 -7.424 1.00 20.46 179 ASP A CA 1
ATOM 3526 C C . ASP B 1 179 ? 13.897 -16.216 -6.048 1.00 31.77 179 ASP A C 1
ATOM 3527 O O . ASP B 1 179 ? 14.262 -17.256 -5.488 1.00 40.29 179 ASP A O 1
ATOM 3532 N N . CYS B 1 180 ? 14.033 -15.013 -5.494 1.00 29.95 180 CYS A N 1
ATOM 3533 C CA . CYS B 1 180 ? 14.501 -14.800 -4.129 1.00 28.84 180 CYS A CA 1
ATOM 3534 C C . CYS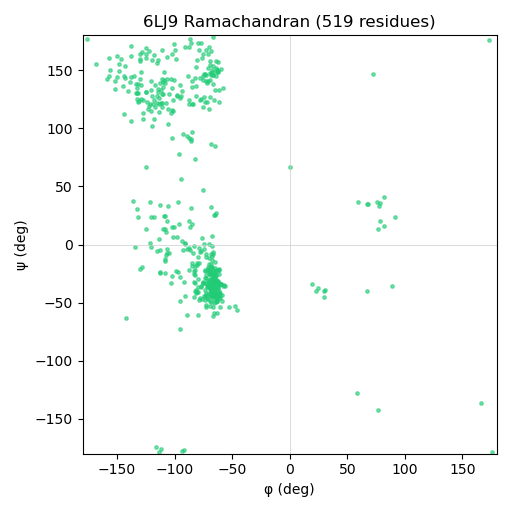 B 1 180 ? 13.383 -14.116 -3.355 1.00 34.60 180 CYS A C 1
ATOM 3535 O O . CYS B 1 180 ? 13.100 -12.934 -3.580 1.00 38.85 180 CYS A O 1
ATOM 3538 N N . TRP B 1 181 ? 12.746 -14.859 -2.458 1.00 29.38 181 TRP A N 1
ATOM 3539 C CA . TRP B 1 181 ? 11.697 -14.298 -1.624 1.00 24.00 181 TRP A CA 1
ATOM 3540 C C . TRP B 1 181 ? 12.309 -13.431 -0.532 1.00 36.80 181 TRP A C 1
ATOM 3541 O O . TRP B 1 181 ? 13.393 -13.716 -0.017 1.00 37.31 181 TRP A O 1
ATOM 3552 N N . SER B 1 182 ? 11.607 -12.357 -0.187 1.00 26.54 182 SER A N 1
ATOM 3553 C CA . SER B 1 182 ? 12.117 -11.386 0.767 1.00 19.80 182 SER A CA 1
ATOM 3554 C C . SER B 1 182 ? 11.049 -11.044 1.793 1.00 20.78 182 SER A C 1
ATOM 3555 O O . SER B 1 182 ? 9.874 -10.876 1.453 1.00 24.25 182 SER A O 1
ATOM 3558 N N . ILE B 1 183 ? 11.470 -10.953 3.050 1.00 23.16 183 ILE A N 1
ATOM 3559 C CA . ILE B 1 183 ? 10.645 -10.456 4.143 1.00 24.80 183 ILE A CA 1
ATOM 3560 C C . ILE B 1 183 ? 11.152 -9.061 4.475 1.00 33.64 183 ILE A C 1
ATOM 3561 O O . ILE B 1 183 ? 12.308 -8.895 4.882 1.00 33.06 183 ILE A O 1
ATOM 3566 N N . GLU B 1 184 ? 10.300 -8.058 4.286 1.00 29.71 184 GLU A N 1
ATOM 3567 C CA . GLU B 1 184 ? 10.726 -6.666 4.286 1.00 23.24 184 GLU A CA 1
ATOM 3568 C C . GLU B 1 184 ? 10.074 -5.902 5.430 1.00 21.89 184 GLU A C 1
ATOM 3569 O O . GLU B 1 184 ? 8.879 -6.060 5.697 1.00 29.85 184 GLU A O 1
ATOM 3575 N N . TYR B 1 185 ? 10.875 -5.075 6.099 1.00 25.13 185 TYR A N 1
ATOM 3576 C CA . TYR B 1 185 ? 10.411 -4.166 7.140 1.00 25.70 185 TYR A CA 1
ATOM 3577 C C . TYR B 1 185 ? 10.803 -2.753 6.738 1.00 28.69 185 TYR A C 1
ATOM 3578 O O . TYR B 1 185 ? 11.995 -2.447 6.624 1.00 28.39 185 TYR A O 1
ATOM 3587 N N . PHE B 1 186 ? 9.809 -1.897 6.522 1.00 18.58 186 PHE A N 1
ATOM 3588 C CA . PHE B 1 186 ? 10.037 -0.523 6.093 1.00 32.52 186 PHE A CA 1
ATOM 3589 C C . PHE B 1 186 ? 9.651 0.431 7.215 1.00 37.09 186 PHE A C 1
ATOM 3590 O O . PHE B 1 186 ? 8.506 0.421 7.678 1.00 31.81 186 PHE A O 1
ATOM 3598 N N . ASN B 1 187 ? 10.610 1.248 7.648 1.00 39.43 187 ASN A N 1
ATOM 3599 C CA . ASN B 1 187 ? 10.385 2.311 8.623 1.00 30.17 187 ASN A CA 1
ATOM 3600 C C . ASN B 1 187 ? 10.771 3.625 7.957 1.00 27.12 187 ASN A C 1
ATOM 3601 O O . ASN B 1 187 ? 11.944 3.839 7.634 1.00 22.97 187 ASN A O 1
ATOM 3606 N N . SER B 1 188 ? 9.786 4.502 7.752 1.00 29.84 188 SER A N 1
ATOM 3607 C CA . SER B 1 188 ? 10.050 5.770 7.083 1.00 28.45 188 SER A CA 1
ATOM 3608 C C . SER B 1 188 ? 10.986 6.666 7.883 1.00 26.82 188 SER A C 1
ATOM 3609 O O . SER B 1 188 ? 11.595 7.576 7.311 1.00 31.20 188 SER A O 1
ATOM 3612 N N . ALA B 1 189 ? 11.116 6.436 9.190 1.00 41.96 189 ALA A N 1
ATOM 3613 C CA . ALA B 1 189 ? 12.010 7.248 10.003 1.00 42.58 189 ALA A CA 1
ATOM 3614 C C . ALA B 1 189 ? 13.447 6.749 9.968 1.00 41.55 189 ALA A C 1
ATOM 3615 O O . ALA B 1 189 ? 14.361 7.509 10.306 1.00 42.09 189 ALA A O 1
ATOM 3617 N N . GLY B 1 190 ? 13.667 5.498 9.570 1.00 37.56 190 GLY A N 1
ATOM 3618 C CA . GLY B 1 190 ? 15.005 4.949 9.492 1.00 26.10 190 GLY A CA 1
ATOM 3619 C C . GLY B 1 190 ? 15.486 4.240 10.736 1.00 42.98 190 GLY A C 1
ATOM 3620 O O . GLY B 1 190 ? 16.701 4.137 10.939 1.00 54.71 190 GLY A O 1
ATOM 3621 N N . ASN B 1 191 ? 14.579 3.745 11.573 1.00 41.16 191 ASN A N 1
ATOM 3622 C CA . ASN B 1 191 ? 14.942 3.074 12.813 1.00 43.47 191 ASN A CA 1
ATOM 3623 C C . ASN B 1 191 ? 14.806 1.564 12.657 1.00 45.86 191 ASN A C 1
ATOM 3624 O O . ASN B 1 191 ? 13.880 1.076 12.004 1.00 54.16 191 ASN A O 1
ATOM 3629 N N . SER B 1 192 ? 15.737 0.831 13.274 1.00 46.35 192 SER A N 1
ATOM 3630 C CA . SER B 1 192 ? 15.790 -0.617 13.145 1.00 44.62 192 SER A CA 1
ATOM 3631 C C . SER B 1 192 ? 14.520 -1.259 13.709 1.00 41.59 192 SER A C 1
ATOM 3632 O O . SER B 1 192 ? 13.830 -0.665 14.541 1.00 37.16 192 SER A O 1
ATOM 3635 N N . PRO B 1 193 ? 14.187 -2.476 13.261 1.00 48.56 193 PRO A N 1
ATOM 3636 C CA . PRO B 1 193 ? 12.972 -3.119 13.757 1.00 46.36 193 PRO A CA 1
ATOM 3637 C C . PRO B 1 193 ? 13.122 -3.499 15.221 1.00 42.64 193 PRO A C 1
ATOM 3638 O O . PRO B 1 193 ? 14.227 -3.829 15.678 1.00 35.65 193 PRO A O 1
ATOM 3642 N N . PRO B 1 194 ? 12.036 -3.457 15.989 1.00 44.14 194 PRO A N 1
ATOM 3643 C CA . PRO B 1 194 ? 12.098 -3.961 17.364 1.00 44.66 194 PRO A CA 1
ATOM 3644 C C . PRO B 1 194 ? 12.378 -5.456 17.384 1.00 56.46 194 PRO A C 1
ATOM 3645 O O . PRO B 1 194 ? 12.151 -6.174 16.406 1.00 64.69 194 PRO A O 1
ATOM 3649 N N . GLY B 1 195 ? 12.892 -5.916 18.522 1.00 55.57 195 GLY A N 1
ATOM 3650 C CA . GLY B 1 195 ? 13.196 -7.313 18.739 1.00 49.12 195 GLY A CA 1
ATOM 3651 C C . GLY B 1 195 ? 12.084 -8.268 18.344 1.00 58.88 195 GLY A C 1
ATOM 3652 O O . GLY B 1 195 ? 12.304 -9.224 17.594 1.00 55.12 195 GLY A O 1
ATOM 3653 N N . PRO B 1 196 ? 10.869 -8.042 18.858 1.00 62.46 196 PRO A N 1
ATOM 3654 C CA . PRO B 1 196 ? 9.746 -8.908 18.458 1.00 62.26 196 PRO A CA 1
ATOM 3655 C C . PRO B 1 196 ? 9.514 -8.954 16.958 1.00 50.34 196 PRO A C 1
ATOM 3656 O O . PRO B 1 196 ? 9.144 -10.008 16.429 1.00 43.63 196 PRO A O 1
ATOM 3660 N N . VAL B 1 197 ? 9.724 -7.843 16.250 1.00 47.50 197 VAL A N 1
ATOM 3661 C CA . VAL B 1 197 ? 9.587 -7.865 14.797 1.00 46.21 197 VAL A CA 1
ATOM 3662 C C . VAL B 1 197 ? 10.651 -8.761 14.176 1.00 34.61 197 VAL A C 1
ATOM 3663 O O . VAL B 1 197 ? 10.380 -9.501 13.221 1.00 34.02 197 VAL A O 1
ATOM 3667 N N . ILE B 1 198 ? 11.871 -8.726 14.719 1.00 42.29 198 ILE A N 1
ATOM 3668 C CA . ILE B 1 198 ? 12.946 -9.572 14.204 1.00 33.97 198 ILE A CA 1
ATOM 3669 C C . ILE B 1 198 ? 12.595 -11.047 14.370 1.00 33.58 198 ILE A C 1
ATOM 3670 O O . ILE B 1 198 ? 12.790 -11.853 13.452 1.00 43.31 198 ILE A O 1
ATOM 3675 N N . ARG B 1 199 ? 12.066 -11.423 15.538 1.00 44.44 199 ARG A N 1
ATOM 3676 C CA . ARG B 1 199 ? 11.689 -12.817 15.762 1.00 50.40 199 ARG A CA 1
ATOM 3677 C C . ARG B 1 199 ? 10.613 -13.262 14.780 1.00 43.29 199 ARG A C 1
ATOM 3678 O O . ARG B 1 199 ? 10.653 -14.388 14.268 1.00 52.77 199 ARG A O 1
ATOM 3686 N N . TRP B 1 200 ? 9.641 -12.388 14.506 1.00 34.88 200 TRP A N 1
ATOM 3687 C CA . TRP B 1 200 ? 8.581 -12.725 13.562 1.00 38.69 200 TRP A CA 1
ATOM 3688 C C . TRP B 1 200 ? 9.133 -12.908 12.152 1.00 37.88 200 TRP A C 1
ATOM 3689 O O . TRP B 1 200 ? 8.760 -13.858 11.454 1.00 39.48 200 TRP A O 1
ATOM 3708 N N . GLU B 1 202 ? 12.166 -13.736 11.373 1.00 32.09 202 GLU A N 1
ATOM 3709 C CA . GLU B 1 202 ? 12.956 -14.962 11.385 1.00 28.39 202 GLU A CA 1
ATOM 3710 C C . GLU B 1 202 ? 12.063 -16.197 11.339 1.00 35.64 202 GLU A C 1
ATOM 3711 O O . GLU B 1 202 ? 12.381 -17.174 10.650 1.00 35.26 202 GLU A O 1
ATOM 3717 N N . ARG B 1 203 ? 10.941 -16.173 12.063 1.00 43.63 203 ARG A N 1
ATOM 3718 C CA . ARG B 1 203 ? 10.037 -17.319 12.065 1.00 44.49 203 ARG A CA 1
ATOM 3719 C C . ARG B 1 203 ? 9.424 -17.540 10.687 1.00 35.59 203 ARG A C 1
ATOM 3720 O O . ARG B 1 203 ? 9.274 -18.684 10.242 1.00 36.52 203 ARG A O 1
ATOM 3728 N N . VAL B 1 204 ? 9.062 -16.455 9.997 1.00 32.88 204 VAL A N 1
ATOM 3729 C CA . VAL B 1 204 ? 8.505 -16.581 8.653 1.00 24.44 204 VAL A CA 1
ATOM 3730 C C . VAL B 1 204 ? 9.555 -17.105 7.681 1.00 19.85 204 VAL A C 1
ATOM 3731 O O . VAL B 1 204 ? 9.232 -17.857 6.752 1.00 26.85 204 VAL A O 1
ATOM 3735 N N . LYS B 1 205 ? 10.823 -16.736 7.880 1.00 25.18 205 LYS A N 1
ATOM 3736 C CA . LYS B 1 205 ? 11.882 -17.203 6.991 1.00 33.02 205 LYS A CA 1
ATOM 3737 C C . LYS B 1 205 ? 12.053 -18.716 7.072 1.00 31.08 205 LYS A C 1
ATOM 3738 O O . LYS B 1 205 ? 12.216 -19.382 6.043 1.00 29.93 205 LYS A O 1
ATOM 3744 N N . GLN B 1 206 ? 12.019 -19.277 8.284 1.00 39.74 206 GLN A N 1
ATOM 3745 C CA . GLN B 1 206 ? 12.142 -20.725 8.426 1.00 40.02 206 GLN A CA 1
ATOM 3746 C C . GLN B 1 206 ? 10.962 -21.445 7.789 1.00 39.24 206 GLN A C 1
ATOM 3747 O O . GLN B 1 206 ? 11.126 -22.515 7.190 1.00 46.44 206 GLN A O 1
ATOM 3753 N N . GLN B 1 207 ? 9.761 -20.876 7.914 1.00 34.67 207 GLN A N 1
ATOM 3754 C CA . GLN B 1 207 ? 8.593 -21.462 7.265 1.00 31.68 207 GLN A CA 1
ATOM 3755 C C . GLN B 1 207 ? 8.750 -21.452 5.750 1.00 24.73 207 GLN A C 1
ATOM 3756 O O . GLN B 1 207 ? 8.543 -22.474 5.085 1.00 30.99 207 GLN A O 1
ATOM 3762 N N . LEU B 1 208 ? 9.130 -20.303 5.187 1.00 24.93 208 LEU A N 1
ATOM 3763 C CA . LEU B 1 208 ? 9.250 -20.194 3.737 1.00 29.42 208 LEU A CA 1
ATOM 3764 C C . LEU B 1 208 ? 10.424 -21.002 3.200 1.00 28.98 208 LEU A C 1
ATOM 3765 O O . LEU B 1 208 ? 10.407 -21.413 2.034 1.00 22.29 208 LEU A O 1
ATOM 3770 N N . LEU B 1 209 ? 11.446 -21.245 4.024 1.00 24.45 209 LEU A N 1
ATOM 3771 C CA . LEU B 1 209 ? 12.558 -22.090 3.603 1.00 30.35 209 LEU A CA 1
ATOM 3772 C C . LEU B 1 209 ? 12.152 -23.545 3.415 1.00 45.62 209 LEU A C 1
ATOM 3773 O O . LEU B 1 209 ? 12.956 -24.330 2.899 1.00 38.43 209 LEU A O 1
ATOM 3778 N N . LYS B 1 210 ? 10.938 -23.923 3.825 1.00 29.39 210 LYS A N 1
ATOM 3779 C CA . LYS B 1 210 ? 10.441 -25.276 3.606 1.00 35.01 210 LYS A CA 1
ATOM 3780 C C . LYS B 1 210 ? 9.861 -25.467 2.209 1.00 28.54 210 LYS A C 1
ATOM 3781 O O . LYS B 1 210 ? 9.781 -26.607 1.738 1.00 34.28 210 LYS A O 1
ATOM 3787 N N . ILE B 1 211 ? 9.459 -24.388 1.537 1.00 28.25 211 ILE A N 1
ATOM 3788 C CA . ILE B 1 211 ? 8.890 -24.466 0.197 1.00 30.54 211 ILE A CA 1
ATOM 3789 C C . ILE B 1 211 ? 9.682 -23.668 -0.826 1.00 27.64 211 ILE A C 1
ATOM 3790 O O . ILE B 1 211 ? 9.327 -23.681 -2.009 1.00 37.47 211 ILE A O 1
ATOM 3795 N N . HIS B 1 212 ? 10.738 -22.969 -0.413 1.00 24.00 212 HIS A N 1
ATOM 3796 C CA . HIS B 1 212 ? 11.575 -22.224 -1.343 1.00 17.26 212 HIS A CA 1
ATOM 3797 C C . HIS B 1 212 ? 13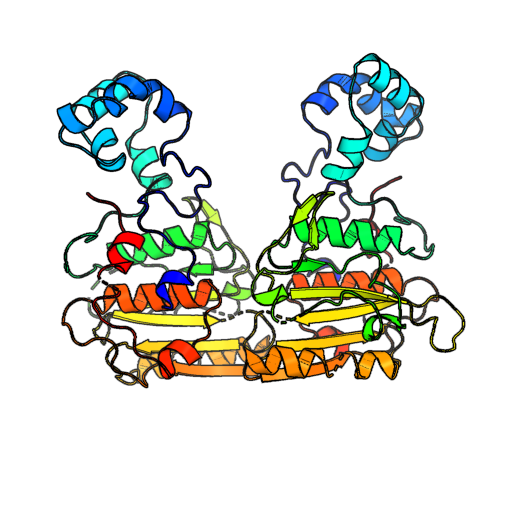.012 -22.250 -0.846 1.00 26.71 212 HIS A C 1
ATOM 3798 O O . HIS B 1 212 ? 13.278 -22.480 0.336 1.00 36.16 212 HIS A O 1
ATOM 3805 N N . HIS B 1 213 ? 13.939 -21.997 -1.768 1.00 27.39 213 HIS A N 1
ATOM 3806 C CA . HIS B 1 213 ? 15.359 -22.149 -1.489 1.00 29.79 213 HIS A CA 1
ATOM 3807 C C . HIS B 1 213 ? 16.056 -20.847 -1.116 1.00 28.19 213 HIS A C 1
ATOM 3808 O O . HIS B 1 213 ? 17.096 -20.892 -0.450 1.00 37.35 213 HIS A O 1
ATOM 3815 N N . THR B 1 214 ? 15.516 -19.696 -1.514 1.00 38.05 214 THR A N 1
ATOM 3816 C CA . THR B 1 214 ? 16.149 -18.405 -1.256 1.00 28.06 214 THR A CA 1
ATOM 3817 C C . THR B 1 214 ? 15.143 -17.487 -0.576 1.00 25.05 214 THR A C 1
ATOM 3818 O O . THR B 1 214 ? 14.195 -17.018 -1.215 1.00 27.36 214 THR A O 1
ATOM 3822 N N . VAL B 1 215 ? 15.348 -17.234 0.714 1.00 22.12 215 VAL A N 1
ATOM 3823 C CA . VAL B 1 215 ? 14.493 -16.346 1.494 1.00 21.60 215 VAL A CA 1
ATOM 3824 C C . VAL B 1 215 ? 15.389 -15.380 2.256 1.00 31.49 215 VAL A C 1
ATOM 3825 O O . VAL B 1 215 ? 16.256 -15.810 3.027 1.00 31.08 215 VAL A O 1
ATOM 3829 N N . LYS B 1 216 ? 15.181 -14.083 2.045 1.00 26.35 216 LYS A N 1
ATOM 3830 C CA . LYS B 1 216 ? 15.947 -13.040 2.711 1.00 32.57 216 LYS A CA 1
ATOM 3831 C C . LYS B 1 216 ? 15.065 -12.279 3.692 1.00 37.80 216 LYS A C 1
ATOM 3832 O O . LYS B 1 216 ? 13.884 -12.038 3.423 1.00 31.35 216 LYS A O 1
ATOM 3838 N N . THR B 1 217 ? 15.646 -11.906 4.828 1.00 31.03 217 THR A N 1
ATOM 3839 C CA . THR B 1 217 ? 15.059 -10.924 5.728 1.00 33.43 217 THR A CA 1
ATOM 3840 C C . THR B 1 217 ? 15.776 -9.596 5.528 1.00 33.89 217 THR A C 1
ATOM 3841 O O . THR B 1 217 ? 17.007 -9.551 5.455 1.00 40.78 217 THR A O 1
ATOM 3845 N N . LEU B 1 218 ? 15.003 -8.517 5.432 1.00 38.18 218 LEU A N 1
ATOM 3846 C CA . LEU B 1 218 ? 15.552 -7.227 5.038 1.00 31.89 218 LEU A CA 1
ATOM 3847 C C . LEU B 1 218 ? 14.913 -6.110 5.845 1.00 41.66 218 LEU A C 1
ATOM 3848 O O . LEU B 1 218 ? 13.686 -6.049 5.966 1.00 42.32 218 LEU A O 1
ATOM 3853 N N . ALA B 1 219 ? 15.749 -5.225 6.380 1.00 27.07 219 ALA A N 1
ATOM 3854 C CA . ALA B 1 219 ? 15.297 -4.045 7.110 1.00 37.18 219 ALA A CA 1
ATOM 3855 C C . ALA B 1 219 ? 15.516 -2.834 6.209 1.00 40.94 219 ALA A C 1
ATOM 3856 O O . ALA B 1 219 ? 16.646 -2.366 6.043 1.00 38.04 219 ALA A O 1
ATOM 3858 N N . VAL B 1 220 ? 14.433 -2.335 5.618 1.00 26.37 220 VAL A N 1
ATOM 3859 C CA . VAL B 1 220 ? 14.497 -1.158 4.759 1.00 31.44 220 VAL A CA 1
ATOM 3860 C C . VAL B 1 220 ? 14.467 0.083 5.639 1.00 33.90 220 VAL A C 1
ATOM 3861 O O . VAL B 1 220 ? 13.447 0.776 5.725 1.00 28.18 220 VAL A O 1
ATOM 3865 N N . THR B 1 221 ? 15.583 0.360 6.316 1.00 33.35 221 THR A N 1
ATOM 3866 C CA . THR B 1 221 ? 15.687 1.485 7.238 1.00 38.81 221 THR A CA 1
ATOM 3867 C C . THR B 1 221 ? 16.966 2.279 6.994 1.00 42.85 221 THR A C 1
ATOM 3868 O O . THR B 1 221 ? 17.528 2.860 7.926 1.00 50.69 221 THR A O 1
ATOM 3872 N N . ASN B 1 222 ? 17.438 2.314 5.747 1.00 43.05 222 ASN A N 1
ATOM 3873 C CA . ASN B 1 222 ? 18.699 2.984 5.451 1.00 34.14 222 ASN A CA 1
ATOM 3874 C C . ASN B 1 222 ? 18.525 4.495 5.352 1.00 34.55 222 ASN A C 1
ATOM 3875 O O . ASN B 1 222 ? 19.402 5.253 5.783 1.00 42.06 222 ASN A O 1
ATOM 3880 N N . ILE B 1 223 ? 17.404 4.948 4.799 1.00 33.10 223 ILE A N 1
ATOM 3881 C CA . ILE B 1 223 ? 17.134 6.366 4.590 1.00 38.45 223 ILE A CA 1
ATOM 3882 C C . ILE B 1 223 ? 16.059 6.817 5.568 1.00 43.67 223 ILE A C 1
ATOM 3883 O O . ILE B 1 223 ? 15.081 6.099 5.809 1.00 54.28 223 ILE A O 1
ATOM 3888 N N . ARG B 1 224 ? 16.249 8.007 6.138 1.00 35.24 224 ARG A N 1
ATOM 3889 C CA . ARG B 1 224 ? 15.207 8.685 6.908 1.00 41.40 224 ARG A CA 1
ATOM 3890 C C . ARG B 1 224 ? 14.372 9.495 5.924 1.00 37.25 224 ARG A C 1
ATOM 3891 O O . ARG B 1 224 ? 14.677 10.647 5.613 1.00 36.26 224 ARG A O 1
ATOM 3899 N N . HIS B 1 225 ? 13.305 8.873 5.416 1.00 32.96 225 HIS A N 1
ATOM 3900 C CA . HIS B 1 225 ? 12.463 9.537 4.427 1.00 28.63 225 HIS A CA 1
ATOM 3901 C C . HIS B 1 225 ? 11.611 10.630 5.059 1.00 27.87 225 HIS A C 1
ATOM 3902 O O . HIS B 1 225 ? 11.489 11.729 4.506 1.00 39.43 225 HIS A O 1
ATOM 3909 N N . GLN B 1 226 ? 11.018 10.349 6.215 1.00 37.00 226 GLN A N 1
ATOM 3910 C CA . GLN B 1 226 ? 10.000 11.211 6.800 1.00 38.79 226 GLN A CA 1
ATOM 3911 C C . GLN B 1 226 ? 10.646 12.295 7.654 1.00 34.50 226 GLN A C 1
ATOM 3912 O O . GLN B 1 226 ? 11.417 11.995 8.573 1.00 32.01 226 GLN A O 1
ATOM 3918 N N . ARG B 1 227 ? 10.328 13.553 7.348 1.00 30.60 227 ARG A N 1
ATOM 3919 C CA . ARG B 1 227 ? 10.700 14.682 8.186 1.00 39.18 227 ARG A CA 1
ATOM 3920 C C . ARG B 1 227 ? 9.512 15.293 8.913 1.00 32.95 227 ARG A C 1
ATOM 3921 O O . ARG B 1 227 ? 9.715 16.099 9.828 1.00 43.30 227 ARG A O 1
ATOM 3929 N N . SER B 1 228 ? 8.288 14.936 8.531 1.00 35.72 228 SER A N 1
ATOM 3930 C CA . SER B 1 228 ? 7.095 15.405 9.211 1.00 35.99 228 SER A CA 1
ATOM 3931 C C . SER B 1 228 ? 6.773 14.485 10.387 1.00 28.62 228 SER A C 1
ATOM 3932 O O . SER B 1 228 ? 7.438 13.472 10.622 1.00 35.97 228 SER A O 1
ATOM 3935 N N . GLN B 1 229 ? 5.739 14.845 11.144 1.00 37.15 229 GLN A N 1
ATOM 3936 C CA . GLN B 1 229 ? 5.278 14.046 12.271 1.00 37.52 229 GLN A CA 1
ATOM 3937 C C . GLN B 1 229 ? 3.951 13.358 11.987 1.00 38.13 229 GLN A C 1
ATOM 3938 O O . GLN B 1 229 ? 3.314 12.853 12.917 1.00 52.08 229 GLN A O 1
ATOM 3944 N N . THR B 1 230 ? 3.518 13.323 10.726 1.00 36.40 230 THR A N 1
ATOM 3945 C CA . THR B 1 230 ? 2.152 12.932 10.399 1.00 35.47 230 THR A CA 1
ATOM 3946 C C . THR B 1 230 ? 2.019 11.876 9.312 1.00 38.17 230 THR A C 1
ATOM 3947 O O . THR B 1 230 ? 0.964 11.233 9.243 1.00 35.95 230 THR A O 1
ATOM 3951 N N . GLU B 1 231 ? 3.020 11.679 8.459 1.00 38.72 231 GLU A N 1
ATOM 3952 C CA . GLU B 1 231 ? 2.844 10.901 7.241 1.00 32.42 231 GLU A CA 1
ATOM 3953 C C . GLU B 1 231 ? 3.371 9.476 7.339 1.00 41.22 231 GLU A C 1
ATOM 3954 O O . GLU B 1 231 ? 3.521 8.818 6.306 1.00 39.29 231 GLU A O 1
ATOM 3960 N N . CYS B 1 232 ? 3.637 8.978 8.549 1.00 33.11 232 CYS A N 1
ATOM 3961 C CA . CYS B 1 232 ? 4.100 7.599 8.684 1.00 41.42 232 CYS A CA 1
ATOM 3962 C C . CYS B 1 232 ? 3.046 6.606 8.213 1.00 43.36 232 CYS A C 1
ATOM 3963 O O . CYS B 1 232 ? 3.388 5.531 7.705 1.00 40.62 232 CYS A O 1
ATOM 3966 N N . GLY B 1 233 ? 1.770 6.944 8.371 1.00 40.01 233 GLY A N 1
ATOM 3967 C CA . GLY B 1 233 ? 0.692 6.131 7.864 1.00 22.52 233 GLY A CA 1
ATOM 3968 C C . GLY B 1 233 ? 0.716 6.026 6.351 1.00 30.46 233 GLY A C 1
ATOM 3969 O O . GLY B 1 233 ? 0.785 4.930 5.785 1.00 26.02 233 GLY A O 1
ATOM 3970 N N . PRO B 1 234 ? 0.642 7.172 5.663 1.00 24.78 234 PRO A N 1
ATOM 3971 C CA . PRO B 1 234 ? 0.777 7.143 4.196 1.00 24.70 234 PRO A CA 1
ATOM 3972 C C . PRO B 1 234 ? 2.080 6.526 3.717 1.00 29.80 234 PRO A C 1
ATOM 3973 O O . PRO B 1 234 ? 2.097 5.876 2.664 1.00 17.20 234 PRO A O 1
ATOM 3977 N N . TYR B 1 235 ? 3.177 6.721 4.453 1.00 24.80 235 TYR A N 1
ATOM 3978 C CA . TYR B 1 235 ? 4.443 6.099 4.073 1.00 28.91 235 TYR A CA 1
ATOM 3979 C C . TYR B 1 235 ? 4.331 4.580 4.077 1.00 36.41 235 TYR A C 1
ATOM 3980 O O . TYR B 1 235 ? 4.782 3.909 3.141 1.00 24.14 235 TYR A O 1
ATOM 3989 N N . SER B 1 236 ? 3.730 4.018 5.129 1.00 25.41 236 SER A N 1
ATOM 3990 C CA . SER B 1 236 ? 3.643 2.566 5.246 1.00 28.42 236 SER A CA 1
ATOM 3991 C C . SER B 1 236 ? 2.727 1.977 4.180 1.00 26.59 236 SER A C 1
ATOM 3992 O O . SER B 1 236 ? 3.020 0.916 3.617 1.00 15.36 236 SER A O 1
ATOM 3995 N N . LEU B 1 237 ? 1.611 2.649 3.892 1.00 23.20 237 LEU A N 1
ATOM 3996 C CA . LEU B 1 237 ? 0.700 2.156 2.865 1.00 20.63 237 LEU A CA 1
ATOM 3997 C C . LEU B 1 237 ? 1.307 2.286 1.475 1.00 19.69 237 LEU A C 1
ATOM 3998 O O . LEU B 1 237 ? 1.093 1.424 0.615 1.00 20.63 237 LEU A O 1
ATOM 4003 N N . PHE B 1 238 ? 2.067 3.358 1.233 1.00 23.44 238 PHE A N 1
ATOM 4004 C CA . PHE B 1 238 ? 2.672 3.554 -0.080 1.00 22.18 238 PHE A CA 1
ATOM 4005 C C . PHE B 1 238 ? 3.729 2.496 -0.368 1.00 26.51 238 PHE A C 1
ATOM 4006 O O . PHE B 1 238 ? 3.886 2.066 -1.516 1.00 20.95 238 PHE A O 1
ATOM 4014 N N . TYR B 1 239 ? 4.472 2.077 0.659 1.00 17.15 239 TYR A N 1
ATOM 4015 C CA . TYR B 1 239 ? 5.471 1.030 0.469 1.00 25.43 239 TYR A CA 1
ATOM 4016 C C . TYR B 1 239 ? 4.820 -0.260 -0.010 1.00 22.51 239 TYR A C 1
ATOM 4017 O O . TYR B 1 239 ? 5.294 -0.894 -0.959 1.00 30.53 239 TYR A O 1
ATOM 4026 N N . ILE B 1 240 ? 3.720 -0.658 0.633 1.00 23.38 240 ILE A N 1
ATOM 4027 C CA . ILE B 1 240 ? 3.022 -1.877 0.233 1.00 17.07 240 ILE A CA 1
ATOM 4028 C C . ILE B 1 240 ? 2.493 -1.746 -1.190 1.00 20.39 240 ILE A C 1
ATOM 4029 O O . ILE B 1 240 ? 2.616 -2.670 -2.003 1.00 16.07 240 ILE A O 1
ATOM 4034 N N . ARG B 1 241 ? 1.906 -0.593 -1.516 1.00 22.10 241 ARG A N 1
ATOM 4035 C CA . ARG B 1 241 ? 1.345 -0.404 -2.851 1.00 15.38 241 ARG A CA 1
ATOM 4036 C C . ARG B 1 241 ? 2.437 -0.377 -3.914 1.00 14.05 241 ARG A C 1
ATOM 4037 O O . ARG B 1 241 ? 2.267 -0.944 -5.001 1.00 25.76 241 ARG A O 1
ATOM 4045 N N . ALA B 1 242 ? 3.565 0.275 -3.622 1.00 19.71 242 ALA A N 1
ATOM 4046 C CA . ALA B 1 242 ? 4.662 0.315 -4.584 1.00 12.41 242 ALA A CA 1
ATOM 4047 C C . ALA B 1 242 ? 5.247 -1.074 -4.815 1.00 17.64 242 ALA A C 1
ATOM 4048 O O . ALA B 1 242 ? 5.562 -1.437 -5.954 1.00 22.68 242 ALA A O 1
ATOM 4050 N N . ARG B 1 243 ? 5.402 -1.864 -3.749 1.00 15.08 243 ARG A N 1
ATOM 4051 C CA . ARG B 1 243 ? 5.898 -3.227 -3.914 1.00 23.95 243 ARG A CA 1
ATOM 4052 C C . ARG B 1 243 ? 4.897 -4.084 -4.679 1.00 21.50 243 ARG A C 1
ATOM 4053 O O . ARG B 1 243 ? 5.287 -4.967 -5.453 1.00 21.45 243 ARG A O 1
ATOM 4061 N N . LEU B 1 244 ? 3.599 -3.838 -4.472 1.00 16.93 244 LEU A N 1
ATOM 4062 C CA . LEU B 1 244 ? 2.577 -4.560 -5.223 1.00 11.62 244 LEU A CA 1
ATOM 4063 C C . LEU B 1 244 ? 2.653 -4.234 -6.708 1.00 20.47 244 LEU A C 1
ATOM 4064 O O . LEU B 1 244 ? 2.460 -5.115 -7.555 1.00 22.74 244 LEU A O 1
ATOM 4069 N N . ASP B 1 245 ? 2.931 -2.974 -7.046 1.00 23.01 245 ASP A N 1
ATOM 4070 C CA . ASP B 1 245 ? 3.149 -2.567 -8.427 1.00 27.29 245 ASP A CA 1
ATOM 4071 C C . ASP B 1 245 ? 4.587 -2.782 -8.880 1.00 31.49 245 ASP A C 1
ATOM 4072 O O . ASP B 1 245 ? 5.009 -2.187 -9.879 1.00 34.62 245 ASP A O 1
ATOM 4077 N N . ASN B 1 246 ? 5.343 -3.612 -8.158 1.00 37.73 246 ASN A N 1
ATOM 4078 C CA . ASN B 1 246 ? 6.662 -4.079 -8.574 1.00 40.36 246 ASN A CA 1
ATOM 4079 C C . ASN B 1 246 ? 7.706 -2.968 -8.580 1.00 36.13 246 ASN A C 1
ATOM 4080 O O . ASN B 1 246 ? 8.598 -2.952 -9.430 1.00 31.62 246 ASN A O 1
ATOM 4085 N N . VAL B 1 247 ? 7.608 -2.032 -7.641 1.00 37.25 247 VAL A N 1
ATOM 4086 C CA . VAL B 1 247 ? 8.713 -1.122 -7.359 1.00 34.20 247 VAL A CA 1
ATOM 4087 C C . VAL B 1 247 ? 9.646 -1.824 -6.380 1.00 34.91 247 VAL A C 1
ATOM 4088 O O . VAL B 1 247 ? 9.232 -2.204 -5.279 1.00 31.05 247 VAL A O 1
ATOM 4092 N N . SER B 1 248 ? 10.900 -2.011 -6.783 1.00 31.61 248 SER A N 1
ATOM 4093 C CA . SER B 1 248 ? 11.846 -2.754 -5.961 1.00 29.87 248 SER A CA 1
ATOM 4094 C C . SER B 1 248 ? 12.093 -2.042 -4.636 1.00 28.89 248 SER A C 1
ATOM 4095 O O . SER B 1 248 ? 12.003 -0.815 -4.536 1.00 34.40 248 SER A O 1
ATOM 4098 N N . TYR B 1 249 ? 12.400 -2.833 -3.603 1.00 31.43 249 TYR A N 1
ATOM 4099 C CA . TYR B 1 249 ? 12.727 -2.262 -2.301 1.00 31.19 249 TYR A CA 1
ATOM 4100 C C . TYR B 1 249 ? 14.007 -1.440 -2.343 1.00 28.34 249 TYR A C 1
ATOM 4101 O O . TYR B 1 249 ? 14.203 -0.573 -1.483 1.00 33.41 249 TYR A O 1
ATOM 4110 N N . THR B 1 250 ? 14.882 -1.702 -3.319 1.00 28.84 250 THR A N 1
ATOM 4111 C CA . THR B 1 250 ? 16.114 -0.935 -3.461 1.00 36.66 250 THR A CA 1
ATOM 4112 C C . THR B 1 250 ? 15.850 0.541 -3.727 1.00 35.60 250 THR A C 1
ATOM 4113 O O . THR B 1 250 ? 16.710 1.372 -3.420 1.00 36.78 250 THR A O 1
ATOM 4117 N N . HIS B 1 251 ? 14.693 0.882 -4.303 1.00 27.25 251 HIS A N 1
ATOM 4118 C CA . HIS B 1 251 ? 14.345 2.289 -4.489 1.00 33.18 251 HIS A CA 1
ATOM 4119 C C . HIS B 1 251 ? 14.138 2.980 -3.149 1.00 41.81 251 HIS A C 1
ATOM 4120 O O . HIS B 1 251 ? 14.557 4.129 -2.963 1.00 43.43 251 HIS A O 1
ATOM 4127 N N . PHE B 1 252 ? 13.490 2.297 -2.203 1.00 31.76 252 PHE A N 1
ATOM 4128 C CA . PHE B 1 252 ? 13.307 2.836 -0.862 1.00 34.39 252 PHE A CA 1
ATOM 4129 C C . PHE B 1 252 ? 14.595 2.825 -0.051 1.00 36.87 252 PHE A C 1
ATOM 4130 O O . PHE B 1 252 ? 14.634 3.428 1.027 1.00 30.91 252 PHE A O 1
ATOM 4138 N N . ILE B 1 253 ? 15.637 2.157 -0.540 1.00 42.49 253 ILE A N 1
ATOM 4139 C CA . ILE B 1 253 ? 16.906 2.098 0.173 1.00 40.86 253 ILE A CA 1
ATOM 4140 C C . ILE B 1 253 ? 17.856 3.214 -0.260 1.00 42.34 253 ILE A C 1
ATOM 4141 O O . ILE B 1 253 ? 18.632 3.718 0.559 1.00 44.26 253 ILE A O 1
ATOM 4146 N N . SER B 1 254 ? 17.799 3.635 -1.526 1.00 38.07 254 SER A N 1
ATOM 4147 C CA . SER B 1 254 ? 18.799 4.542 -2.072 1.00 44.33 254 SER A CA 1
ATOM 4148 C C . SER B 1 254 ? 18.277 5.927 -2.427 1.00 47.19 254 SER A C 1
ATOM 4149 O O . SER B 1 254 ? 19.074 6.869 -2.471 1.00 52.47 254 SER A O 1
ATOM 4152 N N . THR B 1 255 ? 16.980 6.084 -2.680 1.00 45.00 255 THR A N 1
ATOM 4153 C CA . THR B 1 255 ? 16.411 7.361 -3.091 1.00 52.06 255 THR A CA 1
ATOM 4154 C C . THR B 1 255 ? 15.362 7.801 -2.080 1.00 50.25 255 THR A C 1
ATOM 4155 O O . THR B 1 255 ? 14.504 7.005 -1.683 1.00 49.18 255 THR A O 1
ATOM 4159 N N . ARG B 1 256 ? 15.428 9.066 -1.673 1.00 43.15 256 ARG A N 1
ATOM 4160 C CA . ARG B 1 256 ? 14.526 9.574 -0.651 1.00 46.34 256 ARG A CA 1
ATOM 4161 C C . ARG B 1 256 ? 13.147 9.857 -1.236 1.00 42.58 256 ARG A C 1
ATOM 4162 O O . ARG B 1 256 ? 13.014 10.303 -2.380 1.00 52.61 256 ARG A O 1
ATOM 4170 N N . ILE B 1 257 ? 12.116 9.585 -0.439 1.00 29.85 257 ILE A N 1
ATOM 4171 C CA . ILE B 1 257 ? 10.729 9.843 -0.801 1.00 36.39 257 ILE A CA 1
ATOM 4172 C C . ILE B 1 257 ? 10.192 10.896 0.159 1.00 28.51 257 ILE A C 1
ATOM 4173 O O . ILE B 1 257 ? 10.201 10.694 1.381 1.00 41.78 257 ILE A O 1
ATOM 4178 N N . THR B 1 258 ? 9.728 12.014 -0.391 1.00 34.83 258 THR A N 1
ATOM 4179 C CA . THR B 1 258 ? 9.407 13.191 0.401 1.00 31.70 258 THR A CA 1
ATOM 4180 C C . THR B 1 258 ? 8.032 13.070 1.054 1.00 31.39 258 THR A C 1
ATOM 4181 O O . THR B 1 258 ? 7.169 12.298 0.624 1.00 34.26 258 THR A O 1
ATOM 4185 N N . ASP B 1 259 ? 7.840 13.858 2.118 1.00 35.17 259 ASP A N 1
ATOM 4186 C CA . ASP B 1 259 ? 6.531 13.943 2.757 1.00 31.32 259 ASP A CA 1
ATOM 4187 C C . ASP B 1 259 ? 5.507 14.598 1.839 1.00 36.54 259 ASP A C 1
ATOM 4188 O O . ASP B 1 259 ? 4.309 14.306 1.938 1.00 36.91 259 ASP A O 1
ATOM 4193 N N . GLU B 1 260 ? 5.956 15.486 0.949 1.00 31.74 260 GLU A N 1
ATOM 4194 C CA . GLU B 1 260 ? 5.048 16.098 -0.016 1.00 36.21 260 GLU A CA 1
ATOM 4195 C C . GLU B 1 260 ? 4.434 15.053 -0.937 1.00 33.34 260 GLU A C 1
ATOM 4196 O O . GLU B 1 260 ? 3.227 15.081 -1.204 1.00 37.08 260 GLU A O 1
ATOM 4202 N N . GLU B 1 261 ? 5.253 14.125 -1.435 1.00 39.92 261 GLU A N 1
ATOM 4203 C CA . GLU B 1 261 ? 4.733 13.051 -2.274 1.00 35.69 261 GLU A CA 1
ATOM 4204 C C . GLU B 1 261 ? 3.772 12.152 -1.507 1.00 32.34 261 GLU A C 1
ATOM 4205 O O . GLU B 1 261 ? 2.810 11.635 -2.086 1.00 26.57 261 GLU A O 1
ATOM 4219 N N . TYR B 1 263 ? 1.923 13.134 1.125 1.00 27.37 263 TYR A N 1
ATOM 4220 C CA . TYR B 1 263 ? 0.704 13.896 1.373 1.00 32.83 263 TYR A CA 1
ATOM 4221 C C . TYR B 1 263 ? -0.211 13.866 0.157 1.00 31.70 263 TYR A C 1
ATOM 4222 O O . TYR B 1 263 ? -1.438 13.801 0.296 1.00 30.03 263 TYR A O 1
ATOM 4231 N N . LYS B 1 264 ? 0.369 13.912 -1.045 1.00 26.21 264 LYS A N 1
ATOM 4232 C CA . LYS B 1 264 ? -0.429 13.752 -2.255 1.00 30.92 264 LYS A CA 1
ATOM 4233 C C . LYS B 1 264 ? -0.954 12.329 -2.389 1.00 34.38 264 LYS A C 1
ATOM 4234 O O . LYS B 1 264 ? -1.990 12.110 -3.027 1.00 34.27 264 LYS A O 1
ATOM 4240 N N . PHE B 1 265 ? -0.258 11.355 -1.797 1.00 32.37 265 PHE A N 1
ATOM 4241 C CA . PHE B 1 265 ? -0.725 9.975 -1.832 1.00 19.64 265 PHE A CA 1
ATOM 4242 C C . PHE B 1 265 ? -1.996 9.779 -1.016 1.00 23.32 265 PHE A C 1
ATOM 4243 O O . PHE B 1 265 ? -2.705 8.788 -1.226 1.00 27.82 265 PHE A O 1
ATOM 4251 N N . ARG B 1 266 ? -2.300 10.699 -0.095 1.00 21.28 266 ARG A N 1
ATOM 4252 C CA . ARG B 1 266 ? -3.564 10.633 0.629 1.00 20.77 266 ARG A CA 1
ATOM 4253 C C . ARG B 1 266 ? -4.754 10.730 -0.316 1.00 21.99 266 ARG A C 1
ATOM 4254 O O . ARG B 1 266 ? -5.796 10.112 -0.068 1.00 32.65 266 ARG A O 1
ATOM 4262 N N . THR B 1 267 ? -4.620 11.498 -1.401 1.00 28.52 267 THR A N 1
ATOM 4263 C CA . THR B 1 267 ? -5.688 11.592 -2.388 1.00 24.07 267 THR A CA 1
ATOM 4264 C C . THR B 1 267 ? -5.844 10.306 -3.189 1.00 38.83 267 THR A C 1
ATOM 4265 O O . THR B 1 267 ? -6.896 10.095 -3.803 1.00 38.75 267 THR A O 1
ATOM 4269 N N . HIS B 1 268 ? -4.823 9.449 -3.202 1.00 27.31 268 HIS A N 1
ATOM 4270 C CA . HIS B 1 268 ? -4.931 8.136 -3.823 1.00 19.10 268 HIS A CA 1
ATOM 4271 C C . HIS B 1 268 ? -5.536 7.092 -2.895 1.00 19.81 268 HIS A C 1
ATOM 4272 O O . HIS B 1 268 ? -5.964 6.034 -3.371 1.00 15.90 268 HIS A O 1
ATOM 4279 N N . LEU B 1 269 ? -5.584 7.364 -1.592 1.00 19.58 269 LEU A N 1
ATOM 4280 C CA . LEU B 1 269 ? -6.009 6.376 -0.608 1.00 19.18 269 LEU A CA 1
ATOM 4281 C C . LEU B 1 269 ? -7.486 6.500 -0.252 1.00 31.64 269 LEU A C 1
ATOM 4282 O O . LEU B 1 269 ? -8.211 5.500 -0.245 1.00 24.66 269 LEU A O 1
ATOM 4287 N N . PHE B 1 270 ? -7.944 7.711 0.047 1.00 19.42 270 PHE A N 1
ATOM 4288 C CA . PHE B 1 270 ? -9.245 7.912 0.661 1.00 24.21 270 PHE A CA 1
ATOM 4289 C C . PHE B 1 270 ? -10.184 8.662 -0.271 1.00 34.58 270 PHE A C 1
ATOM 4290 O O . PHE B 1 270 ? -9.760 9.350 -1.205 1.00 34.57 270 PHE A O 1
ATOM 4298 N N . ARG B 1 271 ? -11.476 8.514 0.004 1.00 34.61 271 ARG A N 1
ATOM 4299 C CA . ARG B 1 271 ? -12.520 9.237 -0.699 1.00 32.87 271 ARG A CA 1
ATOM 4300 C C . ARG B 1 271 ? -12.772 10.581 -0.023 1.00 28.40 271 ARG A C 1
ATOM 4301 O O . ARG B 1 271 ? -12.284 10.862 1.073 1.00 27.05 271 ARG A O 1
ATOM 4309 N N . ILE B 1 272 ? -13.552 11.422 -0.699 1.00 29.61 272 ILE A N 1
ATOM 4310 C CA . ILE B 1 272 ? -13.886 12.752 -0.194 1.00 34.66 272 ILE A CA 1
ATOM 4311 C C . ILE B 1 272 ? -15.090 12.595 0.731 1.00 51.36 272 ILE A C 1
ATOM 4312 O O . ILE B 1 272 ? -16.234 12.539 0.279 1.00 73.35 272 ILE A O 1
ATOM 4317 N N . ALA B 1 273 ? -14.833 12.514 2.033 1.00 51.44 273 ALA A N 1
ATOM 4318 C CA . ALA B 1 273 ? -15.898 12.333 3.011 1.00 52.94 273 ALA A CA 1
ATOM 4319 C C . ALA B 1 273 ? -15.523 12.956 4.352 1.00 58.20 273 ALA A C 1
ATOM 4320 O O . ALA B 1 273 ? -16.039 12.561 5.397 1.00 50.98 273 ALA A O 1
#

Sequence (523 aa):
SILEKITSSPSECAEHITNKDSCLSKKIQKELTSFLQKKETLGCDSESCVITHPAVKAYAQQKGLDLSKELETRFKAPGPRNNTGLLTNFNIDETLQRWAIKYTKFFNCPFSIHYKFNQVDVKVYKGEELQYVEGKAVKRPCNTFGCVLNTKHWVAIFVDRGDCWSIEYFNSAGNSPPGPVIRWERVKQQLLKIHHTVKTLAVTNIRHQRSQTECGPYSLFYIRARLDNVSYTHFISTRITDEEYKFRTHLFRIASILEKITSSPSECAEHITNKDSCLSKKIQKELTSFLQKKETLGCDSESCVITHPAVKAYAQQKGLDLSKELETRFKAPGPRNNTGLLTNFNIDETLQRWAIKYTKFFNCPFSMMDFERIHYKFNQVDVKVYKGEELQYVEGKAVKRPCNTFGCVLNTDFSTGTGKHWVAIFVDRGDCWSIEYFNSAGNSPPGPVIRWERVKQQLLKIHHTVKTLAVTNIRHQRSQTECGPYSLFYIRARLDNVSYTHFISTRITDEEYKFRTHLFRIA

Radius of gyration: 26.24 Å; Cα contacts (8 Å, |Δi|>4): 892; chains: 2; bounding box: 63×64×68 Å